Protein AF-A0A6I9PF20-F1 (afdb_monomer)

Nearest PDB structures (foldseek):
  3vzd-assembly2_B  TM=7.726E-01  e=1.018E-13  Homo sapiens
  3vzc-assembly5_E  TM=7.976E-01  e=2.938E-13  Homo sapiens
  4l02-assembly2_B  TM=8.120E-01  e=2.068E-12  Homo sapiens
  3vzb-assembly2_B  TM=7.883E-01  e=1.655E-12  Homo sapiens
  3vzd-assembly1_C  TM=7.383E-01  e=1.120E-12  Homo sapiens

Sequence (373 aa):
KEEEEEEVKGEEKNSEGVLLRGIFKVGKKSHDVLLTQTRLTWIPIIPENPTGETSVPQPGVLLLQDVYAVKVKRRRAAGQQSGGAVLGVALFCCKRRGRRLEKDTLHLHNASTEHTHIWYNTLKELIKGHLQQVDMCSFSSLGQLVHFGFSAMFGFGGQCLARAEKKRWMSSTRRREYALVKTLARLRPEDCQLSFLPAKKSNRDKDSGSVDAEVEESWTTNQGLYLSISIMSVPCLSPHTPRGLAPNTSLANGSAALIAVGNTSRSEFIKHLKRYGSSSGQFSFSFVETHDVSAVRIRSRSLVGWSEEESEEEGESKTSPIIQSEASAFTLNIDGELVEIANEVLIRVHPRLITLYGEEVDEAESTVSCSCI

Radius of gyration: 27.85 Å; Cα contacts (8 Å, |Δi|>4): 656; chains: 1; bounding box: 94×55×68 Å

Mean predicted aligned error: 12.47 Å

Foldseek 3Di:
DVVVVVVVVPPPDDPQDFPDWDWFDWPHFIWTWTDGLFKIKTFGDDDDDPPPPDDRTDIDMDTLLFFQDKDFDFDDDPPDPDDHFTFAMKTWGFDDDPPDTDIDITGGGDRDPVVRVVVRVVSVVSQVVQKDQFKKKFKDAPNHTDDIFFKKKFALVLQLLVQLVVPVVDDPVVSSVVSNVVSLVVQFWFWKKKKFFAQDPPPPPDPDDDDPDPPPRDIDIDTATFNMKMKGQDQCDDQQQNCRPNNPHDGFRLWIKIKTAHDDDSVVVVVLSNCSNPPDDNQVDPRIDIGTGQKMKIFGPDQDQPPPPDPPDDDDDDDDDDDDSQQRWGWMQGPSDTDIHRGMMMMGMDGSPDMDRHDPPVVPPDPDPDPDD

Organism: NCBI:txid8208

Secondary structure (DSSP, 8-state):
--SSSSGGGSS-S------EEEEEEETTEEEEEEE-SSEEEEEE-PPPPTT-----PPPEEEEGGGEEEEEEEEE--TT--S--EEEEEEEEEEEEETTEEEEEEEEEE---HHHHHHHHHHHHHHHHTTEEEEEEEEEEETTEEEEEESEEEEEHHHHHHHHHHTTTTS-HHHHHHHHHHHHHHT---EEEEEEEEEPP---SS--------------EEEEEEEEEEEEESS---BTTBTT-SSTT--SSSS-EEEEEEES--HHHHHHHHHHTTSSS-TT-STTEEEEEEEEEEEEE--SS-------SS---------------EEEEEETTEEEEEESEEEEEEEEEEEEEE---GGG----------

InterPro domains:
  IPR016064 NAD kinase/diacylglycerol kinase-like domain superfamily [SSF111331] (120-357)
  IPR045363 Ceramide kinase, C-terminal domain [PF19280] (150-373)
  IPR050187 Lipid Phosphate Formation and Regulation [PTHR12358] (122-341)

pLDDT: mean 81.38, std 20.95, range [24.0, 98.31]

Structure (mmCIF, N/CA/C/O backbone):
data_AF-A0A6I9PF20-F1
#
_entry.id   AF-A0A6I9PF20-F1
#
loop_
_atom_site.group_PDB
_atom_site.id
_atom_site.type_symbol
_atom_site.label_atom_id
_atom_site.label_alt_id
_atom_site.label_comp_id
_atom_site.label_asym_id
_atom_site.label_entity_id
_atom_site.label_seq_id
_atom_site.pdbx_PDB_ins_code
_atom_site.Cartn_x
_atom_site.Cartn_y
_atom_site.Cartn_z
_atom_site.occupancy
_atom_site.B_iso_or_equiv
_atom_site.auth_seq_id
_atom_site.auth_comp_id
_atom_site.auth_asym_id
_atom_site.auth_atom_id
_atom_site.pdbx_PDB_model_num
ATOM 1 N N . LYS A 1 1 ? 50.774 22.274 -1.338 1.00 48.44 1 LYS A N 1
ATOM 2 C CA . LYS A 1 1 ? 51.422 21.029 -1.822 1.00 48.44 1 LYS A CA 1
ATOM 3 C C . LYS A 1 1 ? 50.981 19.770 -1.077 1.00 48.44 1 LYS A C 1
ATOM 5 O O . LYS A 1 1 ? 51.178 18.712 -1.639 1.00 48.44 1 LYS A O 1
ATOM 10 N N . GLU A 1 2 ? 50.337 19.869 0.089 1.00 39.66 2 GLU A N 1
ATOM 11 C CA . GLU A 1 2 ? 49.521 18.767 0.645 1.00 39.66 2 GLU A CA 1
ATOM 12 C C . GLU A 1 2 ? 48.008 18.996 0.439 1.00 39.66 2 GLU A C 1
ATOM 14 O O . GLU A 1 2 ? 47.243 18.046 0.459 1.00 39.66 2 GLU A O 1
ATOM 19 N N . GLU A 1 3 ? 47.573 20.220 0.108 1.00 37.28 3 GLU A N 1
ATOM 20 C CA . GLU A 1 3 ? 46.162 20.526 -0.218 1.00 37.28 3 GLU A CA 1
ATOM 21 C C . GLU A 1 3 ? 45.775 20.295 -1.697 1.00 37.28 3 GLU A C 1
ATOM 23 O O . GLU A 1 3 ? 44.602 20.355 -2.033 1.00 37.28 3 GLU A O 1
ATOM 28 N N . GLU A 1 4 ? 46.728 19.986 -2.586 1.00 37.22 4 GLU A N 1
ATOM 29 C CA . GLU A 1 4 ? 46.448 19.646 -4.003 1.00 37.22 4 GLU A CA 1
ATOM 30 C C . GLU A 1 4 ? 46.386 18.125 -4.257 1.00 37.22 4 GLU A C 1
ATOM 32 O O . GLU A 1 4 ? 46.020 17.699 -5.348 1.00 37.22 4 GLU A O 1
ATOM 37 N N . GLU A 1 5 ? 46.708 17.288 -3.261 1.00 33.94 5 GLU A N 1
ATOM 38 C CA . GLU A 1 5 ? 46.623 15.819 -3.375 1.00 33.94 5 GLU A CA 1
ATOM 39 C C . GLU A 1 5 ? 45.336 15.227 -2.764 1.00 33.94 5 GLU A C 1
ATOM 41 O O . GLU A 1 5 ? 45.013 14.066 -3.025 1.00 33.94 5 GLU A O 1
ATOM 46 N N . GLU A 1 6 ? 44.547 16.010 -2.016 1.00 33.16 6 GLU A N 1
ATOM 47 C CA . GLU A 1 6 ? 43.220 15.582 -1.535 1.00 33.16 6 GLU A CA 1
ATOM 48 C C . GLU A 1 6 ? 42.088 15.849 -2.539 1.00 33.16 6 GLU A C 1
ATOM 50 O O . GLU A 1 6 ? 41.087 15.131 -2.531 1.00 33.16 6 GLU A O 1
ATOM 55 N N . GLU A 1 7 ? 42.256 16.786 -3.477 1.00 33.53 7 GLU A N 1
ATOM 56 C CA . GLU A 1 7 ? 41.233 17.078 -4.494 1.00 33.53 7 GLU A CA 1
ATOM 57 C C . GLU A 1 7 ? 41.200 16.037 -5.633 1.00 33.53 7 GLU A C 1
ATOM 59 O O . GLU A 1 7 ? 40.200 15.897 -6.332 1.00 33.53 7 GLU A O 1
ATOM 64 N N . VAL A 1 8 ? 42.241 15.202 -5.756 1.00 34.97 8 VAL A N 1
ATOM 65 C CA . VAL A 1 8 ? 42.315 14.108 -6.747 1.00 34.97 8 VAL A CA 1
ATOM 66 C C . VAL A 1 8 ? 41.726 12.786 -6.219 1.00 34.97 8 VAL A C 1
ATOM 68 O O . VAL A 1 8 ? 41.522 11.844 -6.979 1.00 34.97 8 VAL A O 1
ATOM 71 N N . LYS A 1 9 ? 41.361 12.698 -4.931 1.00 32.22 9 LYS A N 1
ATOM 72 C CA . LYS A 1 9 ? 40.732 11.495 -4.336 1.00 32.22 9 LYS A CA 1
ATOM 73 C C . LYS A 1 9 ? 39.201 11.553 -4.236 1.00 32.22 9 LYS A C 1
ATOM 75 O O . LYS A 1 9 ? 38.585 10.607 -3.748 1.00 32.22 9 LYS A O 1
ATOM 80 N N . GLY A 1 10 ? 38.572 12.628 -4.716 1.00 31.19 10 GLY A N 1
ATOM 81 C CA . GLY A 1 10 ? 37.114 12.812 -4.699 1.00 31.19 10 GLY A CA 1
ATOM 82 C C . GLY A 1 10 ? 36.353 12.253 -5.911 1.00 31.19 10 GLY A C 1
ATOM 83 O O . GLY A 1 10 ? 35.131 12.117 -5.837 1.00 31.19 10 GLY A O 1
ATOM 84 N N . GLU A 1 11 ? 37.045 11.903 -7.001 1.00 34.19 11 GLU A N 1
ATOM 85 C CA . GLU A 1 11 ? 36.440 11.474 -8.278 1.00 34.19 11 GLU A CA 1
ATOM 86 C C . GLU A 1 11 ? 36.556 9.966 -8.576 1.00 34.19 11 GLU A C 1
ATOM 88 O O . GLU A 1 11 ? 36.249 9.521 -9.678 1.00 34.19 11 GLU A O 1
ATOM 93 N N . GLU A 1 12 ? 36.896 9.131 -7.593 1.00 39.84 12 GLU A N 1
ATOM 94 C CA . GLU A 1 12 ? 36.669 7.679 -7.676 1.00 39.84 12 GLU A CA 1
ATOM 95 C C . GLU A 1 12 ? 35.378 7.303 -6.934 1.00 39.84 12 GLU A C 1
ATOM 97 O O . GLU A 1 12 ? 35.390 6.701 -5.863 1.00 39.84 12 GLU A O 1
ATOM 102 N N . LYS A 1 13 ? 34.216 7.672 -7.488 1.00 38.84 13 LYS A N 1
ATOM 103 C CA . LYS A 1 13 ? 32.913 7.187 -6.998 1.00 38.84 13 LYS A CA 1
ATOM 104 C C . LYS A 1 13 ? 32.154 6.444 -8.099 1.00 38.84 13 LYS A C 1
ATOM 106 O O . LYS A 1 13 ? 31.472 7.040 -8.925 1.00 38.84 13 LYS A O 1
ATOM 111 N N . ASN A 1 14 ? 32.264 5.114 -8.041 1.00 42.53 14 ASN A N 1
ATOM 112 C CA . ASN A 1 14 ? 31.491 4.096 -8.763 1.00 42.53 14 ASN A CA 1
ATOM 113 C C . ASN A 1 14 ? 31.525 4.165 -10.300 1.00 42.53 14 ASN A C 1
ATOM 115 O O . ASN A 1 14 ? 30.521 4.474 -10.954 1.00 42.53 14 ASN A O 1
ATOM 119 N N . SER A 1 15 ? 32.638 3.730 -10.900 1.00 52.19 15 SER A N 1
ATOM 120 C CA . SER A 1 15 ? 32.613 3.163 -12.255 1.00 52.19 15 SER A CA 1
ATOM 121 C C . SER A 1 15 ? 31.932 1.790 -12.209 1.00 52.19 15 SER A C 1
ATOM 123 O O . SER A 1 15 ? 32.553 0.733 -12.257 1.00 52.19 15 SER A O 1
ATOM 125 N N . GLU A 1 16 ? 30.612 1.802 -12.052 1.00 73.12 16 GLU A N 1
ATOM 126 C CA . GLU A 1 16 ? 29.803 0.596 -12.165 1.00 73.12 16 GLU A CA 1
ATOM 127 C C . GLU A 1 16 ? 30.112 -0.097 -13.504 1.00 73.12 16 GLU A C 1
ATOM 129 O O . GLU A 1 16 ? 30.088 0.542 -14.562 1.00 73.12 16 GLU A O 1
ATOM 134 N N . GLY A 1 17 ? 30.460 -1.386 -13.451 1.00 85.88 17 GLY A N 1
ATOM 135 C CA . GLY A 1 17 ? 30.899 -2.137 -14.623 1.00 85.88 17 GLY A CA 1
ATOM 136 C C . GLY A 1 17 ? 29.853 -2.111 -15.738 1.00 85.88 17 GLY A C 1
ATOM 137 O O . GLY A 1 17 ? 28.663 -2.335 -15.503 1.00 85.88 17 GLY A O 1
ATOM 138 N N . VAL A 1 18 ? 30.293 -1.845 -16.970 1.00 93.62 18 VAL A N 1
ATOM 139 C CA . VAL A 1 18 ? 29.415 -1.900 -18.144 1.00 93.62 18 VAL A CA 1
ATOM 140 C C . VAL A 1 18 ? 29.028 -3.355 -18.394 1.00 93.62 18 VAL A C 1
ATOM 142 O O . VAL A 1 18 ? 29.876 -4.180 -18.726 1.00 93.62 18 VAL A O 1
ATOM 145 N N . LEU A 1 19 ? 27.737 -3.654 -18.262 1.00 95.75 19 LEU A N 1
ATOM 146 C CA . LEU A 1 19 ? 27.174 -4.980 -18.511 1.00 95.75 19 LEU A CA 1
ATOM 147 C C . LEU A 1 19 ? 26.978 -5.221 -20.006 1.00 95.75 19 LEU A C 1
ATOM 149 O O . LEU A 1 19 ? 27.314 -6.285 -20.515 1.00 95.75 19 LEU A O 1
ATOM 153 N N . LEU A 1 20 ? 26.426 -4.230 -20.713 1.00 96.88 20 LEU A N 1
ATOM 154 C CA . LEU A 1 20 ? 26.229 -4.273 -22.160 1.00 96.88 20 LEU A CA 1
ATOM 155 C C . LEU A 1 20 ? 26.531 -2.912 -22.789 1.00 96.88 20 LEU A C 1
ATOM 157 O O . LEU A 1 20 ? 26.196 -1.863 -22.238 1.00 96.88 20 LEU A O 1
ATOM 161 N N . ARG A 1 21 ? 27.102 -2.948 -23.995 1.00 96.44 21 ARG A N 1
ATOM 162 C CA . ARG A 1 21 ? 27.243 -1.799 -24.895 1.00 96.44 21 ARG A CA 1
ATOM 163 C C . ARG A 1 21 ? 26.665 -2.152 -26.256 1.00 96.44 21 ARG A C 1
ATOM 165 O O . ARG A 1 21 ? 26.858 -3.264 -26.748 1.00 96.44 21 ARG A O 1
ATOM 172 N N . GLY A 1 22 ? 25.921 -1.234 -26.855 1.00 95.88 22 GLY A N 1
ATOM 173 C CA . GLY A 1 22 ? 25.238 -1.501 -28.112 1.00 95.88 22 GLY A CA 1
ATOM 174 C C . GLY A 1 22 ? 24.742 -0.238 -28.790 1.00 95.88 22 GLY A C 1
ATOM 175 O O . GLY A 1 22 ? 24.463 0.769 -28.147 1.00 95.88 22 GLY A O 1
ATOM 176 N N . ILE A 1 23 ? 24.607 -0.306 -30.112 1.00 96.19 23 ILE A N 1
ATOM 177 C CA . ILE A 1 23 ? 24.093 0.806 -30.907 1.00 96.19 23 ILE A CA 1
ATOM 178 C C . ILE A 1 23 ? 22.587 0.632 -31.076 1.00 96.19 23 ILE A C 1
ATOM 180 O O . ILE A 1 23 ? 22.112 -0.371 -31.620 1.00 96.19 23 ILE A O 1
ATOM 184 N N . PHE A 1 24 ? 21.832 1.643 -30.653 1.00 97.00 24 PHE A N 1
ATOM 185 C CA . PHE A 1 24 ? 20.382 1.682 -30.808 1.00 97.00 24 PHE A CA 1
ATOM 186 C C . PHE A 1 24 ? 19.928 2.996 -31.412 1.00 97.00 24 PHE A C 1
ATOM 188 O O . PHE A 1 24 ? 20.512 4.058 -31.200 1.00 97.00 24 PHE A O 1
ATOM 195 N N . LYS A 1 25 ? 18.805 2.944 -32.123 1.00 95.88 25 LYS A N 1
ATOM 196 C CA . LYS A 1 25 ? 18.096 4.154 -32.518 1.00 95.88 25 LYS A CA 1
ATOM 197 C C . LYS A 1 25 ? 17.105 4.558 -31.426 1.00 95.88 25 LYS A C 1
ATOM 199 O O . LYS A 1 25 ? 16.123 3.856 -31.170 1.00 95.88 25 LYS A O 1
ATOM 204 N N . VAL A 1 26 ? 17.344 5.723 -30.829 1.00 93.62 26 VAL A N 1
ATOM 205 C CA . VAL A 1 26 ? 16.451 6.374 -29.861 1.00 93.62 26 VAL A CA 1
ATOM 206 C C . VAL A 1 26 ? 15.810 7.571 -30.559 1.00 93.62 26 VAL A C 1
ATOM 208 O O . VAL A 1 26 ? 16.489 8.457 -31.086 1.00 93.62 26 VAL A O 1
ATOM 211 N N . GLY A 1 27 ? 14.481 7.553 -30.674 1.00 89.12 27 GLY A N 1
ATOM 212 C CA . GLY A 1 27 ? 13.762 8.480 -31.547 1.00 89.12 27 GLY A CA 1
ATOM 213 C C . GLY A 1 27 ? 14.219 8.353 -33.007 1.00 89.12 27 GLY A C 1
ATOM 214 O O . GLY A 1 27 ? 14.011 7.323 -33.651 1.00 89.12 27 GLY A O 1
ATOM 215 N N . LYS A 1 28 ? 14.831 9.413 -33.549 1.00 88.00 28 LYS A N 1
ATOM 216 C CA . LYS A 1 28 ? 15.282 9.467 -34.952 1.00 88.00 28 LYS A CA 1
ATOM 217 C C . LYS A 1 28 ? 16.790 9.260 -35.147 1.00 88.00 28 LYS A C 1
ATOM 219 O O . LYS A 1 28 ? 17.184 9.059 -36.292 1.00 88.00 28 LYS A O 1
ATOM 224 N N . LYS A 1 29 ? 17.607 9.267 -34.088 1.00 90.88 29 LYS A N 1
ATOM 225 C CA . LYS A 1 29 ? 19.080 9.238 -34.181 1.00 90.88 29 LYS A CA 1
ATOM 226 C C . LYS A 1 29 ? 19.667 7.944 -33.610 1.00 90.88 29 LYS A C 1
ATOM 228 O O . LYS A 1 29 ? 19.063 7.327 -32.730 1.00 90.88 29 LYS A O 1
ATOM 233 N N . SER A 1 30 ? 20.835 7.550 -34.111 1.00 94.19 30 SER A N 1
ATOM 234 C CA . SER A 1 30 ? 21.626 6.447 -33.556 1.00 94.19 30 SER A CA 1
ATOM 235 C C . SER A 1 30 ? 22.397 6.924 -32.333 1.00 94.19 30 SER A C 1
ATOM 237 O O . SER A 1 30 ? 22.924 8.034 -32.328 1.00 94.19 30 SER A O 1
ATOM 239 N N . HIS A 1 31 ? 22.428 6.095 -31.301 1.00 95.62 31 HIS A N 1
ATOM 240 C CA . HIS A 1 31 ? 23.099 6.374 -30.044 1.00 95.62 31 HIS A CA 1
ATOM 241 C C . HIS A 1 31 ? 23.957 5.176 -29.655 1.00 95.62 31 HIS A C 1
ATOM 243 O O . HIS A 1 31 ? 23.567 4.031 -29.900 1.00 95.62 31 HIS A O 1
ATOM 249 N N . ASP A 1 32 ? 25.101 5.459 -29.046 1.00 95.38 32 ASP A N 1
ATOM 250 C CA . ASP A 1 32 ? 25.862 4.477 -28.289 1.00 95.38 32 ASP A CA 1
ATOM 251 C C . ASP A 1 32 ? 25.202 4.348 -26.918 1.00 95.38 32 ASP A C 1
ATOM 253 O O . ASP A 1 32 ? 25.030 5.349 -26.216 1.00 95.38 32 ASP A O 1
ATOM 257 N N . VAL A 1 33 ? 24.739 3.144 -26.592 1.00 97.00 33 VAL A N 1
ATOM 258 C CA . VAL A 1 33 ? 23.961 2.858 -25.389 1.00 97.00 33 VAL A CA 1
ATOM 259 C C . VAL A 1 33 ? 24.771 1.960 -24.476 1.00 97.00 33 VAL A C 1
ATOM 261 O O . VAL A 1 33 ? 25.248 0.902 -24.896 1.00 97.00 33 VAL A O 1
ATOM 264 N N . LEU A 1 34 ? 24.879 2.368 -23.217 1.00 96.50 34 LEU A N 1
ATOM 265 C CA . LEU A 1 34 ? 25.559 1.636 -22.161 1.00 96.50 34 LEU A CA 1
ATOM 266 C C . LEU A 1 34 ? 24.543 1.223 -21.102 1.00 96.50 34 LEU A C 1
ATOM 268 O O . LEU A 1 34 ? 23.714 2.026 -20.669 1.00 96.50 34 LEU A O 1
ATOM 272 N N . LEU A 1 35 ? 24.622 -0.035 -20.692 1.00 96.94 35 LEU A N 1
ATOM 273 C CA . LEU A 1 35 ? 23.856 -0.593 -19.589 1.00 96.94 35 LEU A CA 1
ATOM 274 C C . LEU A 1 35 ? 24.805 -0.945 -18.452 1.00 96.94 35 LEU A C 1
ATOM 276 O O . LEU A 1 35 ? 25.748 -1.712 -18.652 1.00 96.94 35 LEU A O 1
ATOM 280 N N . THR A 1 36 ? 24.519 -0.426 -17.268 1.00 95.44 36 THR A N 1
ATOM 281 C CA . THR A 1 36 ? 25.129 -0.845 -16.005 1.00 95.44 36 THR A CA 1
ATOM 282 C C . THR A 1 36 ? 24.066 -1.513 -15.129 1.00 95.44 36 THR A C 1
ATOM 284 O O . THR A 1 36 ? 22.923 -1.690 -15.561 1.00 95.44 36 THR A O 1
ATOM 287 N N . GLN A 1 37 ? 24.425 -1.923 -13.914 1.00 91.06 37 GLN A N 1
ATOM 288 C CA . GLN A 1 37 ? 23.484 -2.566 -12.997 1.00 91.06 37 GLN A CA 1
ATOM 289 C C . GLN A 1 37 ? 22.419 -1.594 -12.446 1.00 91.06 37 GLN A C 1
ATOM 291 O O . GLN A 1 37 ? 21.308 -2.038 -12.169 1.00 91.06 37 GLN A O 1
ATOM 296 N N . THR A 1 38 ? 22.687 -0.284 -12.387 1.00 90.00 38 THR A N 1
ATOM 297 C CA . THR A 1 38 ? 21.729 0.723 -11.887 1.00 90.00 38 THR A CA 1
ATOM 298 C C . THR A 1 38 ? 21.149 1.646 -12.956 1.00 90.00 38 THR A C 1
ATOM 300 O O . THR A 1 38 ? 20.113 2.271 -12.718 1.00 90.00 38 THR A O 1
ATOM 303 N N . ARG A 1 39 ? 21.764 1.777 -14.140 1.00 94.00 39 ARG A N 1
ATOM 304 C CA . ARG A 1 39 ? 21.333 2.776 -15.134 1.00 94.00 39 ARG A CA 1
ATOM 305 C C . ARG A 1 39 ? 21.584 2.380 -16.584 1.00 94.00 39 ARG A C 1
ATOM 307 O O . ARG A 1 39 ? 22.452 1.582 -16.920 1.00 94.00 39 ARG A O 1
ATOM 314 N N . LEU A 1 40 ? 20.822 3.025 -17.456 1.00 95.88 40 LEU A N 1
ATOM 315 C CA . LEU A 1 40 ? 20.980 3.029 -18.900 1.00 95.88 40 LEU A CA 1
ATOM 316 C C . LEU A 1 40 ? 21.367 4.443 -19.343 1.00 95.88 40 LEU A C 1
ATOM 318 O O . LEU A 1 40 ? 20.636 5.396 -19.062 1.00 95.88 40 LEU A O 1
ATOM 322 N N . THR A 1 41 ? 22.474 4.585 -20.066 1.00 95.88 41 THR A N 1
ATOM 323 C CA . THR A 1 41 ? 22.874 5.860 -20.675 1.00 95.88 41 THR A CA 1
ATOM 324 C C . THR A 1 41 ? 22.941 5.744 -22.189 1.00 95.88 41 THR A C 1
ATOM 326 O O . THR A 1 41 ? 23.230 4.677 -22.729 1.00 95.88 41 THR A O 1
ATOM 329 N N . TRP A 1 42 ? 22.631 6.828 -22.901 1.00 95.69 42 TRP A N 1
ATOM 330 C CA . TRP A 1 42 ? 22.751 6.863 -24.356 1.00 95.69 42 TRP A CA 1
ATOM 331 C C . TRP A 1 42 ? 23.267 8.207 -24.855 1.00 95.69 42 TRP A C 1
ATOM 333 O O . TRP A 1 42 ? 22.735 9.266 -24.516 1.00 95.69 42 TRP A O 1
ATOM 343 N N . ILE A 1 43 ? 24.288 8.153 -25.707 1.00 93.00 43 ILE A N 1
ATOM 344 C CA . ILE A 1 43 ? 24.940 9.329 -26.283 1.00 93.00 43 ILE A CA 1
ATOM 345 C C . ILE A 1 43 ? 24.708 9.322 -27.796 1.00 93.00 43 ILE A C 1
ATOM 347 O O . ILE A 1 43 ? 24.961 8.300 -28.439 1.00 93.00 43 ILE A O 1
ATOM 351 N N . PRO A 1 44 ? 24.205 10.419 -28.392 1.00 91.31 44 PRO A N 1
ATOM 352 C CA . PRO A 1 44 ? 24.059 10.525 -29.838 1.00 91.31 44 PRO A CA 1
ATOM 353 C C . PRO A 1 44 ? 25.390 10.269 -30.546 1.00 91.31 44 PRO A C 1
ATOM 355 O O . PRO A 1 44 ? 26.392 10.902 -30.227 1.00 91.31 44 PRO A O 1
ATOM 358 N N . ILE A 1 45 ? 25.388 9.383 -31.541 1.00 88.31 45 ILE A N 1
ATOM 359 C CA . ILE A 1 45 ? 26.551 9.181 -32.408 1.00 88.31 45 ILE A CA 1
ATOM 360 C C . ILE A 1 45 ? 26.575 10.349 -33.395 1.00 88.31 45 ILE A C 1
ATOM 362 O O . ILE A 1 45 ? 25.685 10.470 -34.243 1.00 88.31 45 ILE A O 1
ATOM 366 N N . ILE A 1 46 ? 27.559 11.232 -33.244 1.00 79.81 46 ILE A N 1
ATOM 367 C CA . ILE A 1 46 ? 27.770 12.383 -34.123 1.00 79.81 46 ILE A CA 1
ATOM 368 C C . ILE A 1 46 ? 28.795 11.971 -35.190 1.00 79.81 46 ILE A C 1
ATOM 370 O O . ILE A 1 46 ? 29.881 11.527 -34.822 1.00 79.81 46 ILE A O 1
ATOM 374 N N . PRO A 1 47 ? 28.476 12.071 -36.492 1.00 70.62 47 PRO A N 1
ATOM 375 C CA . PRO A 1 47 ? 29.476 11.890 -37.539 1.00 70.62 47 PRO A CA 1
ATOM 376 C C . PRO A 1 47 ? 30.510 13.023 -37.472 1.00 70.62 47 PRO A C 1
ATOM 378 O O . PRO A 1 47 ? 30.147 14.171 -37.218 1.00 70.62 47 PRO A O 1
ATOM 381 N N . GLU A 1 48 ? 31.786 12.712 -37.691 1.00 66.44 48 GLU A N 1
ATOM 382 C CA . GLU A 1 48 ? 32.862 13.709 -37.675 1.00 66.44 48 GLU A CA 1
ATOM 383 C C . GLU A 1 48 ? 32.599 14.805 -38.722 1.00 66.44 48 GLU A C 1
ATOM 385 O O . GLU A 1 48 ? 32.501 14.527 -39.919 1.00 66.44 48 GLU A O 1
ATOM 390 N N . ASN A 1 49 ? 32.471 16.057 -38.271 1.00 60.28 49 ASN A N 1
ATOM 391 C CA . ASN A 1 49 ? 32.406 17.222 -39.150 1.00 60.28 49 ASN A CA 1
ATOM 392 C C . ASN A 1 49 ? 33.808 17.846 -39.266 1.00 60.28 49 ASN A C 1
ATOM 394 O O . ASN A 1 49 ? 34.441 18.092 -38.238 1.00 60.28 49 ASN A O 1
ATOM 398 N N . PRO A 1 50 ? 34.280 18.193 -40.477 1.00 57.91 50 PRO A N 1
ATOM 399 C CA . PRO A 1 50 ? 35.613 18.767 -40.690 1.00 57.91 50 PRO A CA 1
ATOM 400 C C . PRO A 1 50 ? 35.817 20.177 -40.092 1.00 57.91 50 PRO A C 1
ATOM 402 O O . PRO A 1 50 ? 36.936 20.677 -40.098 1.00 57.91 50 PRO A O 1
ATOM 405 N N . THR A 1 51 ? 34.770 20.829 -39.575 1.00 60.19 51 THR A N 1
ATOM 406 C CA . THR A 1 51 ? 34.784 22.229 -39.102 1.00 60.19 51 THR A CA 1
ATOM 407 C C . THR A 1 51 ? 34.889 22.421 -37.580 1.00 60.19 51 THR A C 1
ATOM 409 O O . THR A 1 51 ? 34.775 23.546 -37.110 1.00 60.19 51 THR A O 1
ATOM 412 N N . GLY A 1 52 ? 35.154 21.371 -36.797 1.00 55.88 52 GLY A N 1
ATOM 413 C CA . GLY A 1 52 ? 35.711 21.505 -35.437 1.00 55.88 52 GLY A CA 1
ATOM 414 C C . GLY A 1 52 ? 34.816 22.075 -34.322 1.00 55.88 52 GLY A C 1
ATOM 415 O O . GLY A 1 52 ? 35.281 22.185 -33.190 1.00 55.88 52 GLY A O 1
ATOM 416 N N . GLU A 1 53 ? 33.545 22.402 -34.565 1.00 54.56 53 GLU A N 1
ATOM 417 C CA . GLU A 1 53 ? 32.628 22.796 -33.484 1.00 54.56 53 GLU A CA 1
ATOM 418 C C . GLU A 1 53 ? 32.038 21.561 -32.779 1.00 54.56 53 GLU A C 1
ATOM 420 O O . GLU A 1 53 ? 30.983 21.034 -33.136 1.00 54.56 53 GLU A O 1
ATOM 425 N N . THR A 1 54 ? 32.738 21.077 -31.752 1.00 57.56 54 THR A N 1
ATOM 426 C CA . THR A 1 54 ? 32.277 19.996 -30.868 1.00 57.56 54 THR A CA 1
ATOM 427 C C . THR A 1 54 ? 31.346 20.539 -29.783 1.00 57.56 54 THR A C 1
ATOM 429 O O . THR A 1 54 ? 31.773 20.884 -28.685 1.00 57.56 54 THR A O 1
ATOM 432 N N . SER A 1 55 ? 30.039 20.584 -30.050 1.00 60.84 55 SER A N 1
ATOM 433 C CA . SER A 1 55 ? 29.056 20.642 -28.963 1.00 60.84 55 SER A CA 1
ATOM 434 C C . SER A 1 55 ? 29.044 19.289 -28.243 1.00 60.84 55 SER A C 1
ATOM 436 O O . SER A 1 55 ? 28.768 18.275 -28.887 1.00 60.84 55 SER A O 1
ATOM 438 N N . VAL A 1 56 ? 29.320 19.251 -26.937 1.00 64.81 56 VAL A N 1
ATOM 439 C CA . VAL A 1 56 ? 29.238 18.015 -26.141 1.00 64.81 56 VAL A CA 1
ATOM 440 C C . VAL A 1 56 ? 27.763 17.607 -26.045 1.00 64.81 56 VAL A C 1
ATOM 442 O O . VAL A 1 56 ? 26.973 18.341 -25.443 1.00 64.81 56 VAL A O 1
ATOM 445 N N . PRO A 1 57 ? 27.335 16.486 -26.654 1.00 71.12 57 PRO A N 1
ATOM 446 C CA . PRO A 1 57 ? 25.947 16.073 -26.557 1.00 71.12 57 PRO A CA 1
ATOM 447 C C . PRO A 1 57 ? 25.635 15.654 -25.119 1.00 71.12 57 PRO A C 1
ATOM 449 O O . PRO A 1 57 ? 26.358 14.858 -24.523 1.00 71.12 57 PRO A O 1
ATOM 452 N N . GLN A 1 58 ? 24.536 16.167 -24.564 1.00 74.50 58 GLN A N 1
ATOM 453 C CA . GLN A 1 58 ? 24.070 15.721 -23.254 1.00 74.50 58 GLN A CA 1
ATOM 454 C C . GLN A 1 58 ? 23.595 14.259 -23.349 1.00 74.50 58 GLN A C 1
ATOM 456 O O . GLN A 1 58 ? 22.731 13.961 -24.184 1.00 74.50 58 GLN A O 1
ATOM 461 N N . PRO A 1 59 ? 24.140 13.341 -22.529 1.00 84.75 59 PRO A N 1
ATOM 462 C CA . PRO A 1 59 ? 23.688 11.959 -22.497 1.00 84.75 59 PRO A CA 1
ATOM 463 C C . PRO A 1 59 ? 22.254 11.893 -21.979 1.00 84.75 59 PRO A C 1
ATOM 465 O O . PRO A 1 59 ? 21.896 12.546 -20.999 1.00 84.75 59 PRO A O 1
ATOM 468 N N . GLY A 1 60 ? 21.433 11.055 -22.603 1.00 91.12 60 GLY A N 1
ATOM 469 C CA . GLY A 1 60 ? 20.207 10.617 -21.954 1.00 91.12 60 GLY A CA 1
ATOM 470 C C . GLY A 1 60 ? 20.536 9.590 -20.874 1.00 91.12 60 GLY A C 1
ATOM 471 O O . GLY A 1 60 ? 21.423 8.758 -21.065 1.00 91.12 60 GLY A O 1
ATOM 472 N N . VAL A 1 61 ? 19.831 9.664 -19.746 1.00 93.06 61 VAL A N 1
ATOM 473 C CA . VAL A 1 61 ? 20.003 8.761 -18.603 1.00 93.06 61 VAL A CA 1
ATOM 474 C C . VAL A 1 61 ? 18.634 8.256 -18.157 1.00 93.06 61 VAL A C 1
ATOM 476 O O . VAL A 1 61 ? 17.666 9.017 -18.106 1.00 93.06 61 VAL A O 1
ATOM 479 N N . LEU A 1 62 ? 18.560 6.968 -17.840 1.00 92.88 62 LEU A N 1
ATOM 480 C CA . LEU A 1 62 ? 17.411 6.315 -17.224 1.00 92.88 62 LEU A CA 1
ATOM 481 C C . LEU A 1 62 ? 17.915 5.408 -16.102 1.00 92.88 62 LEU A C 1
ATOM 483 O O . LEU A 1 62 ? 18.710 4.507 -16.363 1.00 92.88 62 LEU A O 1
ATOM 487 N N . LEU A 1 63 ? 17.454 5.631 -14.874 1.00 91.62 63 LEU A N 1
ATOM 488 C CA . LEU A 1 63 ? 17.752 4.733 -13.763 1.00 91.62 63 LEU A CA 1
ATOM 489 C C . LEU A 1 63 ? 16.892 3.474 -13.890 1.00 91.62 63 LEU A C 1
ATOM 491 O O . LEU A 1 63 ? 15.702 3.553 -14.197 1.00 91.62 63 LEU A O 1
ATOM 495 N N . LEU A 1 64 ? 17.481 2.303 -13.664 1.00 90.56 64 LEU A N 1
ATOM 496 C CA . LEU A 1 64 ? 16.757 1.035 -13.742 1.00 90.56 64 LEU A CA 1
ATOM 497 C C . LEU A 1 64 ? 15.749 0.881 -12.601 1.00 90.56 64 LEU A C 1
ATOM 499 O O . LEU A 1 64 ? 14.743 0.207 -12.795 1.00 90.56 64 LEU A O 1
ATOM 503 N N . GLN A 1 65 ? 15.953 1.574 -11.475 1.00 86.75 65 GLN A N 1
ATOM 504 C CA . GLN A 1 65 ? 14.965 1.697 -10.394 1.00 86.75 65 GLN A CA 1
ATOM 505 C C . GLN A 1 65 ? 13.675 2.413 -10.827 1.00 86.75 65 GLN A C 1
ATOM 507 O O . GLN A 1 65 ? 12.642 2.269 -10.178 1.00 86.75 65 GLN A O 1
ATOM 512 N N . ASP A 1 66 ? 13.686 3.137 -11.948 1.00 88.06 66 ASP A N 1
ATOM 513 C CA . ASP A 1 66 ? 12.483 3.753 -12.507 1.00 88.06 66 ASP A CA 1
ATOM 514 C C . ASP A 1 66 ? 11.798 2.851 -13.549 1.00 88.06 66 ASP A C 1
ATOM 516 O O . ASP A 1 66 ? 10.730 3.207 -14.055 1.00 88.06 66 ASP A O 1
ATOM 520 N N . VAL A 1 67 ? 12.388 1.701 -13.908 1.00 90.62 67 VAL A N 1
ATOM 521 C CA . VAL A 1 67 ? 11.903 0.792 -14.959 1.00 90.62 67 VAL A CA 1
ATOM 522 C C . VAL A 1 67 ? 11.143 -0.379 -14.347 1.00 90.62 67 VAL A C 1
ATOM 524 O O . VAL A 1 67 ? 11.732 -1.338 -13.862 1.00 90.62 67 VAL A O 1
ATOM 527 N N . TYR A 1 68 ? 9.817 -0.364 -14.470 1.00 89.00 68 TYR A N 1
ATOM 528 C CA . TYR A 1 68 ? 8.959 -1.410 -13.900 1.00 89.00 68 TYR A CA 1
ATOM 529 C C . TYR A 1 68 ? 8.629 -2.547 -14.871 1.00 89.00 68 TYR A C 1
ATOM 531 O O . TYR A 1 68 ? 8.122 -3.591 -14.464 1.00 89.00 68 TYR A O 1
ATOM 539 N N . ALA A 1 69 ? 8.867 -2.364 -16.173 1.00 91.56 69 ALA A N 1
ATOM 540 C CA . ALA A 1 69 ? 8.674 -3.428 -17.149 1.00 91.56 69 ALA A CA 1
ATOM 541 C C . ALA A 1 69 ? 9.551 -3.244 -18.387 1.00 91.56 69 ALA A C 1
ATOM 543 O O . ALA A 1 69 ? 9.814 -2.130 -18.840 1.00 91.56 69 ALA A O 1
ATOM 544 N N . VAL A 1 70 ? 9.917 -4.365 -19.008 1.00 94.88 70 VAL A N 1
ATOM 545 C CA . VAL A 1 70 ? 10.586 -4.394 -20.312 1.00 94.88 70 VAL A CA 1
ATOM 546 C C . VAL A 1 70 ? 9.885 -5.350 -21.263 1.00 94.88 70 VAL A C 1
ATOM 548 O O . VAL A 1 70 ? 9.320 -6.367 -20.855 1.00 94.88 70 VAL A O 1
ATOM 551 N N . LYS A 1 71 ? 9.893 -5.026 -22.558 1.00 95.50 71 LYS A N 1
ATOM 552 C CA . LYS A 1 71 ? 9.238 -5.835 -23.594 1.00 95.50 71 LYS A CA 1
ATOM 553 C C . LYS A 1 71 ? 9.985 -5.771 -24.920 1.00 95.50 71 LYS A C 1
ATOM 555 O O . LYS A 1 71 ? 10.391 -4.700 -25.363 1.00 95.50 71 LYS A O 1
ATOM 560 N N . VAL A 1 72 ? 10.071 -6.906 -25.614 1.00 95.62 72 VAL A N 1
ATOM 561 C CA . VAL A 1 72 ? 10.514 -6.947 -27.016 1.00 95.62 72 VAL A CA 1
ATOM 562 C C . VAL A 1 72 ? 9.425 -6.361 -27.916 1.00 95.62 72 VAL A C 1
ATOM 564 O O . VAL A 1 72 ? 8.296 -6.860 -27.971 1.00 95.62 72 VAL A O 1
ATOM 567 N N . LYS A 1 73 ? 9.763 -5.303 -28.653 1.00 93.50 73 LYS A N 1
ATOM 568 C CA . LYS A 1 73 ? 8.877 -4.650 -29.619 1.00 93.50 73 LYS A CA 1
ATOM 569 C C . LYS A 1 73 ? 8.967 -5.378 -30.958 1.00 93.50 73 LYS A C 1
ATOM 571 O O . LYS A 1 73 ? 10.054 -5.581 -31.494 1.00 93.50 73 LYS A O 1
ATOM 576 N N . ARG A 1 74 ? 7.816 -5.754 -31.520 1.00 92.19 74 ARG A N 1
ATOM 577 C CA . ARG A 1 74 ? 7.708 -6.435 -32.819 1.00 92.19 74 ARG A CA 1
ATOM 578 C C . ARG A 1 74 ? 6.694 -5.735 -33.715 1.00 92.19 74 ARG A C 1
ATOM 580 O O . ARG A 1 74 ? 5.705 -5.199 -33.219 1.00 92.19 74 ARG A O 1
ATOM 587 N N . ARG A 1 75 ? 6.924 -5.767 -35.026 1.00 89.88 75 ARG A N 1
ATOM 588 C CA . ARG A 1 75 ? 5.944 -5.381 -36.048 1.00 89.88 75 ARG A CA 1
ATOM 589 C C . ARG A 1 75 ? 5.164 -6.617 -36.481 1.00 89.88 75 ARG A C 1
ATOM 591 O O . ARG A 1 75 ? 5.775 -7.629 -36.815 1.00 89.88 75 ARG A O 1
ATOM 598 N N . ARG A 1 76 ? 3.836 -6.521 -36.496 1.00 87.81 76 ARG A N 1
ATOM 599 C CA . ARG A 1 76 ? 2.923 -7.594 -36.912 1.00 87.81 76 ARG A CA 1
ATOM 600 C C . ARG A 1 76 ? 1.903 -7.058 -37.910 1.00 87.81 76 ARG A C 1
ATOM 602 O O . ARG A 1 76 ? 1.568 -5.876 -37.848 1.00 87.81 76 ARG A O 1
ATOM 609 N N . ALA A 1 77 ? 1.432 -7.921 -38.806 1.00 85.94 77 ALA A N 1
ATOM 610 C CA . ALA A 1 77 ? 0.276 -7.616 -39.639 1.00 85.94 77 ALA A CA 1
ATOM 611 C C . ALA A 1 77 ? -1.013 -7.644 -38.798 1.00 85.94 77 ALA A C 1
ATOM 613 O O . ALA A 1 77 ? -1.057 -8.268 -37.732 1.00 85.94 77 ALA A O 1
ATOM 614 N N . ALA A 1 78 ? -2.063 -6.970 -39.271 1.00 84.00 78 ALA A N 1
ATOM 615 C CA . ALA A 1 78 ? -3.370 -7.006 -38.620 1.00 84.00 78 ALA A CA 1
ATOM 616 C C . ALA A 1 78 ? -3.872 -8.462 -38.514 1.00 84.00 78 ALA A C 1
ATOM 618 O O . ALA A 1 78 ? -3.822 -9.207 -39.487 1.00 84.00 78 ALA A O 1
ATOM 619 N N . GLY A 1 79 ? -4.308 -8.877 -37.319 1.00 83.06 79 GLY A N 1
ATOM 620 C CA . GLY A 1 79 ? -4.794 -10.239 -37.046 1.00 83.06 79 GLY A CA 1
ATOM 621 C C . GLY A 1 79 ? -3.725 -11.266 -36.641 1.00 83.06 79 GLY A C 1
ATOM 622 O O . GLY A 1 79 ? -4.070 -12.348 -36.173 1.00 83.06 79 GLY A O 1
ATOM 623 N N . GLN A 1 80 ? -2.431 -10.944 -36.742 1.00 86.00 80 GLN A N 1
ATOM 624 C CA . GLN A 1 80 ? -1.355 -11.875 -36.391 1.00 86.00 80 GLN A CA 1
ATOM 625 C C . GLN A 1 80 ? -1.081 -11.907 -34.870 1.00 86.00 80 GLN A C 1
ATOM 627 O O . GLN A 1 80 ? -0.610 -10.929 -34.283 1.00 86.00 80 GLN A O 1
ATOM 632 N N . GLN A 1 81 ? -1.312 -13.062 -34.232 1.00 77.31 81 GLN A N 1
ATOM 633 C CA . GLN A 1 81 ? -1.201 -13.243 -32.771 1.00 77.31 81 GLN A CA 1
ATOM 634 C C . GLN A 1 81 ? 0.218 -13.585 -32.275 1.00 77.31 81 GLN A C 1
ATOM 636 O O . GLN A 1 81 ? 0.566 -13.293 -31.127 1.00 77.31 81 GLN A O 1
ATOM 641 N N . SER A 1 82 ? 1.084 -14.139 -33.130 1.00 79.56 82 SER A N 1
ATOM 642 C CA . SER A 1 82 ? 2.457 -14.535 -32.780 1.00 79.56 82 SER A CA 1
ATOM 643 C C . SER A 1 82 ? 3.448 -14.252 -33.917 1.00 79.56 82 SER A C 1
ATOM 645 O O . SER A 1 82 ? 3.068 -14.072 -35.071 1.00 79.56 82 SER A O 1
ATOM 647 N N . GLY A 1 83 ? 4.739 -14.150 -33.589 1.00 79.06 83 GLY A N 1
ATOM 648 C CA . GLY A 1 83 ? 5.790 -13.807 -34.555 1.00 79.06 83 GLY A CA 1
ATOM 649 C C . GLY A 1 83 ? 5.899 -12.306 -34.867 1.00 79.06 83 GLY A C 1
ATOM 650 O O . GLY A 1 83 ? 5.518 -11.453 -34.053 1.00 79.06 83 GLY A O 1
ATOM 651 N N . GLY A 1 84 ? 6.478 -11.992 -36.029 1.00 85.94 84 GLY A N 1
ATOM 652 C CA . GLY A 1 84 ? 6.710 -10.630 -36.519 1.00 85.94 84 GLY A CA 1
ATOM 653 C C . GLY A 1 84 ? 8.158 -10.148 -36.381 1.00 85.94 84 GLY A C 1
ATOM 654 O O . GLY A 1 84 ? 8.906 -10.613 -35.511 1.00 85.94 84 GLY A O 1
ATOM 655 N N . ALA A 1 85 ? 8.537 -9.199 -37.241 1.00 90.69 85 ALA A N 1
ATOM 656 C CA . ALA A 1 85 ? 9.882 -8.631 -37.289 1.00 90.69 85 ALA A CA 1
ATOM 657 C C . ALA A 1 85 ? 10.206 -7.882 -35.990 1.00 90.69 85 ALA A C 1
ATOM 659 O O . ALA A 1 85 ? 9.396 -7.088 -35.501 1.00 90.69 85 ALA A O 1
ATOM 660 N N . VAL A 1 86 ? 11.386 -8.140 -35.428 1.00 93.31 86 VAL A N 1
ATOM 661 C CA . VAL A 1 86 ? 11.868 -7.460 -34.222 1.00 93.31 86 VAL A CA 1
ATOM 662 C C . VAL A 1 86 ? 12.201 -6.008 -34.555 1.00 93.31 86 VAL A C 1
ATOM 664 O O . VAL A 1 86 ? 12.831 -5.722 -35.568 1.00 93.31 86 VAL A O 1
ATOM 667 N N . LEU A 1 87 ? 11.735 -5.089 -33.710 1.00 94.62 87 LEU A N 1
ATOM 668 C CA . LEU A 1 87 ? 12.003 -3.656 -33.831 1.00 94.62 87 LEU A CA 1
ATOM 669 C C . LEU A 1 87 ? 12.951 -3.135 -32.744 1.00 94.62 87 LEU A C 1
ATOM 671 O O . LEU A 1 87 ? 13.459 -2.026 -32.894 1.00 94.62 87 LEU A O 1
ATOM 675 N N . GLY A 1 88 ? 13.139 -3.882 -31.652 1.00 96.00 88 GLY A N 1
ATOM 676 C CA . GLY A 1 88 ? 14.007 -3.522 -30.529 1.00 96.00 88 GLY A CA 1
ATOM 677 C C . GLY A 1 88 ? 13.368 -3.792 -29.164 1.00 96.00 88 GLY A C 1
ATOM 678 O O . GLY A 1 88 ? 12.454 -4.614 -29.051 1.00 96.00 88 GLY A O 1
ATOM 679 N N . VAL A 1 89 ? 13.822 -3.080 -28.131 1.00 97.25 89 VAL A N 1
ATOM 680 C CA . VAL A 1 89 ? 13.341 -3.190 -26.741 1.00 97.25 89 VAL A CA 1
ATOM 681 C C . VAL A 1 89 ? 12.572 -1.926 -26.343 1.00 97.25 89 VAL A C 1
ATOM 683 O O . VAL A 1 89 ? 12.956 -0.809 -26.686 1.00 97.25 89 VAL A O 1
ATOM 686 N N . ALA A 1 90 ? 11.466 -2.096 -25.622 1.00 97.19 90 ALA A N 1
ATOM 687 C CA . ALA A 1 90 ? 10.749 -1.019 -24.949 1.00 97.19 90 ALA A CA 1
ATOM 688 C C . ALA A 1 90 ? 10.919 -1.159 -23.432 1.00 97.19 90 ALA A C 1
ATOM 690 O O . ALA A 1 90 ? 10.664 -2.239 -22.893 1.00 97.19 90 ALA A O 1
ATOM 691 N N . LEU A 1 91 ? 11.327 -0.076 -22.774 1.00 96.50 91 LEU A N 1
ATOM 692 C CA . LEU A 1 91 ? 11.419 0.037 -21.323 1.00 96.50 91 LEU A CA 1
ATOM 693 C C . LEU A 1 91 ? 10.285 0.945 -20.855 1.00 96.50 91 LEU A C 1
ATOM 695 O O . LEU A 1 91 ? 10.193 2.091 -21.296 1.00 96.50 91 LEU A O 1
ATOM 699 N N . PHE A 1 92 ? 9.413 0.422 -20.001 1.00 94.38 92 PHE A N 1
ATOM 700 C CA . PHE A 1 92 ? 8.337 1.177 -19.374 1.00 94.38 92 PHE A CA 1
ATOM 701 C C . PHE A 1 92 ? 8.850 1.712 -18.051 1.00 94.38 92 PHE A C 1
ATOM 703 O O . PHE A 1 92 ? 9.250 0.937 -17.180 1.00 94.38 92 PHE A O 1
ATOM 710 N N . CYS A 1 93 ? 8.851 3.030 -17.921 1.00 91.44 93 CYS A N 1
ATOM 711 C CA . CYS A 1 93 ? 9.405 3.696 -16.760 1.00 91.44 93 CYS A CA 1
ATOM 712 C C . CYS A 1 93 ? 8.433 4.702 -16.163 1.00 91.44 93 CYS A C 1
ATOM 714 O O . CYS A 1 93 ? 7.469 5.133 -16.801 1.00 91.44 93 CYS A O 1
ATOM 716 N N . CYS A 1 94 ? 8.672 5.044 -14.907 1.00 84.69 94 CYS A N 1
ATOM 717 C CA . CYS A 1 94 ? 7.981 6.119 -14.226 1.00 84.69 94 CYS A CA 1
ATOM 718 C C . CYS A 1 94 ? 8.896 7.339 -14.191 1.00 84.69 94 CYS A C 1
ATOM 720 O O . CYS A 1 94 ? 10.024 7.265 -13.723 1.00 84.69 94 CYS A O 1
ATOM 722 N N . LYS A 1 95 ? 8.407 8.484 -14.660 1.00 80.00 95 LYS A N 1
ATOM 723 C CA . LYS A 1 95 ? 9.077 9.767 -14.468 1.00 80.00 95 LYS A CA 1
ATOM 724 C C . LYS A 1 95 ? 8.387 10.525 -13.358 1.00 80.00 95 LYS A C 1
ATOM 726 O O . LYS A 1 95 ? 7.179 10.763 -13.402 1.00 80.00 95 LYS A O 1
ATOM 731 N N . ARG A 1 96 ? 9.161 10.935 -12.360 1.00 70.69 96 ARG A N 1
ATOM 732 C CA . ARG A 1 96 ? 8.650 11.786 -11.294 1.00 70.69 96 ARG A CA 1
ATOM 733 C C . ARG A 1 96 ? 8.483 13.207 -11.826 1.00 70.69 96 ARG A C 1
ATOM 735 O O . ARG A 1 96 ? 9.458 13.886 -12.130 1.00 70.69 96 ARG A O 1
ATOM 742 N N . ARG A 1 97 ? 7.237 13.672 -11.925 1.00 70.50 97 ARG A N 1
ATOM 743 C CA . ARG A 1 97 ? 6.902 15.056 -12.277 1.00 70.50 97 ARG A CA 1
ATOM 744 C C . ARG A 1 97 ? 6.214 15.718 -11.090 1.00 70.50 97 ARG A C 1
ATOM 746 O O . ARG A 1 97 ? 5.002 15.610 -10.889 1.00 70.50 97 ARG A O 1
ATOM 753 N N . GLY A 1 98 ? 7.016 16.362 -10.247 1.00 69.06 98 GLY A N 1
ATOM 754 C CA . GLY A 1 98 ? 6.562 16.871 -8.955 1.00 69.06 98 GLY A CA 1
ATOM 755 C C . GLY A 1 98 ? 6.040 15.739 -8.061 1.00 69.06 98 GLY A C 1
ATOM 756 O O . GLY A 1 98 ? 6.813 14.911 -7.587 1.00 69.06 98 GLY A O 1
ATOM 757 N N . ARG A 1 99 ? 4.715 15.703 -7.845 1.00 46.72 99 ARG A N 1
ATOM 758 C CA . ARG A 1 99 ? 4.017 14.747 -6.957 1.00 46.72 99 ARG A CA 1
ATOM 759 C C . ARG A 1 99 ? 3.439 13.517 -7.667 1.00 46.72 99 ARG A C 1
ATOM 761 O O . ARG A 1 99 ? 2.802 12.697 -7.015 1.00 46.72 99 ARG A O 1
ATOM 768 N N . ARG A 1 100 ? 3.563 13.417 -8.994 1.00 49.94 100 ARG A N 1
ATOM 769 C CA . ARG A 1 100 ? 2.993 12.314 -9.780 1.00 49.94 100 ARG A CA 1
ATOM 770 C C . ARG A 1 100 ? 4.102 11.503 -10.426 1.00 49.94 100 ARG A C 1
ATOM 772 O O . ARG A 1 100 ? 5.063 12.068 -10.944 1.00 49.94 100 ARG A O 1
ATOM 779 N N . LEU A 1 101 ? 3.932 10.188 -10.410 1.00 70.00 101 LEU A N 1
ATOM 780 C CA . LEU A 1 101 ? 4.659 9.296 -11.298 1.00 70.00 101 LEU A CA 1
ATOM 781 C C . LEU A 1 101 ? 3.887 9.262 -12.615 1.00 70.00 101 LEU A C 1
ATOM 783 O O . LEU A 1 101 ? 2.744 8.810 -12.671 1.00 70.00 101 LEU A O 1
ATOM 787 N N . GLU A 1 102 ? 4.487 9.817 -13.659 1.00 80.19 102 GLU A N 1
ATOM 788 C CA . GLU A 1 102 ? 3.960 9.745 -15.014 1.00 80.19 102 GLU A CA 1
ATOM 789 C C . GLU A 1 102 ? 4.576 8.534 -15.709 1.00 80.19 102 GLU A C 1
ATOM 791 O O . GLU A 1 102 ? 5.784 8.311 -15.645 1.00 80.19 102 GLU A O 1
ATOM 796 N N . LYS A 1 103 ? 3.738 7.732 -16.368 1.00 87.69 103 LYS A N 1
ATOM 797 C CA . LYS A 1 103 ? 4.221 6.616 -17.180 1.00 87.69 103 LYS A CA 1
ATOM 798 C C . LYS A 1 103 ? 4.903 7.179 -18.421 1.00 87.69 103 LYS A C 1
ATOM 800 O O . LYS A 1 103 ? 4.305 7.975 -19.141 1.00 87.69 103 LYS A O 1
ATOM 805 N N . ASP A 1 104 ? 6.110 6.715 -18.689 1.00 91.81 104 ASP A N 1
ATOM 806 C CA . ASP A 1 104 ? 6.849 6.989 -19.911 1.00 91.81 104 ASP A CA 1
ATOM 807 C C . ASP A 1 104 ? 7.339 5.673 -20.533 1.00 91.81 104 ASP A C 1
ATOM 809 O O . ASP A 1 104 ? 7.255 4.591 -19.940 1.00 91.81 104 ASP A O 1
ATOM 813 N N . THR A 1 105 ? 7.782 5.724 -21.784 1.00 94.62 105 THR A N 1
ATOM 814 C CA . THR A 1 105 ? 8.329 4.560 -22.476 1.00 94.62 105 THR A CA 1
ATOM 815 C C . THR A 1 105 ? 9.533 4.946 -23.318 1.00 94.62 105 THR A C 1
ATOM 817 O O . THR A 1 105 ? 9.419 5.648 -24.323 1.00 94.62 105 THR A O 1
ATOM 820 N N . LEU A 1 106 ? 10.693 4.402 -22.957 1.00 95.75 106 LEU A N 1
ATOM 821 C CA . LEU A 1 106 ? 11.895 4.494 -23.772 1.00 95.75 106 LEU A CA 1
ATOM 822 C C . LEU A 1 106 ? 11.899 3.371 -24.813 1.00 95.75 106 LEU A C 1
ATOM 824 O O . LEU A 1 106 ? 11.731 2.193 -24.496 1.00 95.75 106 LEU A O 1
ATOM 828 N N . HIS A 1 107 ? 12.119 3.731 -26.076 1.00 96.75 107 HIS A N 1
ATOM 829 C CA . HIS A 1 107 ? 12.251 2.772 -27.168 1.00 96.75 107 HIS A CA 1
ATOM 830 C C . HIS A 1 107 ? 13.688 2.721 -27.688 1.00 96.75 107 HIS A C 1
ATOM 832 O O . HIS A 1 107 ? 14.151 3.664 -28.334 1.00 96.75 107 HIS A O 1
ATOM 838 N N . LEU A 1 108 ? 14.344 1.583 -27.472 1.00 97.44 108 LEU A N 1
ATOM 839 C CA . LEU A 1 108 ? 15.650 1.253 -28.027 1.00 97.44 108 LEU A CA 1
ATOM 840 C C . LEU A 1 108 ? 15.448 0.420 -29.293 1.00 97.44 108 LEU A C 1
ATOM 842 O O . LEU A 1 108 ? 15.168 -0.776 -29.215 1.00 97.44 108 LEU A O 1
ATOM 846 N N . HIS A 1 109 ? 15.544 1.038 -30.470 1.00 96.88 109 HIS A N 1
ATOM 847 C CA . HIS A 1 109 ? 15.299 0.326 -31.724 1.00 96.88 109 HIS A CA 1
ATOM 848 C C . HIS A 1 109 ? 16.567 -0.350 -32.247 1.00 96.88 109 HIS A C 1
ATOM 850 O O . HIS A 1 109 ? 17.586 0.311 -32.453 1.00 96.88 109 HIS A O 1
ATOM 856 N N . ASN A 1 110 ? 16.469 -1.651 -32.514 1.00 95.56 110 ASN A N 1
ATOM 857 C CA . ASN A 1 110 ? 17.483 -2.454 -33.186 1.00 95.56 110 ASN A CA 1
ATOM 858 C C . ASN A 1 110 ? 16.783 -3.643 -33.872 1.00 95.56 110 ASN A C 1
ATOM 860 O O . ASN A 1 110 ? 15.935 -4.299 -33.271 1.00 95.56 110 ASN A O 1
ATOM 864 N N . ALA A 1 111 ? 17.085 -3.883 -35.150 1.00 92.81 111 ALA A N 1
ATOM 865 C CA . ALA A 1 111 ? 16.446 -4.943 -35.934 1.00 92.81 111 ALA A CA 1
ATOM 866 C C . ALA A 1 111 ? 17.080 -6.328 -35.707 1.00 92.81 111 ALA A C 1
ATOM 868 O O . ALA A 1 111 ? 16.486 -7.344 -36.074 1.00 92.81 111 ALA A O 1
ATOM 869 N N . SER A 1 112 ? 18.271 -6.386 -35.100 1.00 95.62 112 SER A N 1
ATOM 870 C CA . SER A 1 112 ? 18.925 -7.648 -34.766 1.00 95.62 112 SER A CA 1
ATOM 871 C C . SER A 1 112 ? 18.130 -8.368 -33.684 1.00 95.62 112 SER A C 1
ATOM 873 O O . SER A 1 112 ? 17.954 -7.880 -32.562 1.00 95.62 112 SER A O 1
ATOM 875 N N . THR A 1 113 ? 17.636 -9.551 -34.046 1.00 93.25 113 THR A N 1
ATOM 876 C CA . THR A 1 113 ? 16.862 -10.408 -33.148 1.00 93.25 113 THR A CA 1
ATOM 877 C C . THR A 1 113 ? 17.729 -10.850 -31.979 1.00 93.25 113 THR A C 1
ATOM 879 O O . THR A 1 113 ? 17.313 -10.691 -30.838 1.00 93.25 113 THR A O 1
ATOM 882 N N . GLU A 1 114 ? 18.935 -11.341 -32.242 1.00 94.44 114 GLU A N 1
ATOM 883 C CA . GLU A 1 114 ? 19.875 -11.786 -31.212 1.00 94.44 114 GLU A CA 1
ATOM 884 C C . GLU A 1 114 ? 20.233 -10.648 -30.249 1.00 94.44 114 GLU A C 1
ATOM 886 O O . GLU A 1 114 ? 20.010 -10.767 -29.044 1.00 94.44 114 GLU A O 1
ATOM 891 N N . HIS A 1 115 ? 20.655 -9.499 -30.788 1.00 95.12 115 HIS A N 1
ATOM 892 C CA . HIS A 1 115 ? 21.026 -8.337 -29.982 1.00 95.12 115 HIS A CA 1
ATOM 893 C C . HIS A 1 115 ? 19.865 -7.873 -29.092 1.00 95.12 115 HIS A C 1
ATOM 895 O O . HIS A 1 115 ? 20.036 -7.638 -27.900 1.00 95.12 115 HIS A O 1
ATOM 901 N N . THR A 1 116 ? 18.652 -7.810 -29.646 1.00 95.62 116 THR A N 1
ATOM 902 C CA . THR A 1 116 ? 17.457 -7.410 -28.891 1.00 95.62 116 THR A CA 1
ATOM 903 C C . THR A 1 116 ? 17.129 -8.384 -27.759 1.00 95.62 116 THR A C 1
ATOM 905 O O . THR A 1 116 ? 16.729 -7.941 -26.685 1.00 95.62 116 THR A O 1
ATOM 908 N N . HIS A 1 117 ? 17.270 -9.697 -27.975 1.00 95.25 117 HIS A N 1
ATOM 909 C CA . HIS A 1 117 ? 16.960 -10.685 -26.938 1.00 95.25 117 HIS A CA 1
ATOM 910 C C . HIS A 1 117 ? 18.000 -10.690 -25.817 1.00 95.25 117 HIS A C 1
ATOM 912 O O . HIS A 1 117 ? 17.599 -10.791 -24.661 1.00 95.25 117 HIS A O 1
ATOM 918 N N . ILE A 1 118 ? 19.290 -10.517 -26.130 1.00 97.31 118 ILE A N 1
ATOM 919 C CA . ILE A 1 118 ? 20.345 -10.366 -25.113 1.00 97.31 118 ILE A CA 1
ATOM 920 C C . ILE A 1 118 ? 20.007 -9.187 -24.196 1.00 97.31 118 ILE A C 1
ATOM 922 O O . ILE A 1 118 ? 19.855 -9.364 -22.991 1.00 97.31 118 ILE A O 1
ATOM 926 N N . TRP A 1 119 ? 19.766 -8.010 -24.779 1.00 97.69 119 TRP A N 1
ATOM 927 C CA . TRP A 1 119 ? 19.411 -6.810 -24.022 1.00 97.69 119 TRP A CA 1
ATOM 928 C C . TRP A 1 119 ? 18.115 -6.960 -23.225 1.00 97.69 119 TRP A C 1
ATOM 930 O O . TRP A 1 119 ? 18.059 -6.565 -22.064 1.00 97.69 119 TRP A O 1
ATOM 940 N N . TYR A 1 120 ? 17.073 -7.545 -23.821 1.00 97.12 120 TYR A N 1
ATOM 941 C CA . TYR A 1 120 ? 15.812 -7.802 -23.126 1.00 97.12 120 TYR A CA 1
ATOM 942 C C . TYR A 1 120 ? 16.001 -8.711 -21.908 1.00 97.12 120 TYR A C 1
ATOM 944 O O . TYR A 1 120 ? 15.472 -8.395 -20.847 1.00 97.12 120 TYR A O 1
ATOM 952 N N . ASN A 1 121 ? 16.741 -9.813 -22.050 1.00 96.25 121 ASN A N 1
ATOM 953 C CA . ASN A 1 121 ? 16.962 -10.760 -20.960 1.00 96.25 121 ASN A CA 1
ATOM 954 C C . ASN A 1 121 ? 17.775 -10.117 -19.833 1.00 96.25 121 ASN A C 1
ATOM 956 O O . ASN A 1 121 ? 17.351 -10.185 -18.686 1.00 96.25 121 ASN A O 1
ATOM 960 N N . THR A 1 122 ? 18.872 -9.424 -20.152 1.00 95.94 122 THR A N 1
ATOM 961 C CA . THR A 1 122 ? 19.684 -8.725 -19.144 1.00 95.94 122 THR A CA 1
ATOM 962 C C . THR A 1 122 ? 18.869 -7.669 -18.402 1.00 95.94 122 THR A C 1
ATOM 964 O O . THR A 1 122 ? 18.835 -7.676 -17.177 1.00 95.94 122 THR A O 1
ATOM 967 N N . LEU A 1 123 ? 18.137 -6.809 -19.120 1.00 95.19 123 LEU A N 1
ATOM 968 C CA . LEU A 1 123 ? 17.269 -5.807 -18.493 1.00 95.19 123 LEU A CA 1
ATOM 969 C C . LEU A 1 123 ? 16.176 -6.446 -17.630 1.00 95.19 123 LEU A C 1
ATOM 971 O O . LEU A 1 123 ? 15.876 -5.938 -16.555 1.00 95.19 123 LEU A O 1
ATOM 975 N N . LYS A 1 124 ? 15.579 -7.551 -18.092 1.00 93.00 124 LYS A N 1
ATOM 976 C CA . LYS A 1 124 ? 14.543 -8.275 -17.351 1.00 93.00 124 LYS A CA 1
ATOM 977 C C . LYS A 1 124 ? 15.081 -8.828 -16.034 1.00 93.00 124 LYS A C 1
ATOM 979 O O . LYS A 1 124 ? 14.373 -8.746 -15.039 1.00 93.00 124 LYS A O 1
ATOM 984 N N . GLU A 1 125 ? 16.290 -9.385 -16.026 1.00 91.06 125 GLU A N 1
ATOM 985 C CA . GLU A 1 125 ? 16.914 -9.873 -14.792 1.00 91.06 125 GLU A CA 1
ATOM 986 C C . GLU A 1 125 ? 17.268 -8.727 -13.839 1.00 91.06 125 GLU A C 1
ATOM 988 O O . GLU A 1 125 ? 17.016 -8.850 -12.646 1.00 91.06 125 GLU A O 1
ATOM 993 N N . LEU A 1 126 ? 17.749 -7.588 -14.349 1.00 90.62 126 LEU A N 1
ATOM 994 C CA . LEU A 1 126 ? 18.050 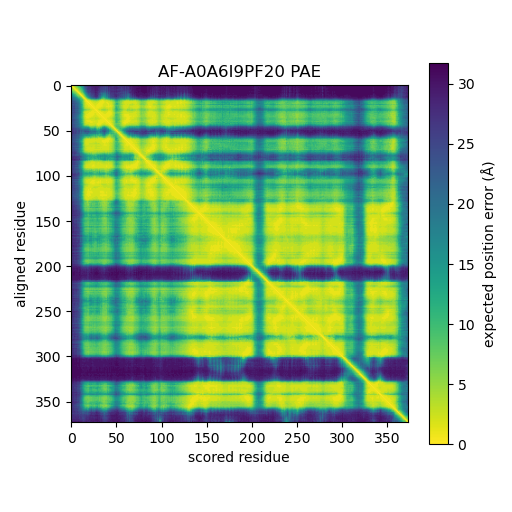-6.421 -13.511 1.00 90.62 126 LEU A CA 1
ATOM 995 C C . LEU A 1 126 ? 16.796 -5.879 -12.810 1.00 90.62 126 LEU A C 1
ATOM 997 O O . LEU A 1 126 ? 16.805 -5.691 -11.599 1.00 90.62 126 LEU A O 1
ATOM 1001 N N . ILE A 1 127 ? 15.683 -5.699 -13.534 1.00 88.12 127 ILE A N 1
ATOM 1002 C CA . ILE A 1 127 ? 14.456 -5.155 -12.925 1.00 88.12 127 ILE A CA 1
ATOM 1003 C C . ILE A 1 127 ? 13.750 -6.140 -11.984 1.00 88.12 127 ILE A C 1
ATOM 1005 O O . ILE A 1 127 ? 12.935 -5.711 -11.171 1.00 88.12 127 ILE A O 1
ATOM 1009 N N . LYS A 1 128 ? 14.031 -7.452 -12.068 1.00 83.38 128 LYS A N 1
ATOM 1010 C CA . LYS A 1 128 ? 13.507 -8.425 -11.093 1.00 83.38 128 LYS A CA 1
ATOM 1011 C C . LYS A 1 128 ? 14.008 -8.135 -9.681 1.00 83.38 128 LYS A C 1
ATOM 1013 O O . LYS A 1 128 ? 13.292 -8.457 -8.742 1.00 83.38 128 LYS A O 1
ATOM 1018 N N . GLY A 1 129 ? 15.186 -7.523 -9.535 1.00 76.12 129 GLY A N 1
ATOM 1019 C CA . GLY A 1 129 ? 15.703 -7.089 -8.235 1.00 76.12 129 GLY A CA 1
ATOM 1020 C C . GLY A 1 129 ? 14.811 -6.056 -7.538 1.00 76.12 129 GLY A C 1
ATOM 1021 O O . GLY A 1 129 ? 14.839 -5.959 -6.321 1.00 76.12 129 GLY A O 1
ATOM 1022 N N . HIS A 1 130 ? 13.965 -5.344 -8.286 1.00 79.06 130 HIS A N 1
ATOM 1023 C CA . HIS A 1 130 ? 13.018 -4.357 -7.755 1.00 79.06 130 HIS A CA 1
ATOM 1024 C C . HIS A 1 130 ? 11.595 -4.923 -7.595 1.00 79.06 130 HIS A C 1
ATOM 1026 O O . HIS A 1 130 ? 10.634 -4.178 -7.399 1.00 79.06 130 HIS A O 1
ATOM 1032 N N . LEU A 1 131 ? 11.418 -6.239 -7.756 1.00 81.31 131 LEU A N 1
ATOM 1033 C CA . LEU A 1 131 ? 10.147 -6.908 -7.508 1.00 81.31 131 LEU A CA 1
ATOM 1034 C C . LEU A 1 131 ? 10.124 -7.435 -6.079 1.00 81.31 131 LEU A C 1
ATOM 1036 O O . LEU A 1 131 ? 10.909 -8.303 -5.709 1.00 81.31 131 LEU A O 1
ATOM 1040 N N . GLN A 1 132 ? 9.168 -6.952 -5.299 1.00 84.00 132 GLN A N 1
ATOM 1041 C CA . GLN A 1 132 ? 8.975 -7.337 -3.913 1.00 84.00 132 GLN A CA 1
ATOM 1042 C C . GLN A 1 132 ? 7.704 -8.157 -3.773 1.00 84.00 132 GLN A C 1
ATOM 1044 O O . GLN A 1 132 ? 6.646 -7.803 -4.298 1.00 84.00 132 GLN A O 1
ATOM 1049 N N . GLN A 1 133 ? 7.803 -9.271 -3.055 1.00 89.00 133 GLN A N 1
ATOM 1050 C CA . GLN A 1 133 ? 6.618 -9.990 -2.611 1.00 89.00 133 GLN A CA 1
ATOM 1051 C C . GLN A 1 133 ? 5.985 -9.229 -1.450 1.00 89.00 133 GLN A C 1
ATOM 1053 O O . GLN A 1 133 ? 6.696 -8.772 -0.560 1.00 89.00 133 GLN A O 1
ATOM 1058 N N . VAL A 1 134 ? 4.661 -9.095 -1.476 1.00 92.12 134 VAL A N 1
ATOM 1059 C CA . VAL A 1 134 ? 3.907 -8.303 -0.507 1.00 92.12 134 VAL A CA 1
ATOM 1060 C C . VAL A 1 134 ? 2.734 -9.111 0.044 1.00 92.12 134 VAL A C 1
ATOM 1062 O O . VAL A 1 134 ? 2.021 -9.800 -0.694 1.00 92.12 134 VAL A O 1
ATOM 1065 N N . ASP A 1 135 ? 2.553 -9.026 1.354 1.00 95.19 135 ASP A N 1
ATOM 1066 C CA . ASP A 1 135 ? 1.448 -9.587 2.111 1.00 95.19 135 ASP A CA 1
ATOM 1067 C C . ASP A 1 135 ? 0.168 -8.793 1.846 1.00 95.19 135 ASP A C 1
ATOM 1069 O O . ASP A 1 135 ? 0.162 -7.560 1.801 1.00 95.19 135 ASP A O 1
ATOM 1073 N N . MET A 1 136 ? -0.948 -9.501 1.706 1.00 96.38 136 MET A N 1
ATOM 1074 C CA . MET A 1 136 ? -2.243 -8.889 1.412 1.00 96.38 136 MET A CA 1
ATOM 1075 C C . MET A 1 136 ? -3.321 -9.460 2.322 1.00 96.38 136 MET A C 1
ATOM 1077 O O . MET A 1 136 ? -3.312 -10.646 2.647 1.00 96.38 136 MET A O 1
ATOM 1081 N N . CYS A 1 137 ? -4.278 -8.632 2.714 1.00 98.19 137 CYS A N 1
ATOM 1082 C CA . CYS A 1 137 ? -5.399 -9.048 3.537 1.00 98.19 137 CYS A CA 1
ATOM 1083 C C . CYS A 1 137 ? -6.597 -9.438 2.667 1.00 98.19 137 CYS A C 1
ATOM 1085 O O . CYS A 1 137 ? -6.970 -8.712 1.746 1.00 98.19 137 CYS A O 1
ATOM 1087 N N . SER A 1 138 ? -7.248 -10.552 2.999 1.00 98.06 138 SER A N 1
ATOM 1088 C CA . SER A 1 138 ? -8.609 -10.839 2.541 1.00 98.06 138 SER A CA 1
ATOM 1089 C C . SER A 1 138 ? -9.612 -10.360 3.579 1.00 98.06 138 SER A C 1
ATOM 1091 O O . SER A 1 138 ? -9.446 -10.656 4.763 1.00 98.06 138 SER A O 1
ATOM 1093 N N . PHE A 1 139 ? -10.683 -9.725 3.126 1.00 97.88 139 PHE A N 1
ATOM 1094 C CA . PHE A 1 139 ? -11.794 -9.248 3.939 1.00 97.88 139 PHE A CA 1
ATOM 1095 C C . PHE A 1 139 ? -13.014 -10.093 3.623 1.00 97.88 139 PHE A C 1
ATOM 1097 O O . PHE A 1 139 ? -13.466 -10.111 2.481 1.00 97.88 139 PHE A O 1
ATOM 1104 N N . SER A 1 140 ? -13.530 -10.816 4.609 1.00 96.94 140 SER A N 1
ATOM 1105 C CA . SER A 1 140 ? -14.692 -11.686 4.443 1.00 96.94 140 SER A CA 1
ATOM 1106 C C . SER A 1 140 ? -15.784 -11.325 5.440 1.00 96.94 140 SER A C 1
ATOM 1108 O O . SER A 1 140 ? -15.493 -11.044 6.598 1.00 96.94 140 SER A O 1
ATOM 1110 N N . SER A 1 141 ? -17.040 -11.369 5.014 1.0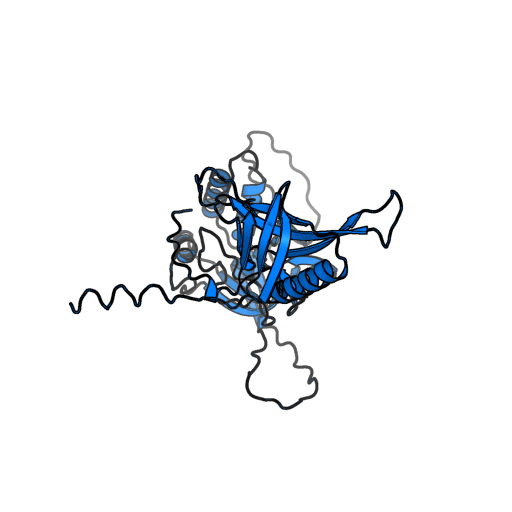0 94.25 141 SER A N 1
ATOM 1111 C CA . SER A 1 141 ? -18.210 -11.175 5.871 1.00 94.25 141 SER A CA 1
ATOM 1112 C C . SER A 1 141 ? -19.182 -12.322 5.632 1.00 94.25 141 SER A C 1
ATOM 1114 O O . SER A 1 141 ? -19.363 -12.751 4.495 1.00 94.25 141 SER A O 1
ATOM 1116 N N . LEU A 1 142 ? -19.746 -12.884 6.706 1.00 90.06 142 LEU A N 1
ATOM 1117 C CA . LEU A 1 142 ? -20.654 -14.041 6.640 1.00 90.06 142 LEU A CA 1
ATOM 1118 C C . LEU A 1 142 ? -20.094 -15.222 5.810 1.00 90.06 142 LEU A C 1
ATOM 1120 O O . LEU A 1 142 ? -20.821 -15.908 5.097 1.00 90.06 142 LEU A O 1
ATOM 1124 N N . GLY A 1 143 ? -18.777 -15.445 5.885 1.00 89.69 143 GLY A N 1
ATOM 1125 C CA . GLY A 1 143 ? -18.077 -16.510 5.156 1.00 89.69 143 GLY A CA 1
ATOM 1126 C C . GLY A 1 143 ? -17.819 -16.231 3.670 1.00 89.69 143 GLY A C 1
ATOM 1127 O O . GLY A 1 143 ? -17.193 -17.056 3.009 1.00 89.69 143 GLY A O 1
ATOM 1128 N N . GLN A 1 144 ? -18.249 -15.084 3.140 1.00 94.06 144 GLN A N 1
ATOM 1129 C CA . GLN A 1 144 ? -18.009 -14.682 1.756 1.00 94.06 144 GLN A CA 1
ATOM 1130 C C . GLN A 1 144 ? -16.885 -13.653 1.679 1.00 94.06 144 GLN A C 1
ATOM 1132 O O . GLN A 1 144 ? -16.838 -12.713 2.471 1.00 94.06 144 GLN A O 1
ATOM 1137 N N . LEU A 1 145 ? -15.988 -13.820 0.707 1.00 96.06 145 LEU A N 1
ATOM 1138 C CA . LEU A 1 145 ? -14.966 -12.827 0.391 1.00 96.06 145 LEU A CA 1
ATOM 1139 C C . LEU A 1 145 ? -15.634 -11.561 -0.164 1.00 96.06 145 LEU A C 1
ATOM 1141 O O . LEU A 1 145 ? -16.381 -11.628 -1.136 1.00 96.06 145 LEU A O 1
ATOM 1145 N N . VAL A 1 146 ? -15.317 -10.417 0.434 1.00 94.69 146 VAL A N 1
ATOM 1146 C CA . VAL A 1 146 ? -15.832 -9.094 0.059 1.00 94.69 146 VAL A CA 1
ATOM 1147 C C . VAL A 1 146 ? -14.770 -8.287 -0.685 1.00 94.69 146 VAL A C 1
ATOM 1149 O O . VAL A 1 146 ? -15.068 -7.659 -1.697 1.00 94.69 146 VAL A O 1
ATOM 1152 N N . HIS A 1 147 ? -13.527 -8.292 -0.195 1.00 95.88 147 HIS A N 1
ATOM 1153 C CA . HIS A 1 147 ? -12.461 -7.455 -0.745 1.00 95.88 147 HIS A CA 1
ATOM 1154 C C . HIS A 1 147 ? -11.073 -8.054 -0.479 1.00 95.88 147 HIS A C 1
ATOM 1156 O O . HIS A 1 147 ? -10.893 -8.832 0.461 1.00 95.88 147 HIS A O 1
ATOM 1162 N N . PHE A 1 148 ? -10.080 -7.653 -1.270 1.00 97.44 148 PHE A N 1
ATOM 1163 C CA . PHE A 1 148 ? -8.662 -7.816 -0.945 1.00 97.44 148 PHE A CA 1
ATOM 1164 C C . PHE A 1 148 ? -8.026 -6.436 -0.824 1.00 97.44 148 PHE A C 1
ATOM 1166 O O . PHE A 1 148 ? -8.267 -5.594 -1.680 1.00 97.44 148 PHE A O 1
ATOM 1173 N N . GLY A 1 149 ? -7.181 -6.215 0.177 1.00 97.00 149 GLY A N 1
ATOM 1174 C CA . GLY A 1 149 ? -6.509 -4.928 0.356 1.00 97.00 149 GLY A CA 1
ATOM 1175 C C . GLY A 1 149 ? -5.320 -5.003 1.303 1.00 97.00 149 GLY A C 1
ATOM 1176 O O . GLY A 1 149 ? -5.036 -6.058 1.869 1.00 97.00 149 GLY A O 1
ATOM 1177 N N . PHE A 1 150 ? -4.625 -3.887 1.481 1.00 96.81 150 PHE A N 1
ATOM 1178 C CA . PHE A 1 150 ? -3.446 -3.781 2.346 1.00 96.81 150 PHE A CA 1
ATOM 1179 C C . PHE A 1 150 ? -3.752 -3.089 3.672 1.00 96.81 150 PHE A C 1
ATOM 1181 O O . PHE A 1 150 ? -3.078 -3.319 4.674 1.00 96.81 150 PHE A O 1
ATOM 1188 N N . SER A 1 151 ? -4.764 -2.229 3.691 1.00 96.69 151 SER A N 1
ATOM 1189 C CA . SER A 1 151 ? -5.110 -1.400 4.833 1.00 96.69 151 SER A CA 1
ATOM 1190 C C . SER A 1 151 ? -6.613 -1.346 5.052 1.00 96.69 151 SER A C 1
ATOM 1192 O O . SER A 1 151 ? -7.399 -1.311 4.108 1.00 96.69 151 SER A O 1
ATOM 1194 N N . ALA A 1 152 ? -7.009 -1.326 6.320 1.00 97.31 152 ALA A N 1
ATOM 1195 C CA . ALA A 1 152 ? -8.390 -1.195 6.741 1.00 97.31 152 ALA A CA 1
ATOM 1196 C C . ALA A 1 152 ? -8.495 -0.254 7.938 1.00 97.31 152 ALA A C 1
ATOM 1198 O O . ALA A 1 152 ? -7.695 -0.341 8.870 1.00 97.31 152 ALA A O 1
ATOM 1199 N N . MET A 1 153 ? -9.504 0.613 7.942 1.00 96.94 153 MET A N 1
ATOM 1200 C CA . MET A 1 153 ? -9.814 1.494 9.064 1.00 96.94 153 MET A CA 1
ATOM 1201 C C . MET A 1 153 ? -11.302 1.436 9.406 1.00 96.94 153 MET A C 1
ATOM 1203 O O . MET A 1 153 ? -12.163 1.729 8.573 1.00 96.94 153 MET A O 1
ATOM 1207 N N . PHE A 1 154 ? -11.580 1.119 10.666 1.00 95.50 154 PHE A N 1
ATOM 1208 C CA . PHE A 1 154 ? -12.895 1.148 11.297 1.00 95.50 154 PHE A CA 1
ATOM 1209 C C . PHE A 1 154 ? -12.974 2.298 12.316 1.00 95.50 154 PHE A C 1
ATOM 1211 O O . PHE A 1 154 ? -11.971 2.657 12.939 1.00 95.50 154 PHE A O 1
ATOM 1218 N N . GLY A 1 155 ? -14.156 2.899 12.481 1.00 95.00 155 GLY A N 1
ATOM 1219 C CA . GLY A 1 155 ? -14.355 4.076 13.334 1.00 95.00 155 GLY A CA 1
ATOM 1220 C C . GLY A 1 155 ? -13.868 5.367 12.667 1.00 95.00 155 GLY A C 1
ATOM 1221 O O . GLY A 1 155 ? -14.214 5.654 11.519 1.00 95.00 155 GLY A O 1
ATOM 1222 N N . PHE A 1 156 ? -13.059 6.162 13.373 1.00 96.19 156 PHE A N 1
ATOM 1223 C CA . PHE A 1 156 ? -12.652 7.512 12.965 1.00 96.19 156 PHE A CA 1
ATOM 1224 C C . PHE A 1 156 ? -12.102 7.605 11.532 1.00 96.19 156 PHE A C 1
ATOM 1226 O O . PHE A 1 156 ? -12.479 8.517 10.793 1.00 96.19 156 PHE A O 1
ATOM 1233 N N . GLY A 1 157 ? -11.233 6.673 11.118 1.00 93.75 157 GLY A N 1
ATOM 1234 C CA . GLY A 1 157 ? -10.641 6.669 9.773 1.00 93.75 157 GLY A CA 1
ATOM 1235 C C . GLY A 1 157 ? -11.663 6.420 8.655 1.00 93.75 157 GLY A C 1
ATOM 1236 O O . GLY A 1 157 ? -11.626 7.094 7.623 1.00 93.75 157 GLY A O 1
ATOM 1237 N N . GLY A 1 158 ? -12.620 5.515 8.884 1.00 93.81 158 GLY A N 1
ATOM 1238 C CA . GLY A 1 158 ? -13.733 5.254 7.964 1.00 93.81 158 GLY A CA 1
ATOM 1239 C C . GLY A 1 158 ? -14.720 6.419 7.900 1.00 93.81 158 GLY A C 1
ATOM 1240 O O . GLY A 1 158 ? -15.054 6.904 6.820 1.00 93.81 158 GLY A O 1
ATOM 1241 N N . GLN A 1 159 ? -15.103 6.955 9.061 1.00 94.44 159 GLN A N 1
ATOM 1242 C CA . GLN A 1 159 ? -15.990 8.114 9.166 1.00 94.44 159 GLN A CA 1
ATOM 1243 C C . GLN A 1 159 ? -15.399 9.377 8.515 1.00 94.44 159 GLN A C 1
ATOM 1245 O O . GLN A 1 159 ? -16.124 10.141 7.872 1.00 94.44 159 GLN A O 1
ATOM 1250 N N . CYS A 1 160 ? -14.087 9.603 8.656 1.00 95.31 160 CYS A N 1
ATOM 1251 C CA . CYS A 1 160 ? -13.384 10.678 7.956 1.00 95.31 160 CYS A CA 1
ATOM 1252 C C . CYS A 1 160 ? -13.539 10.539 6.439 1.00 95.31 160 CYS A C 1
ATOM 1254 O O . CYS A 1 160 ? -13.942 11.497 5.777 1.00 95.31 160 CYS A O 1
ATOM 1256 N N . LEU A 1 161 ? -13.260 9.356 5.886 1.00 95.25 161 LEU A N 1
ATOM 1257 C CA . LEU A 1 161 ? -13.382 9.126 4.449 1.00 95.25 161 LEU A CA 1
ATOM 1258 C C . LEU A 1 161 ? -14.832 9.304 3.973 1.00 95.25 161 LEU A C 1
ATOM 1260 O O . LEU A 1 161 ? -15.064 10.049 3.026 1.00 95.25 161 LEU A O 1
ATOM 1264 N N . ALA A 1 162 ? -15.816 8.741 4.680 1.00 94.31 162 ALA A N 1
ATOM 1265 C CA . ALA A 1 162 ? -17.237 8.892 4.353 1.00 94.31 162 ALA A CA 1
ATOM 1266 C C . ALA A 1 162 ? -17.675 10.362 4.248 1.00 94.31 162 ALA A C 1
ATOM 1268 O O . ALA A 1 162 ? -18.368 10.754 3.306 1.00 94.31 162 ALA A O 1
ATOM 1269 N N . ARG A 1 163 ? -17.222 11.217 5.173 1.00 94.38 163 ARG A N 1
ATOM 1270 C CA . ARG A 1 163 ? -17.499 12.662 5.110 1.00 94.38 163 ARG A CA 1
ATOM 1271 C C . ARG A 1 163 ? -16.774 13.351 3.957 1.00 94.38 163 ARG A C 1
ATOM 1273 O O . ARG A 1 163 ? -17.340 14.263 3.353 1.00 94.38 163 ARG A O 1
ATOM 1280 N N . ALA A 1 164 ? -15.545 12.938 3.649 1.00 94.25 164 ALA A N 1
ATOM 1281 C CA . ALA A 1 164 ? -14.794 13.475 2.519 1.00 94.25 164 ALA A CA 1
ATOM 1282 C C . ALA A 1 164 ? -15.492 13.155 1.188 1.00 94.25 164 ALA A C 1
ATOM 1284 O O . ALA A 1 164 ? -15.668 14.052 0.362 1.00 94.25 164 ALA A O 1
ATOM 1285 N N . GLU A 1 165 ? -15.951 11.917 1.005 1.00 93.44 165 GLU A N 1
ATOM 1286 C CA . GLU A 1 165 ? -16.605 11.445 -0.219 1.00 93.44 165 GLU A CA 1
ATOM 1287 C C . GLU A 1 165 ? -17.887 12.226 -0.548 1.00 93.44 165 GLU A C 1
ATOM 1289 O O . GLU A 1 165 ? -18.120 12.586 -1.704 1.00 93.44 165 GLU A O 1
ATOM 1294 N N . LYS A 1 166 ? -18.651 12.643 0.470 1.00 94.06 166 LYS A N 1
ATOM 1295 C CA . LYS A 1 166 ? -19.835 13.508 0.296 1.00 94.06 166 LYS A CA 1
ATOM 1296 C C . LYS A 1 166 ? -19.504 14.928 -0.196 1.00 94.06 166 LYS A C 1
ATOM 1298 O O . LYS A 1 166 ? -20.399 15.656 -0.616 1.00 94.06 166 LYS A O 1
ATOM 1303 N N . LYS A 1 167 ? -18.237 15.361 -0.152 1.00 94.88 167 LYS A N 1
ATOM 1304 C CA . LYS A 1 167 ? -17.792 16.720 -0.528 1.00 94.88 167 LYS A CA 1
ATOM 1305 C C . LYS A 1 167 ? -16.733 16.705 -1.641 1.00 94.88 167 LYS A C 1
ATOM 1307 O O . LYS A 1 167 ? -15.807 17.521 -1.652 1.00 94.88 167 LYS A O 1
ATOM 1312 N N . ARG A 1 168 ? -16.879 15.805 -2.626 1.00 93.50 168 ARG A N 1
ATOM 1313 C CA . ARG A 1 168 ? -15.981 15.698 -3.800 1.00 93.50 168 ARG A CA 1
ATOM 1314 C C . ARG A 1 168 ? -15.804 17.000 -4.594 1.00 93.50 168 ARG A C 1
ATOM 1316 O O . ARG A 1 168 ? -14.745 17.181 -5.190 1.00 93.50 168 ARG A O 1
ATOM 1323 N N . TRP A 1 169 ? -16.773 17.918 -4.542 1.00 93.50 169 TRP A N 1
ATOM 1324 C CA . TRP A 1 169 ? -16.693 19.247 -5.166 1.00 93.50 169 TRP A CA 1
ATOM 1325 C C . TRP A 1 169 ? -15.591 20.153 -4.579 1.00 93.50 169 TRP A C 1
ATOM 1327 O O . TRP A 1 169 ? -15.122 21.065 -5.255 1.00 93.50 169 TRP A O 1
ATOM 1337 N N . MET A 1 170 ? -15.140 19.910 -3.342 1.00 94.12 170 MET A N 1
ATOM 1338 C CA . MET A 1 170 ? -14.014 20.636 -2.740 1.00 94.12 170 MET A CA 1
ATOM 1339 C C . MET A 1 170 ? -12.671 20.158 -3.311 1.00 94.12 170 MET A C 1
ATOM 1341 O O . MET A 1 170 ? -12.539 19.001 -3.709 1.00 94.12 170 MET A O 1
ATOM 1345 N N . SER A 1 171 ? -11.630 20.998 -3.273 1.00 93.75 171 SER A N 1
ATOM 1346 C CA . SER A 1 171 ? -10.256 20.556 -3.571 1.00 93.75 171 SER A CA 1
ATOM 1347 C C . SER A 1 171 ? -9.776 19.500 -2.566 1.00 93.75 171 SER A C 1
ATOM 1349 O O . SER A 1 171 ? -10.218 19.494 -1.417 1.00 93.75 171 SER A O 1
ATOM 1351 N N . SER A 1 172 ? -8.847 18.619 -2.962 1.00 87.00 172 SER A N 1
ATOM 1352 C CA . SER A 1 172 ? -8.409 17.496 -2.114 1.00 87.00 172 SER A CA 1
ATOM 1353 C C . SER A 1 172 ? -7.922 17.928 -0.725 1.00 87.00 172 SER A C 1
ATOM 1355 O O . SER A 1 172 ? -8.262 17.279 0.257 1.00 87.00 172 SER A O 1
ATOM 1357 N N . THR A 1 173 ? -7.179 19.035 -0.619 1.00 88.38 173 THR A N 1
ATOM 1358 C CA . THR A 1 173 ? -6.702 19.560 0.673 1.00 88.38 173 THR A CA 1
ATOM 1359 C C . THR A 1 173 ? -7.860 20.030 1.551 1.00 88.38 173 THR A C 1
ATOM 1361 O O . THR A 1 173 ? -8.025 19.528 2.660 1.00 88.38 173 THR A O 1
ATOM 1364 N N . ARG A 1 174 ? -8.725 20.914 1.028 1.00 92.19 174 ARG A N 1
ATOM 1365 C CA . ARG A 1 174 ? -9.879 21.443 1.777 1.00 92.19 174 ARG A CA 1
ATOM 1366 C C . ARG A 1 174 ? -10.846 20.341 2.193 1.00 92.19 174 ARG A C 1
ATOM 1368 O O . ARG A 1 174 ? -11.381 20.373 3.293 1.00 92.19 174 ARG A O 1
ATOM 1375 N N . ARG A 1 175 ? -11.049 19.350 1.326 1.00 94.19 175 ARG A N 1
ATOM 1376 C CA . ARG A 1 175 ? -11.913 18.197 1.592 1.00 94.19 175 ARG A CA 1
ATOM 1377 C C . ARG A 1 175 ? -11.402 17.364 2.766 1.00 94.19 175 ARG A C 1
ATOM 1379 O O . ARG A 1 175 ? -12.195 16.995 3.625 1.00 94.19 175 ARG A O 1
ATOM 1386 N N . ARG A 1 176 ? -10.089 17.096 2.819 1.00 90.81 176 ARG A N 1
ATOM 1387 C CA . ARG A 1 176 ? -9.459 16.370 3.935 1.00 90.81 176 ARG A CA 1
ATOM 1388 C C . ARG A 1 176 ? -9.566 17.144 5.243 1.00 90.81 176 ARG A C 1
ATOM 1390 O O . ARG A 1 176 ? -9.956 16.564 6.249 1.00 90.81 176 ARG A O 1
ATOM 1397 N N . GLU A 1 177 ? -9.275 18.443 5.223 1.00 93.50 177 GLU A N 1
ATOM 1398 C CA . GLU A 1 177 ? -9.397 19.308 6.403 1.00 93.50 177 GLU A CA 1
ATOM 1399 C C . GLU A 1 177 ? -10.840 19.366 6.916 1.00 93.50 177 GLU A C 1
ATOM 1401 O O . GLU A 1 177 ? -11.082 19.135 8.100 1.00 93.50 177 GLU A O 1
ATOM 1406 N N . TYR A 1 178 ? -11.809 19.592 6.020 1.00 95.94 178 TYR A N 1
ATOM 1407 C CA . TYR A 1 178 ? -13.236 19.571 6.348 1.00 95.94 178 TYR A CA 1
ATOM 1408 C C . TYR A 1 178 ? -13.636 18.245 7.001 1.00 95.94 178 TYR A C 1
ATOM 1410 O O . TYR A 1 178 ? -14.242 18.240 8.073 1.00 95.94 178 TYR A O 1
ATOM 1418 N N . ALA A 1 179 ? -13.271 17.122 6.378 1.00 95.69 179 ALA A N 1
ATOM 1419 C CA . ALA A 1 179 ? -13.613 15.795 6.864 1.00 95.69 179 ALA A CA 1
ATOM 1420 C C . ALA A 1 179 ? -12.997 15.498 8.237 1.00 95.69 179 ALA A C 1
ATOM 1422 O O . ALA A 1 179 ? -13.697 15.006 9.125 1.00 95.69 179 ALA A O 1
ATOM 1423 N N . LEU A 1 180 ? -11.723 15.849 8.437 1.00 95.50 180 LEU A N 1
ATOM 1424 C CA . LEU A 1 180 ? -11.022 15.679 9.707 1.00 95.50 180 LEU A CA 1
ATOM 1425 C C . LEU A 1 180 ? -11.693 16.492 10.821 1.00 95.50 180 LEU A C 1
ATOM 1427 O O . LEU A 1 180 ? -12.040 15.944 11.866 1.00 95.50 180 LEU A O 1
ATOM 1431 N N . VAL A 1 181 ? -11.923 17.789 10.589 1.00 96.31 181 VAL A N 1
ATOM 1432 C CA . VAL A 1 181 ? -12.524 18.694 11.581 1.00 96.31 181 VAL A CA 1
ATOM 1433 C C . VAL A 1 181 ? -13.947 18.263 11.927 1.00 96.31 181 VAL A C 1
ATOM 1435 O O . VAL A 1 181 ? -14.292 18.175 13.106 1.00 96.31 181 VAL A O 1
ATOM 1438 N N . LYS A 1 182 ? -14.774 17.941 10.924 1.00 96.44 182 LYS A N 1
ATOM 1439 C CA . LYS A 1 182 ? -16.156 17.492 11.148 1.00 96.44 182 LYS A CA 1
ATOM 1440 C C . LYS A 1 182 ? -16.216 16.154 11.882 1.00 96.44 182 LYS A C 1
ATOM 1442 O O . LYS A 1 182 ? -17.068 15.986 12.753 1.00 96.44 182 LYS A O 1
ATOM 1447 N N . THR A 1 183 ? -15.303 15.231 11.586 1.00 96.38 183 THR A N 1
ATOM 1448 C CA . THR A 1 183 ? -15.226 13.947 12.299 1.00 96.38 183 THR A CA 1
ATOM 1449 C C . THR A 1 183 ? -14.763 14.136 13.739 1.00 96.38 183 THR A C 1
ATOM 1451 O O . THR A 1 183 ? -15.366 13.567 14.640 1.00 96.38 183 THR A O 1
ATOM 1454 N N . LEU A 1 184 ? -13.774 14.998 13.995 1.00 97.06 184 LEU A N 1
ATOM 1455 C CA . LEU A 1 184 ? -13.342 15.326 15.358 1.00 97.06 184 LEU A CA 1
ATOM 1456 C C . LEU A 1 184 ? -14.445 16.009 16.175 1.00 97.06 184 LEU A C 1
ATOM 1458 O O . LEU A 1 184 ? -14.616 15.703 17.356 1.00 97.06 184 LEU A O 1
ATOM 1462 N N . ALA A 1 185 ? -15.214 16.918 15.571 1.00 96.06 185 ALA A N 1
ATOM 1463 C CA . ALA A 1 185 ? -16.337 17.570 16.243 1.00 96.06 185 ALA A CA 1
ATOM 1464 C C . ALA A 1 185 ? -17.374 16.539 16.721 1.00 96.06 185 ALA A C 1
ATOM 1466 O O . ALA A 1 185 ? -17.830 16.609 17.864 1.00 96.06 185 ALA A O 1
ATOM 1467 N N . ARG A 1 186 ? -17.653 15.529 15.889 1.00 93.94 186 ARG A N 1
ATOM 1468 C CA . ARG A 1 186 ? -18.602 14.436 16.154 1.00 93.94 186 ARG A CA 1
ATOM 1469 C C . ARG A 1 186 ? -17.922 13.140 16.630 1.00 93.94 186 ARG A C 1
ATOM 1471 O O . ARG A 1 186 ? -18.465 12.064 16.410 1.00 93.94 186 ARG A O 1
ATOM 1478 N N . LEU A 1 187 ? -16.746 13.239 17.260 1.00 95.31 187 LEU A N 1
ATOM 1479 C CA . LEU A 1 187 ? -15.974 12.082 17.724 1.00 95.31 187 LEU A CA 1
ATOM 1480 C C . LEU A 1 187 ? -16.801 11.244 18.706 1.00 95.31 187 LEU A C 1
ATOM 1482 O O . LEU A 1 187 ? -17.198 11.741 19.762 1.00 95.31 187 LEU A O 1
ATOM 1486 N N . ARG A 1 188 ? -17.042 9.982 18.352 1.00 92.44 188 ARG A N 1
ATOM 1487 C CA . ARG A 1 188 ? -17.760 9.000 19.167 1.00 92.44 188 ARG A CA 1
ATOM 1488 C C . ARG A 1 188 ? -17.096 7.633 18.998 1.00 92.44 188 ARG A C 1
ATOM 1490 O O . ARG A 1 188 ? -16.690 7.324 17.877 1.00 92.44 188 ARG A O 1
ATOM 1497 N N . PRO A 1 189 ? -16.946 6.850 20.076 1.00 94.94 189 PRO A N 1
ATOM 1498 C CA . PRO A 1 189 ? -16.449 5.491 19.964 1.00 94.94 189 PRO A CA 1
ATOM 1499 C C . PRO A 1 189 ? -17.542 4.552 19.456 1.00 94.94 189 PRO A C 1
ATOM 1501 O O . PRO A 1 189 ? -18.723 4.752 19.737 1.00 94.94 189 PRO A O 1
ATOM 1504 N N . GLU A 1 190 ? -17.116 3.508 18.765 1.00 93.00 190 GLU A N 1
ATOM 1505 C CA . GLU A 1 190 ? -17.953 2.389 18.355 1.00 93.00 190 GLU A CA 1
ATOM 1506 C C . GLU A 1 190 ? -17.856 1.270 19.397 1.00 93.00 190 GLU A C 1
ATOM 1508 O O . GLU A 1 190 ? -16.765 0.964 19.889 1.00 93.00 190 GLU A O 1
ATOM 1513 N N . ASP A 1 191 ? -18.991 0.655 19.727 1.00 93.56 191 ASP A N 1
ATOM 1514 C CA . ASP A 1 191 ? -19.029 -0.559 20.542 1.00 93.56 191 ASP A CA 1
ATOM 1515 C C . ASP A 1 191 ? -18.834 -1.783 19.644 1.00 93.56 191 ASP A C 1
ATOM 1517 O O . ASP A 1 191 ? -19.692 -2.116 18.816 1.00 93.56 191 ASP A O 1
ATOM 1521 N N . CYS A 1 192 ? -17.702 -2.462 19.809 1.00 93.06 192 CYS A N 1
ATOM 1522 C CA . CYS A 1 192 ? -17.397 -3.665 19.054 1.00 93.06 192 CYS A CA 1
ATOM 1523 C C . CYS A 1 192 ? -16.696 -4.733 19.897 1.00 93.06 192 CYS A C 1
ATOM 1525 O O . CYS A 1 192 ? -15.996 -4.463 20.877 1.00 93.06 192 CYS A O 1
ATOM 1527 N N . GLN A 1 193 ? -16.859 -5.976 19.456 1.00 96.12 193 GLN A N 1
ATOM 1528 C CA . GLN A 1 193 ? -16.006 -7.082 19.857 1.00 96.12 193 GLN A CA 1
ATOM 1529 C C . GLN A 1 193 ? -14.851 -7.188 18.858 1.00 96.12 193 GLN A C 1
ATOM 1531 O O . GLN A 1 193 ? -15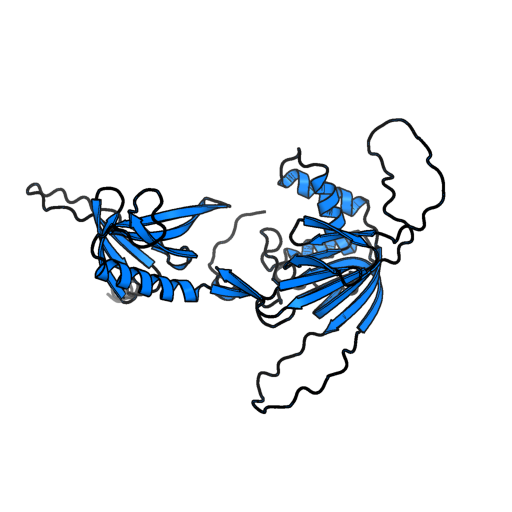.075 -7.370 17.660 1.00 96.12 193 GLN A O 1
ATOM 1536 N N . LEU A 1 194 ? -13.629 -7.067 19.368 1.00 97.38 194 LEU A N 1
ATOM 1537 C CA . LEU A 1 194 ? -12.388 -7.195 18.619 1.00 97.38 194 LEU A CA 1
ATOM 1538 C C . LEU A 1 194 ? -11.721 -8.509 19.014 1.00 97.38 194 LEU A C 1
ATOM 1540 O O . LEU A 1 194 ? -11.300 -8.674 20.158 1.00 97.38 194 LEU A O 1
ATOM 1544 N N . SER A 1 195 ? -11.597 -9.430 18.066 1.00 98.00 195 SER A N 1
ATOM 1545 C CA . SER A 1 195 ? -10.818 -10.652 18.246 1.00 98.00 195 SER A CA 1
ATOM 1546 C C . SER A 1 195 ? -9.626 -10.659 17.300 1.00 98.00 195 SER A C 1
ATOM 1548 O O . SER A 1 195 ? -9.737 -10.196 16.168 1.00 98.00 195 SER A O 1
ATOM 1550 N N . PHE A 1 196 ? -8.488 -11.203 17.715 1.00 97.94 196 PHE A N 1
ATOM 1551 C CA . PHE A 1 196 ? -7.324 -11.322 16.840 1.00 97.94 196 PHE A CA 1
ATOM 1552 C C . PHE A 1 196 ? -6.485 -12.563 17.135 1.00 97.94 196 PHE A C 1
ATOM 1554 O O . PHE A 1 196 ? -6.442 -13.059 18.263 1.00 97.94 196 PHE A O 1
ATOM 1561 N N . LEU A 1 197 ? -5.800 -13.035 16.095 1.00 97.19 197 LEU A N 1
ATOM 1562 C CA . LEU A 1 197 ? -4.761 -14.052 16.176 1.00 97.19 197 LEU A CA 1
ATOM 1563 C C . LEU A 1 197 ? -3.397 -13.374 16.062 1.00 97.19 197 LEU A C 1
ATOM 1565 O O . LEU A 1 197 ? -3.137 -12.726 15.042 1.00 97.19 197 LEU A O 1
ATOM 1569 N N . PRO A 1 198 ? -2.509 -13.528 17.056 1.00 95.25 198 PRO A N 1
ATOM 1570 C CA . PRO A 1 198 ? -1.138 -13.050 16.948 1.00 95.25 198 PRO A CA 1
ATOM 1571 C C . PRO A 1 198 ? -0.426 -13.626 15.717 1.00 95.25 198 PRO A C 1
ATOM 1573 O O . PRO A 1 198 ? -0.688 -14.753 15.284 1.00 95.25 198 PRO A O 1
ATOM 1576 N N . ALA A 1 199 ? 0.493 -12.858 15.141 1.00 91.81 199 ALA A N 1
ATOM 1577 C CA . ALA A 1 199 ? 1.387 -13.368 14.115 1.00 91.81 199 ALA A CA 1
ATOM 1578 C C . ALA A 1 199 ? 2.331 -14.418 14.720 1.00 91.81 199 ALA A C 1
ATOM 1580 O O . ALA A 1 199 ? 2.842 -14.262 15.835 1.00 91.81 199 ALA A O 1
ATOM 1581 N N . LYS A 1 200 ? 2.589 -15.501 13.979 1.00 84.62 200 LYS A N 1
ATOM 1582 C CA . LYS A 1 200 ? 3.590 -16.489 14.388 1.00 84.62 200 LYS A CA 1
ATOM 1583 C C . LYS A 1 200 ? 4.965 -15.831 14.305 1.00 84.62 200 LYS A C 1
ATOM 1585 O O . LYS A 1 200 ? 5.390 -15.413 13.232 1.00 84.62 200 LYS A O 1
ATOM 1590 N N . LYS A 1 201 ? 5.690 -15.769 15.423 1.00 71.38 201 LYS A N 1
ATOM 1591 C CA . LYS A 1 201 ? 7.106 -15.391 15.391 1.00 71.38 201 LYS A CA 1
ATOM 1592 C C . LYS A 1 201 ? 7.870 -16.525 14.716 1.00 71.38 201 LYS A C 1
ATOM 1594 O O . LYS A 1 201 ? 8.040 -17.587 15.309 1.00 71.38 201 LYS A O 1
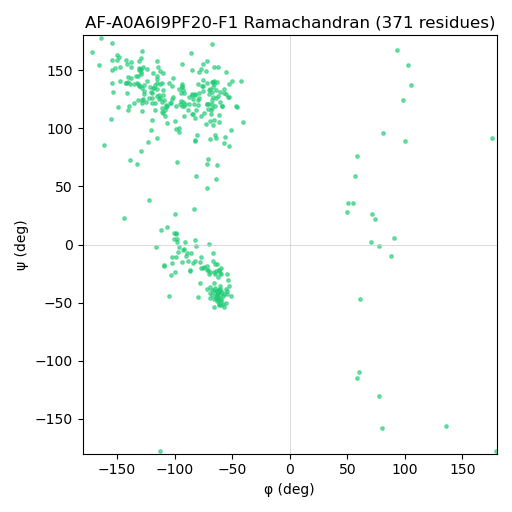ATOM 1599 N N . SER A 1 202 ? 8.315 -16.326 13.478 1.00 57.53 202 SER A N 1
ATOM 1600 C CA . SER A 1 202 ? 9.278 -17.238 12.868 1.00 57.53 202 SER A CA 1
ATOM 1601 C C . SER A 1 202 ? 10.591 -17.109 13.645 1.00 57.53 202 SER A C 1
ATOM 1603 O O . SER A 1 202 ? 11.311 -16.122 13.476 1.00 57.53 202 SER A O 1
ATOM 1605 N N . ASN A 1 203 ? 10.903 -18.063 14.524 1.00 44.12 203 ASN A N 1
ATOM 1606 C CA . ASN A 1 203 ? 12.263 -18.183 15.042 1.00 44.12 203 ASN A CA 1
ATOM 1607 C C . ASN A 1 203 ? 13.168 -18.462 13.839 1.00 44.12 203 ASN A C 1
ATOM 1609 O O . ASN A 1 203 ? 13.062 -19.520 13.227 1.00 44.12 203 ASN A O 1
ATOM 1613 N N . ARG A 1 204 ? 14.033 -17.506 13.481 1.00 47.25 204 ARG A N 1
ATOM 1614 C CA . ARG A 1 204 ? 15.002 -17.666 12.383 1.00 47.25 204 ARG A CA 1
ATOM 1615 C C . ARG A 1 204 ? 16.128 -18.661 12.705 1.00 47.25 204 ARG A C 1
ATOM 1617 O O . ARG A 1 204 ? 16.927 -18.940 11.826 1.00 47.25 204 ARG A O 1
ATOM 1624 N N . ASP A 1 205 ? 16.122 -19.262 13.895 1.00 41.66 205 ASP A N 1
ATOM 1625 C CA . ASP A 1 205 ? 17.033 -20.331 14.300 1.00 41.66 205 ASP A CA 1
ATOM 1626 C C . ASP A 1 205 ? 16.239 -21.571 14.728 1.00 41.66 205 ASP A C 1
ATOM 1628 O O . ASP A 1 205 ? 15.871 -21.711 15.897 1.00 41.66 205 ASP A O 1
ATOM 1632 N N . LYS A 1 206 ? 15.925 -22.443 13.765 1.00 40.2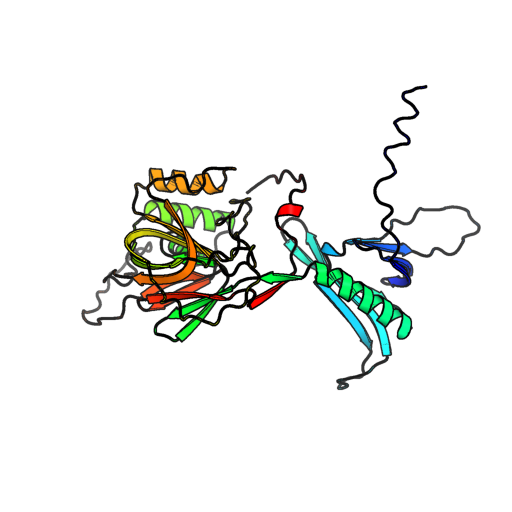5 206 LYS A N 1
ATOM 1633 C CA . LYS A 1 206 ? 15.852 -23.911 13.899 1.00 40.25 206 LYS A CA 1
ATOM 1634 C C . LYS A 1 206 ? 15.360 -24.502 12.584 1.00 40.25 206 LYS A C 1
ATOM 1636 O O . LYS A 1 206 ? 14.164 -24.664 12.352 1.00 40.25 206 LYS A O 1
ATOM 1641 N N . ASP A 1 207 ? 16.326 -24.838 11.740 1.00 46.03 207 ASP A N 1
ATOM 1642 C CA . ASP A 1 207 ? 16.158 -25.885 10.744 1.00 46.03 207 ASP A CA 1
ATOM 1643 C C . ASP A 1 207 ? 15.969 -27.213 11.488 1.00 46.03 207 ASP A C 1
ATOM 1645 O O . ASP A 1 207 ? 16.911 -27.843 11.965 1.00 46.03 207 ASP A O 1
ATOM 1649 N N . SER A 1 208 ? 14.714 -27.575 11.704 1.00 42.62 208 SER A N 1
ATOM 1650 C CA . SER A 1 208 ? 14.319 -28.940 12.006 1.00 42.62 208 SER A CA 1
ATOM 1651 C C . SER A 1 208 ? 12.867 -29.079 11.586 1.00 42.62 208 SER A C 1
ATOM 1653 O O . SER A 1 208 ? 11.978 -28.500 12.218 1.00 42.62 208 SER A O 1
ATOM 1655 N N . GLY A 1 209 ? 12.638 -29.819 10.498 1.00 48.19 209 GLY A N 1
ATOM 1656 C CA . GLY A 1 209 ? 11.306 -30.197 10.053 1.00 48.19 209 GLY A CA 1
ATOM 1657 C C . GLY A 1 209 ? 10.488 -30.709 11.233 1.00 48.19 209 GLY A C 1
ATOM 1658 O O . GLY A 1 209 ? 10.857 -31.679 11.893 1.00 48.19 209 GLY A O 1
ATOM 1659 N N . SER A 1 210 ? 9.385 -30.027 11.513 1.00 41.19 210 SER A N 1
ATOM 1660 C CA . SER A 1 210 ? 8.354 -30.533 12.400 1.00 41.19 210 SER A CA 1
ATOM 1661 C C . SER A 1 210 ? 7.030 -30.446 11.666 1.00 41.19 210 SER A C 1
ATOM 1663 O O . SER A 1 210 ? 6.668 -29.428 11.084 1.00 41.19 210 SER A O 1
ATOM 1665 N N . VAL A 1 211 ? 6.408 -31.616 11.637 1.00 43.03 211 VAL A N 1
ATOM 1666 C CA . VAL A 1 211 ? 5.080 -31.959 11.148 1.00 43.03 211 VAL A CA 1
ATOM 1667 C C . VAL A 1 211 ? 4.075 -30.892 11.580 1.00 43.03 211 VAL A C 1
ATOM 1669 O O . VAL A 1 211 ? 4.174 -30.413 12.710 1.00 43.03 211 VAL A O 1
ATOM 1672 N N . ASP A 1 212 ? 3.130 -30.551 10.696 1.00 40.28 212 ASP A N 1
ATOM 1673 C CA . ASP A 1 212 ? 1.967 -29.702 10.975 1.00 40.28 212 ASP A CA 1
ATOM 1674 C C . ASP A 1 212 ? 1.200 -30.233 12.196 1.00 40.28 212 ASP A C 1
ATOM 1676 O O . ASP A 1 212 ? 0.248 -31.005 12.093 1.00 40.28 212 ASP A O 1
ATOM 1680 N N . ALA A 1 213 ? 1.640 -29.840 13.387 1.00 43.91 213 ALA A N 1
ATOM 1681 C CA . ALA A 1 213 ? 0.798 -29.847 14.557 1.00 43.91 213 ALA A CA 1
ATOM 1682 C C . ALA A 1 213 ? -0.203 -28.716 14.331 1.00 43.91 213 ALA A C 1
ATOM 1684 O O . ALA A 1 213 ? 0.196 -27.553 14.209 1.00 43.91 213 ALA A O 1
ATOM 1685 N N . GLU A 1 214 ? -1.485 -29.062 14.229 1.00 48.38 214 GLU A N 1
ATOM 1686 C CA . GLU A 1 214 ? -2.593 -28.114 14.278 1.00 48.38 214 GLU A CA 1
ATOM 1687 C C . GLU A 1 214 ? -2.501 -27.348 15.603 1.00 48.38 214 GLU A C 1
ATOM 1689 O O . GLU A 1 214 ? -3.024 -27.759 16.637 1.00 48.38 214 GLU A O 1
ATOM 1694 N N . VAL A 1 215 ? -1.735 -26.255 15.601 1.00 55.28 215 VAL A N 1
ATOM 1695 C CA . VAL A 1 215 ? -1.698 -25.314 16.712 1.00 55.28 215 VAL A CA 1
ATOM 1696 C C . VAL A 1 215 ? -3.084 -24.698 16.754 1.00 55.28 215 VAL A C 1
ATOM 1698 O O . VAL A 1 215 ? -3.442 -23.925 15.866 1.00 55.28 215 VAL A O 1
ATOM 1701 N N . GLU A 1 216 ? -3.852 -25.093 17.762 1.00 60.16 216 GLU A N 1
ATOM 1702 C CA . GLU A 1 216 ? -5.177 -24.571 18.064 1.00 60.16 216 GLU A CA 1
ATOM 1703 C C . GLU A 1 216 ? -5.142 -23.033 17.982 1.00 60.16 216 GLU A C 1
ATOM 1705 O O . GLU A 1 216 ? -4.356 -22.374 18.672 1.00 60.16 216 GLU A O 1
ATOM 1710 N N . GLU A 1 217 ? -5.924 -22.458 17.060 1.00 78.56 217 GLU A N 1
ATOM 1711 C CA . GLU A 1 217 ? -5.995 -21.010 16.843 1.00 78.56 217 GLU A CA 1
ATOM 1712 C C . GLU A 1 217 ? -6.570 -20.336 18.100 1.00 78.56 217 GLU A C 1
ATOM 1714 O O . GLU A 1 217 ? -7.784 -20.196 18.256 1.00 78.56 217 GLU A O 1
ATOM 1719 N N . SER A 1 218 ? -5.700 -19.914 19.017 1.00 88.69 218 SER A N 1
ATOM 1720 C CA . SER A 1 218 ? -6.115 -19.238 20.245 1.00 88.69 218 SER A CA 1
ATOM 1721 C C . SER A 1 218 ? -6.400 -17.760 19.973 1.00 88.69 218 SER A C 1
ATOM 1723 O O . SER A 1 218 ? -5.499 -16.919 19.940 1.00 88.69 218 SER A O 1
ATOM 1725 N N . TRP A 1 219 ? -7.672 -17.452 19.722 1.00 95.69 219 TRP A N 1
ATOM 1726 C CA . TRP A 1 219 ? -8.164 -16.091 19.519 1.00 95.69 219 TRP A CA 1
ATOM 1727 C C . TRP A 1 219 ? -8.177 -15.303 20.833 1.00 95.69 219 TRP A C 1
ATOM 1729 O O . TRP A 1 219 ? -8.920 -15.634 21.758 1.00 95.69 219 TRP A O 1
ATOM 1739 N N . THR A 1 220 ? -7.458 -14.183 20.880 1.00 95.88 220 THR A N 1
ATOM 1740 C CA . THR A 1 220 ? -7.641 -13.179 21.938 1.00 95.88 220 THR A CA 1
ATOM 1741 C C . THR A 1 220 ? -8.873 -12.355 21.604 1.00 95.88 220 THR A C 1
ATOM 1743 O O . THR A 1 220 ? -8.998 -11.896 20.472 1.00 95.88 220 THR A O 1
ATOM 1746 N N . THR A 1 221 ? -9.791 -12.167 22.554 1.00 96.56 221 THR A N 1
ATOM 1747 C CA . THR A 1 221 ? -11.035 -11.415 22.331 1.00 96.56 221 THR A CA 1
ATOM 1748 C C . THR A 1 221 ? -11.231 -10.349 23.392 1.00 96.56 221 THR A C 1
ATOM 1750 O O . THR A 1 221 ? -11.376 -10.660 24.571 1.00 96.56 221 THR A O 1
ATOM 1753 N N . ASN A 1 222 ? -11.334 -9.105 22.935 1.00 95.00 222 ASN A N 1
ATOM 1754 C CA . ASN A 1 222 ? -11.593 -7.931 23.747 1.00 95.00 222 ASN A CA 1
ATOM 1755 C C . ASN A 1 222 ? -12.948 -7.336 23.347 1.00 95.00 222 ASN A C 1
ATOM 1757 O O . ASN A 1 222 ? -13.334 -7.330 22.177 1.00 95.00 222 ASN A O 1
ATOM 1761 N N . GLN A 1 223 ? -13.695 -6.838 24.325 1.00 94.75 223 GLN A N 1
ATOM 1762 C CA . GLN A 1 223 ? -14.920 -6.078 24.088 1.00 94.75 223 GLN A CA 1
ATOM 1763 C C . GLN A 1 223 ? -14.737 -4.685 24.663 1.00 94.75 223 GLN A C 1
ATOM 1765 O O . GLN A 1 223 ? -14.257 -4.540 25.788 1.00 94.75 223 GLN A O 1
ATOM 1770 N N . GLY A 1 224 ? -15.128 -3.664 23.907 1.00 94.12 224 GLY A N 1
ATOM 1771 C CA . GLY A 1 224 ? -14.933 -2.299 24.358 1.00 94.12 224 GLY A CA 1
ATOM 1772 C C . GLY A 1 224 ? -15.409 -1.245 23.377 1.00 94.12 224 GLY A C 1
ATOM 1773 O O . GLY A 1 224 ? -15.958 -1.530 22.315 1.00 94.12 224 GLY A O 1
ATOM 1774 N N . LEU A 1 225 ? -15.173 -0.004 23.787 1.00 96.50 225 LEU A N 1
ATOM 1775 C CA . LEU A 1 225 ? -15.459 1.198 23.023 1.00 96.50 225 LEU A CA 1
ATOM 1776 C C . LEU A 1 225 ? -14.175 1.672 22.343 1.00 96.50 225 LEU A C 1
ATOM 1778 O O . LEU A 1 225 ? -13.211 2.019 23.030 1.00 96.50 225 LEU A O 1
ATOM 1782 N N . TYR A 1 226 ? -14.181 1.732 21.014 1.00 97.12 226 TYR A N 1
ATOM 1783 C CA . TYR A 1 226 ? -13.014 2.102 20.214 1.00 97.12 226 TYR A CA 1
ATOM 1784 C C . TYR A 1 226 ? -13.300 3.332 19.358 1.00 97.12 226 TYR A C 1
ATOM 1786 O O . TYR A 1 226 ? -14.298 3.397 18.648 1.00 97.12 226 TYR A O 1
ATOM 1794 N N . LEU A 1 227 ? -12.403 4.316 19.394 1.00 97.44 227 LEU A N 1
ATOM 1795 C CA . LEU A 1 227 ? -12.453 5.468 18.490 1.00 97.44 227 LEU A CA 1
ATOM 1796 C C . LEU A 1 227 ? -11.933 5.113 17.097 1.00 97.44 227 LEU A C 1
ATOM 1798 O O . LEU A 1 227 ? -12.389 5.678 16.105 1.00 97.44 227 LEU A O 1
ATOM 1802 N N . SER A 1 228 ? -10.957 4.210 17.014 1.00 97.00 228 SER A N 1
ATOM 1803 C CA . SER A 1 228 ? -10.354 3.788 15.753 1.00 97.00 228 SER A CA 1
ATOM 1804 C C . SER A 1 228 ? -9.786 2.385 15.892 1.00 97.00 228 SER A C 1
ATOM 1806 O O . SER A 1 228 ? -9.138 2.085 16.890 1.00 97.00 228 SER A O 1
ATOM 1808 N N . ILE A 1 229 ? -9.973 1.553 14.873 1.00 97.94 229 ILE A N 1
ATOM 1809 C CA . ILE A 1 229 ? -9.257 0.285 14.723 1.00 97.94 229 ILE A CA 1
ATOM 1810 C C . ILE A 1 229 ? -8.657 0.277 13.323 1.00 97.94 229 ILE A C 1
ATOM 1812 O O . ILE A 1 229 ? -9.383 0.445 12.342 1.00 97.94 229 ILE A O 1
ATOM 1816 N N . SER A 1 230 ? -7.345 0.096 13.239 1.00 97.94 230 SER A N 1
ATOM 1817 C CA . SER A 1 230 ? -6.61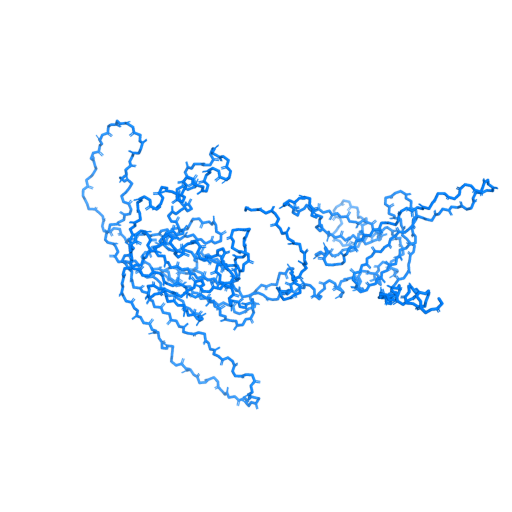2 0.066 11.976 1.00 97.94 230 SER A CA 1
ATOM 1818 C C . SER A 1 230 ? -5.889 -1.264 11.814 1.00 97.94 230 SER A C 1
ATOM 1820 O O . SER A 1 230 ? -5.268 -1.742 12.760 1.00 97.94 230 SER A O 1
ATOM 1822 N N . ILE A 1 231 ? -5.964 -1.845 10.618 1.00 98.25 231 ILE A N 1
ATOM 1823 C CA . ILE A 1 231 ? -5.274 -3.081 10.241 1.00 98.25 231 ILE A CA 1
ATOM 1824 C C . ILE A 1 231 ? -4.453 -2.781 8.996 1.00 98.25 231 ILE A C 1
ATOM 1826 O O . ILE A 1 231 ? -5.019 -2.320 8.009 1.00 98.25 231 ILE A O 1
ATOM 1830 N N . MET A 1 232 ? -3.141 -3.003 9.035 1.00 97.56 232 MET A N 1
ATOM 1831 C CA . MET A 1 232 ? -2.243 -2.629 7.937 1.00 97.56 232 MET A CA 1
ATOM 1832 C C . MET A 1 232 ? -1.188 -3.707 7.692 1.00 97.56 232 MET A C 1
ATOM 1834 O O . MET A 1 232 ? -0.393 -3.989 8.581 1.00 97.56 232 MET A O 1
ATOM 1838 N N . SER A 1 233 ? -1.168 -4.298 6.494 1.00 95.81 233 SER A N 1
ATOM 1839 C CA . SER A 1 233 ? -0.111 -5.215 6.026 1.00 95.81 233 SER A CA 1
ATOM 1840 C C . SER A 1 233 ? 1.023 -4.492 5.290 1.00 95.81 233 SER A C 1
ATOM 1842 O O . SER A 1 233 ? 1.971 -5.115 4.826 1.00 95.81 233 SER A O 1
ATOM 1844 N N . VAL A 1 234 ? 0.944 -3.162 5.195 1.00 93.38 234 VAL A N 1
ATOM 1845 C CA . VAL A 1 234 ? 2.002 -2.287 4.679 1.00 93.38 234 VAL A CA 1
ATOM 1846 C C . VAL A 1 234 ? 2.123 -1.041 5.563 1.00 93.38 234 VAL A C 1
ATOM 1848 O O . VAL A 1 234 ? 1.135 -0.650 6.189 1.00 93.38 234 VAL A O 1
ATOM 1851 N N . PRO A 1 235 ? 3.270 -0.337 5.582 1.00 90.69 235 PRO A N 1
ATOM 1852 C CA . PRO A 1 235 ? 3.458 0.821 6.461 1.00 90.69 235 PRO A CA 1
ATOM 1853 C C . PRO A 1 235 ? 2.479 1.989 6.255 1.00 90.69 235 PRO A C 1
ATOM 1855 O O . PRO A 1 235 ? 2.298 2.804 7.160 1.00 90.69 235 PRO A O 1
ATOM 1858 N N . CYS A 1 236 ? 1.832 2.082 5.087 1.00 90.19 236 CYS A N 1
ATOM 1859 C CA . CYS A 1 236 ? 0.891 3.154 4.731 1.00 90.19 236 CYS A CA 1
ATOM 1860 C C . CYS A 1 236 ? 1.524 4.556 4.845 1.00 90.19 236 CYS A C 1
ATOM 1862 O O . CYS A 1 236 ? 1.076 5.414 5.610 1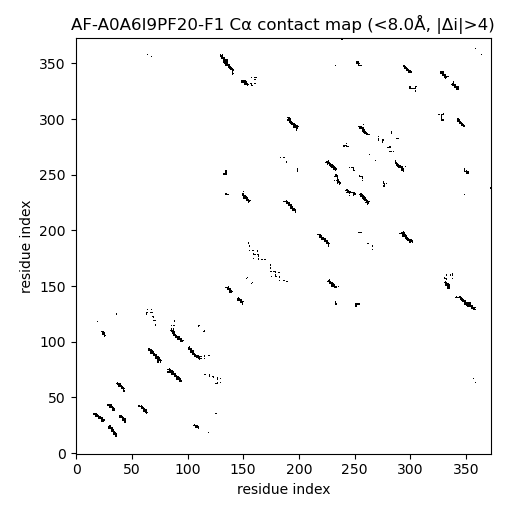.00 90.19 236 CYS A O 1
ATOM 1864 N N . LEU A 1 237 ? 2.607 4.771 4.094 1.00 86.44 237 LEU A N 1
ATOM 1865 C CA . LEU A 1 237 ? 3.354 6.031 4.055 1.00 86.44 237 LEU A CA 1
ATOM 1866 C C . LEU A 1 237 ? 2.528 7.155 3.418 1.00 86.44 237 LEU A C 1
ATOM 1868 O O . LEU A 1 237 ? 1.860 6.965 2.401 1.00 86.44 237 LEU A O 1
ATOM 1872 N N . SER A 1 238 ? 2.615 8.356 3.988 1.00 80.81 238 SER A N 1
ATOM 1873 C CA . SER A 1 238 ? 2.040 9.564 3.394 1.00 80.81 238 SER A CA 1
ATOM 1874 C C . SER A 1 238 ? 2.879 10.796 3.749 1.00 80.81 238 SER A C 1
ATOM 1876 O O . SER A 1 238 ? 3.620 10.755 4.730 1.00 80.81 238 SER A O 1
ATOM 1878 N N . PRO A 1 239 ? 2.746 11.918 3.019 1.00 75.19 239 PRO A N 1
ATOM 1879 C CA . PRO A 1 239 ? 3.414 13.174 3.377 1.00 75.19 239 PRO A CA 1
ATOM 1880 C C . PRO A 1 239 ? 3.145 13.650 4.820 1.00 75.19 239 PRO A C 1
ATOM 1882 O O . PRO A 1 239 ? 4.024 14.223 5.460 1.00 75.19 239 PRO A O 1
ATOM 1885 N N . HIS A 1 240 ? 1.968 13.330 5.370 1.00 77.00 240 HIS A N 1
ATOM 1886 C CA . HIS A 1 240 ? 1.582 13.656 6.747 1.00 77.00 240 HIS A CA 1
ATOM 1887 C C . HIS A 1 240 ? 2.082 12.637 7.789 1.00 77.00 240 HIS A C 1
ATOM 1889 O O . HIS A 1 240 ? 2.057 12.914 8.988 1.00 77.00 240 HIS A O 1
ATOM 1895 N N . THR A 1 241 ? 2.501 11.452 7.341 1.00 81.69 241 THR A N 1
ATOM 1896 C CA . THR A 1 241 ? 2.933 10.315 8.165 1.00 81.69 241 THR A CA 1
ATOM 1897 C C . THR A 1 241 ? 4.167 9.687 7.510 1.00 81.69 241 THR A C 1
ATOM 1899 O O . THR A 1 241 ? 4.065 8.622 6.893 1.00 81.69 241 THR A O 1
ATOM 1902 N N . PRO A 1 242 ? 5.339 10.348 7.582 1.00 78.38 242 PRO A N 1
ATOM 1903 C CA . PRO A 1 242 ? 6.520 9.972 6.800 1.00 78.38 242 PRO A CA 1
ATOM 1904 C C . PRO A 1 242 ? 7.096 8.609 7.189 1.00 78.38 242 PRO A C 1
ATOM 1906 O O . PRO A 1 242 ? 7.738 7.969 6.370 1.00 78.38 242 PRO A O 1
ATOM 1909 N N . ARG A 1 243 ? 6.832 8.142 8.416 1.00 82.94 243 ARG A N 1
ATOM 1910 C CA . ARG A 1 243 ? 7.147 6.774 8.860 1.00 82.94 243 ARG A CA 1
ATOM 1911 C C . ARG A 1 243 ? 5.996 5.786 8.653 1.00 82.94 243 ARG A C 1
ATOM 1913 O O . ARG A 1 243 ? 6.155 4.605 8.918 1.00 82.94 243 ARG A O 1
ATOM 1920 N N . GLY A 1 244 ? 4.849 6.265 8.184 1.00 87.69 244 GLY A N 1
ATOM 1921 C CA . GLY A 1 244 ? 3.652 5.468 7.965 1.00 87.69 244 GLY A CA 1
ATOM 1922 C C . GLY A 1 244 ? 2.707 5.468 9.158 1.00 87.69 244 GLY A C 1
ATOM 1923 O O . GLY A 1 244 ? 3.047 5.926 10.248 1.00 87.69 244 GLY A O 1
ATOM 1924 N N . LEU A 1 245 ? 1.492 4.979 8.928 1.00 90.81 245 LEU A N 1
ATOM 1925 C CA . LEU A 1 245 ? 0.519 4.715 9.989 1.00 90.81 245 LEU A CA 1
ATOM 1926 C C . LEU A 1 245 ? 0.843 3.414 10.743 1.00 90.81 245 LEU A C 1
ATOM 1928 O O . LEU A 1 245 ? 0.423 3.260 11.886 1.00 90.81 245 LEU A O 1
ATOM 1932 N N . ALA A 1 246 ? 1.624 2.518 10.132 1.00 92.50 246 ALA A N 1
ATOM 1933 C CA . ALA A 1 246 ? 2.096 1.271 10.725 1.00 92.50 246 ALA A CA 1
ATOM 1934 C C . ALA A 1 246 ? 3.613 1.085 10.488 1.00 92.50 246 ALA A C 1
ATOM 1936 O O . ALA A 1 246 ? 4.035 0.217 9.726 1.00 92.50 246 ALA A O 1
ATOM 1937 N N . PRO A 1 247 ? 4.468 1.901 11.132 1.00 88.50 247 PRO A N 1
ATOM 1938 C CA . PRO A 1 247 ? 5.901 2.005 10.819 1.00 88.50 247 PRO A CA 1
ATOM 1939 C C . PRO A 1 247 ? 6.708 0.717 11.010 1.00 88.50 247 PRO A C 1
ATOM 1941 O O . PRO A 1 247 ? 7.787 0.592 10.445 1.00 88.50 247 PRO A O 1
ATOM 1944 N N . ASN A 1 248 ? 6.215 -0.222 11.819 1.00 87.69 248 ASN A N 1
ATOM 1945 C CA . ASN A 1 248 ? 6.919 -1.465 12.142 1.00 87.69 248 ASN A CA 1
ATOM 1946 C C . ASN A 1 248 ? 6.445 -2.653 11.284 1.00 87.69 248 ASN A C 1
ATOM 1948 O O . ASN A 1 248 ? 6.844 -3.786 11.532 1.00 87.69 248 ASN A O 1
ATOM 1952 N N . THR A 1 249 ? 5.556 -2.418 10.315 1.00 90.75 249 THR A N 1
ATOM 1953 C CA . THR A 1 249 ? 5.019 -3.473 9.448 1.00 90.75 249 THR A CA 1
ATOM 1954 C C . THR A 1 249 ? 6.017 -3.838 8.356 1.00 90.75 249 THR A C 1
ATOM 1956 O O . THR A 1 249 ? 6.462 -2.979 7.599 1.00 90.75 249 THR A O 1
ATOM 1959 N N . SER A 1 250 ? 6.344 -5.126 8.254 1.00 90.19 250 SER A N 1
ATOM 1960 C CA . SER A 1 250 ? 7.117 -5.676 7.139 1.00 90.19 250 SER A CA 1
ATOM 1961 C C . SER A 1 250 ? 6.190 -6.013 5.976 1.00 90.19 250 SER A C 1
ATOM 1963 O O . SER A 1 250 ? 5.040 -6.379 6.190 1.00 90.19 250 SER A O 1
ATOM 1965 N N . LEU A 1 251 ? 6.700 -5.932 4.747 1.00 90.62 251 LEU A N 1
ATOM 1966 C CA . LEU A 1 251 ? 5.914 -6.242 3.556 1.00 90.62 251 LEU A CA 1
ATOM 1967 C C . LEU A 1 251 ? 5.676 -7.744 3.356 1.00 90.62 251 LEU A C 1
ATOM 1969 O O . LEU A 1 251 ? 4.791 -8.076 2.585 1.00 90.62 251 LEU A O 1
ATOM 1973 N N . ALA A 1 252 ? 6.454 -8.644 3.970 1.00 90.69 252 ALA A N 1
ATOM 1974 C CA . ALA A 1 252 ? 6.508 -10.052 3.543 1.00 90.69 252 ALA A CA 1
ATOM 1975 C C . ALA A 1 252 ? 6.668 -11.079 4.682 1.00 90.69 252 ALA A C 1
ATOM 1977 O O . ALA A 1 252 ? 7.198 -12.174 4.463 1.00 90.69 252 ALA A O 1
ATOM 1978 N N . ASN A 1 253 ? 6.289 -10.731 5.915 1.00 90.62 253 ASN A N 1
ATOM 1979 C CA . ASN A 1 253 ? 6.494 -11.587 7.091 1.00 90.62 253 ASN A CA 1
ATOM 1980 C C . ASN A 1 253 ? 5.236 -12.365 7.524 1.00 90.62 253 ASN A C 1
ATOM 1982 O O . ASN A 1 253 ? 5.263 -13.053 8.544 1.00 90.62 253 ASN A O 1
ATOM 1986 N N . GLY A 1 254 ? 4.151 -12.277 6.757 1.00 93.31 254 GLY A N 1
ATOM 1987 C CA . GLY A 1 254 ? 2.867 -12.900 7.048 1.00 93.31 254 GLY A CA 1
ATOM 1988 C C . GLY A 1 254 ? 2.107 -12.248 8.201 1.00 93.31 254 GLY A C 1
ATOM 1989 O O . GLY A 1 254 ? 1.323 -12.932 8.861 1.00 93.31 254 GLY A O 1
ATOM 1990 N N . SER A 1 255 ? 2.343 -10.963 8.474 1.00 95.88 255 SER A N 1
ATOM 1991 C CA . SER A 1 255 ? 1.670 -10.232 9.549 1.00 95.88 255 SER A CA 1
ATOM 1992 C C . SER A 1 255 ? 1.113 -8.890 9.086 1.00 95.88 255 SER A C 1
ATOM 1994 O O . SER A 1 255 ? 1.555 -8.311 8.099 1.00 95.88 255 SER A O 1
ATOM 1996 N N . ALA A 1 256 ? 0.135 -8.391 9.828 1.00 97.44 256 ALA A N 1
ATOM 1997 C CA . ALA A 1 256 ? -0.349 -7.026 9.740 1.00 97.44 256 ALA A CA 1
ATOM 1998 C C . ALA A 1 256 ? -0.253 -6.380 11.123 1.00 97.44 256 ALA A C 1
ATOM 2000 O O . ALA A 1 256 ? -0.384 -7.062 12.140 1.00 97.44 256 ALA A O 1
ATOM 2001 N N . ALA A 1 257 ? -0.078 -5.065 11.171 1.00 97.69 257 ALA A N 1
ATOM 2002 C CA . ALA A 1 257 ? -0.237 -4.313 12.403 1.00 97.69 2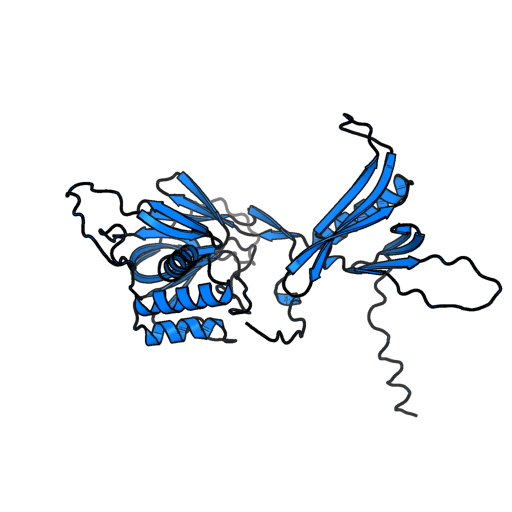57 ALA A CA 1
ATOM 2003 C C . ALA A 1 257 ? -1.726 -4.078 12.676 1.00 97.69 257 ALA A C 1
ATOM 2005 O O . ALA A 1 257 ? -2.431 -3.491 11.855 1.00 97.69 257 ALA A O 1
ATOM 2006 N N . LEU A 1 258 ? -2.186 -4.498 13.851 1.00 98.19 258 LEU A N 1
ATOM 2007 C CA . LEU A 1 258 ? -3.447 -4.090 14.456 1.00 98.19 258 LEU A CA 1
ATOM 2008 C C . LEU A 1 258 ? -3.164 -2.939 15.422 1.00 98.19 258 LEU A C 1
ATOM 2010 O O . LEU A 1 258 ? -2.406 -3.111 16.371 1.00 98.19 258 LEU A O 1
ATOM 2014 N N . ILE A 1 259 ? -3.787 -1.786 15.195 1.00 97.81 259 ILE A N 1
ATOM 2015 C CA . ILE A 1 259 ? -3.705 -0.607 16.063 1.00 97.81 259 ILE A CA 1
ATOM 2016 C C . ILE A 1 259 ? -5.120 -0.302 16.549 1.00 97.81 259 ILE A C 1
ATOM 2018 O O . ILE A 1 259 ? -5.962 0.160 15.775 1.00 97.81 259 ILE A O 1
ATOM 2022 N N . ALA A 1 260 ? -5.387 -0.574 17.822 1.00 97.88 260 ALA A N 1
ATOM 2023 C CA . ALA A 1 260 ? -6.681 -0.347 18.447 1.00 97.88 260 ALA A CA 1
ATOM 2024 C C . ALA A 1 260 ? -6.604 0.870 19.376 1.00 97.88 260 ALA A C 1
ATOM 2026 O O . ALA A 1 260 ? -5.828 0.902 20.329 1.00 97.88 260 ALA A O 1
ATOM 2027 N N . VAL A 1 261 ? -7.411 1.890 19.089 1.00 98.06 261 VAL A N 1
ATOM 2028 C CA . VAL A 1 261 ? -7.489 3.125 19.871 1.00 98.06 261 VAL A CA 1
ATOM 2029 C C . VAL A 1 261 ? -8.786 3.110 20.665 1.00 98.06 261 VAL A C 1
ATOM 2031 O O . VAL A 1 261 ? -9.870 3.305 20.109 1.00 98.06 261 VAL A O 1
ATOM 2034 N N . GLY A 1 262 ? -8.670 2.860 21.964 1.00 97.69 262 GLY A N 1
ATOM 2035 C CA . GLY A 1 262 ? -9.789 2.840 22.897 1.00 97.69 262 GLY A CA 1
ATOM 2036 C C . GLY A 1 262 ? -10.420 4.219 23.104 1.00 97.69 262 GLY A C 1
ATOM 2037 O O . GLY A 1 262 ? -9.927 5.253 22.641 1.00 97.69 262 GLY A O 1
ATOM 2038 N N . ASN A 1 263 ? -11.542 4.233 23.818 1.00 97.50 263 ASN A N 1
ATOM 2039 C CA . ASN A 1 263 ? -12.247 5.461 24.155 1.00 97.50 263 ASN A CA 1
ATOM 2040 C C . ASN A 1 263 ? -11.372 6.411 24.993 1.00 97.50 263 ASN A C 1
ATOM 2042 O O . ASN A 1 263 ? -10.779 6.021 25.996 1.00 97.50 263 ASN A O 1
ATOM 2046 N N . THR A 1 264 ? -11.323 7.679 24.595 1.00 97.56 264 THR A N 1
ATOM 2047 C CA . THR A 1 264 ? -10.583 8.734 25.294 1.00 97.56 264 THR A CA 1
ATOM 2048 C C . THR A 1 264 ? -11.198 10.100 24.991 1.00 97.56 264 THR A C 1
ATOM 2050 O O . THR A 1 264 ? -12.094 10.237 24.155 1.00 97.56 264 THR A O 1
ATOM 2053 N N . SER A 1 265 ? -10.722 11.145 25.666 1.00 97.44 265 SER A N 1
ATOM 2054 C CA . SER A 1 265 ? -11.163 12.510 25.387 1.00 97.44 265 SER A CA 1
ATOM 2055 C C . SER A 1 265 ? -10.726 12.973 23.990 1.00 97.44 265 SER A C 1
ATOM 2057 O O . SER A 1 265 ? -9.682 12.578 23.469 1.00 97.44 265 SER A O 1
ATOM 2059 N N . ARG A 1 266 ? -11.493 13.896 23.395 1.00 97.00 266 ARG A N 1
ATOM 2060 C CA . ARG A 1 266 ? -11.164 14.492 22.088 1.00 97.00 266 ARG A CA 1
ATOM 2061 C C . ARG A 1 266 ? -9.766 15.123 22.065 1.00 97.00 266 ARG A C 1
ATOM 2063 O O . ARG A 1 266 ? -9.078 15.030 21.054 1.00 97.00 266 ARG A O 1
ATOM 2070 N N . SER A 1 267 ? -9.338 15.766 23.154 1.00 97.06 267 SER A N 1
ATOM 2071 C CA . SER A 1 267 ? -8.013 16.391 23.245 1.00 97.06 267 SER A CA 1
ATOM 2072 C C . SER A 1 267 ? -6.888 15.356 23.234 1.00 97.06 267 SER A C 1
ATOM 2074 O O . SER A 1 267 ? -5.916 15.542 22.504 1.00 97.06 267 SER A O 1
ATOM 2076 N N . GLU A 1 268 ? -7.027 14.257 23.977 1.00 97.06 268 GLU A N 1
ATOM 2077 C CA . GLU A 1 268 ? -6.065 13.147 23.959 1.00 97.06 268 GLU A CA 1
ATOM 2078 C C . GLU A 1 268 ? -6.017 12.456 22.593 1.00 97.06 268 GLU A C 1
ATOM 2080 O O . GLU A 1 268 ? -4.933 12.220 22.058 1.00 97.06 268 GLU A O 1
ATOM 2085 N N . PHE A 1 269 ? -7.169 12.236 21.958 1.00 97.38 269 PHE A N 1
ATOM 2086 C CA . PHE A 1 269 ? -7.213 11.674 20.609 1.00 97.38 269 PHE A CA 1
ATOM 2087 C C . PHE A 1 269 ? -6.523 12.585 19.576 1.00 97.38 269 PHE A C 1
ATOM 2089 O O . PHE A 1 269 ? -5.742 12.116 18.752 1.00 97.38 269 PHE A O 1
ATOM 2096 N N . ILE A 1 270 ? -6.715 13.909 19.654 1.00 95.94 270 ILE A N 1
ATOM 2097 C CA . ILE A 1 270 ? -5.997 14.872 18.798 1.00 95.94 270 ILE A CA 1
ATOM 2098 C C . ILE A 1 270 ? -4.481 14.822 19.046 1.00 95.94 270 ILE A C 1
ATOM 2100 O O . ILE A 1 270 ? -3.708 14.921 18.090 1.00 95.94 270 ILE A O 1
ATOM 2104 N N . LYS A 1 271 ? -4.032 14.670 20.302 1.00 94.75 271 LYS A N 1
ATOM 2105 C CA . LYS A 1 271 ? -2.602 14.493 20.614 1.00 94.75 271 LYS A CA 1
ATOM 2106 C C . LYS A 1 271 ? -2.048 13.223 19.971 1.00 94.75 271 LYS A C 1
ATOM 2108 O O . LYS A 1 271 ? -0.944 13.272 19.430 1.00 94.75 271 LYS A O 1
ATOM 2113 N N . HIS A 1 272 ? -2.811 12.130 19.993 1.00 94.56 272 HIS A N 1
ATOM 2114 C CA . HIS A 1 272 ? -2.452 10.893 19.304 1.00 94.56 272 HIS A CA 1
ATOM 2115 C C . HIS A 1 272 ? -2.333 11.104 17.787 1.00 94.56 272 HIS A C 1
ATOM 2117 O O . HIS A 1 272 ? -1.277 10.824 17.227 1.00 94.56 272 HIS A O 1
ATOM 2123 N N . LEU A 1 273 ? -3.335 11.705 17.131 1.00 93.44 273 LEU A N 1
ATOM 2124 C CA . LEU A 1 273 ? -3.289 11.967 15.684 1.00 93.44 273 LEU A CA 1
ATOM 2125 C C . LEU A 1 273 ? -2.073 12.810 15.270 1.00 93.44 273 LEU A C 1
ATOM 2127 O O . LEU A 1 273 ? -1.407 12.508 14.284 1.00 93.44 273 LEU A O 1
ATOM 2131 N N . LYS A 1 274 ? -1.743 13.851 16.043 1.00 91.56 274 LYS A N 1
ATOM 2132 C CA . LYS A 1 274 ? -0.562 14.692 15.783 1.00 91.56 274 LYS A CA 1
ATOM 2133 C C . LYS A 1 274 ? 0.756 13.925 15.925 1.00 91.56 274 LYS A C 1
ATOM 2135 O O . LYS A 1 274 ? 1.750 14.313 15.313 1.00 91.56 274 LYS A O 1
ATOM 2140 N N . ARG A 1 275 ? 0.786 12.846 16.714 1.00 90.62 275 ARG A N 1
ATOM 2141 C CA . ARG A 1 275 ? 2.001 12.067 16.961 1.00 90.62 275 ARG A CA 1
ATOM 2142 C C . ARG A 1 275 ? 2.442 11.248 15.746 1.00 90.62 275 ARG A C 1
ATOM 2144 O O . ARG A 1 275 ? 3.635 10.990 15.637 1.00 90.62 275 ARG A O 1
ATOM 2151 N N . TYR A 1 276 ? 1.558 10.928 14.797 1.00 85.38 276 TYR A N 1
ATOM 2152 C CA . TYR A 1 276 ? 1.958 10.261 13.546 1.00 85.38 276 TYR A CA 1
ATOM 2153 C C . TYR A 1 276 ? 2.965 11.072 12.710 1.00 85.38 276 TYR A C 1
ATOM 2155 O O . TYR A 1 276 ? 3.758 10.492 11.973 1.00 85.38 276 TYR A O 1
ATOM 2163 N N . GLY A 1 277 ? 2.984 12.402 12.856 1.00 81.62 277 GLY A N 1
ATOM 2164 C CA . GLY A 1 277 ? 3.997 13.265 12.237 1.00 81.62 277 GLY A CA 1
ATOM 2165 C C . GLY A 1 277 ? 5.326 13.336 13.004 1.00 81.62 277 GLY A C 1
ATOM 2166 O O . GLY A 1 277 ? 6.230 14.051 12.588 1.00 81.62 277 GLY A O 1
ATOM 2167 N N . SER A 1 278 ? 5.451 12.653 14.148 1.00 81.75 278 SER A N 1
ATOM 2168 C CA . SER A 1 278 ? 6.653 12.666 14.994 1.00 81.75 278 SER A CA 1
ATOM 2169 C C . SER A 1 278 ? 7.599 11.505 14.673 1.00 81.75 278 SER A C 1
ATOM 2171 O O . SER A 1 278 ? 7.179 10.438 14.222 1.00 81.75 278 SER A O 1
ATOM 2173 N N . SER A 1 279 ? 8.888 11.687 14.976 1.00 76.56 279 SER A N 1
ATOM 2174 C CA . SER A 1 279 ? 9.928 10.673 14.756 1.00 76.56 279 SER A CA 1
ATOM 2175 C C . SER A 1 279 ? 9.839 9.475 15.711 1.00 76.56 279 SER A C 1
ATOM 2177 O O . SER A 1 279 ? 10.329 8.395 15.373 1.00 76.56 279 SER A O 1
ATOM 2179 N N . SER A 1 280 ? 9.198 9.629 16.877 1.00 78.38 280 SER A N 1
ATOM 2180 C CA . SER A 1 280 ? 9.069 8.583 17.898 1.00 78.38 280 SER A CA 1
ATOM 2181 C C . SER A 1 280 ? 7.780 8.697 18.729 1.00 78.38 280 SER A C 1
ATOM 2183 O O . SER A 1 280 ? 7.108 9.733 18.751 1.00 78.38 280 SER A O 1
ATOM 2185 N N . GLY A 1 281 ? 7.427 7.607 19.422 1.00 80.81 281 GLY A N 1
ATOM 2186 C CA . G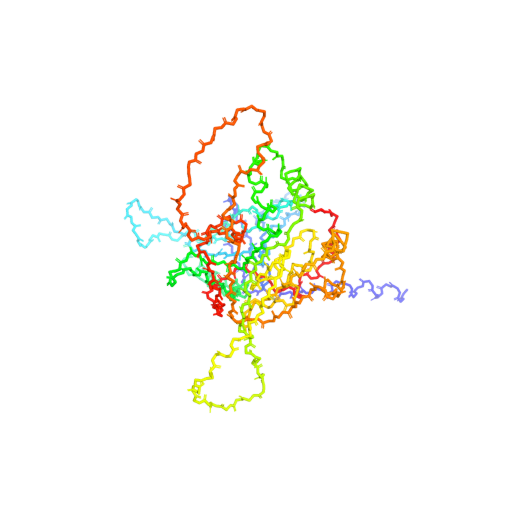LY A 1 281 ? 6.337 7.582 20.407 1.00 80.81 281 GLY A CA 1
ATOM 2187 C C . GLY A 1 281 ? 4.920 7.607 19.826 1.00 80.81 281 GLY A C 1
ATOM 2188 O O . GLY A 1 281 ? 3.989 7.987 20.525 1.00 80.81 281 GLY A O 1
ATOM 2189 N N . GLN A 1 282 ? 4.731 7.216 18.563 1.00 81.62 282 GLN A N 1
ATOM 2190 C CA . GLN A 1 282 ? 3.430 7.240 17.864 1.00 81.62 282 GLN A CA 1
ATOM 2191 C C . GLN A 1 282 ? 2.311 6.523 18.635 1.00 81.62 282 GLN A C 1
ATOM 2193 O O . GLN A 1 282 ? 1.177 7.004 18.682 1.00 81.62 282 GLN A O 1
ATOM 2198 N N . PHE A 1 283 ? 2.669 5.440 19.324 1.00 88.25 283 PHE A N 1
ATOM 2199 C CA . PHE A 1 283 ? 1.746 4.585 20.068 1.00 88.25 283 PHE A CA 1
ATOM 2200 C C . PHE A 1 283 ? 1.936 4.657 21.592 1.00 88.25 283 PHE A C 1
ATOM 2202 O O . PHE A 1 283 ? 1.392 3.833 22.313 1.00 88.25 283 PHE A O 1
ATOM 2209 N N . SER A 1 284 ? 2.693 5.631 22.118 1.00 91.19 284 SER A N 1
ATOM 2210 C CA . SER A 1 284 ? 2.967 5.743 23.561 1.00 91.19 284 SER A CA 1
ATOM 2211 C C . SER A 1 284 ? 1.818 6.428 24.321 1.00 91.19 284 SER A C 1
ATOM 2213 O O . SER A 1 284 ? 2.004 7.484 24.928 1.00 91.19 284 SER A O 1
ATOM 2215 N N . PHE A 1 285 ? 0.620 5.852 24.247 1.00 95.50 285 PHE A N 1
ATOM 2216 C CA . PHE A 1 285 ? -0.586 6.312 24.935 1.00 95.50 285 PHE A CA 1
ATOM 2217 C C . PHE A 1 285 ? -1.268 5.118 25.605 1.00 95.50 285 PHE A C 1
ATOM 2219 O O . PHE A 1 285 ? -1.373 4.059 25.000 1.00 95.50 285 PHE A O 1
ATOM 2226 N N . SER A 1 286 ? -1.782 5.286 26.825 1.00 96.50 286 SER A N 1
ATOM 2227 C CA . SER A 1 286 ? -2.432 4.192 27.572 1.00 96.50 286 SER A CA 1
ATOM 2228 C C . SER A 1 286 ? -3.723 3.671 26.932 1.00 96.50 286 SER A C 1
ATOM 2230 O O . SER A 1 286 ? -4.184 2.595 27.287 1.00 96.50 286 SER A O 1
ATOM 2232 N N . PHE A 1 287 ? -4.314 4.439 26.014 1.00 96.75 287 PHE A N 1
ATOM 2233 C CA . PHE A 1 287 ? -5.521 4.083 25.266 1.00 96.75 287 PHE A CA 1
ATOM 2234 C C . PHE A 1 287 ? -5.215 3.543 23.857 1.00 96.75 287 PHE A C 1
ATOM 2236 O O . PHE A 1 287 ? -6.131 3.430 23.046 1.00 96.75 287 PHE A O 1
ATOM 2243 N N . VAL A 1 288 ? -3.947 3.264 23.534 1.00 97.12 288 VAL A N 1
ATOM 2244 C CA . VAL A 1 288 ? -3.526 2.725 22.234 1.00 97.12 288 VAL A CA 1
ATOM 2245 C C . VAL A 1 288 ? -2.850 1.376 22.445 1.00 97.12 288 VAL A C 1
ATOM 2247 O O . VAL A 1 288 ? -1.838 1.285 23.134 1.00 97.12 288 VAL A O 1
ATOM 2250 N N . GLU A 1 289 ? -3.392 0.343 21.812 1.00 95.88 289 GLU A N 1
ATOM 2251 C CA . GLU A 1 289 ? -2.844 -1.013 21.807 1.00 95.88 289 GLU A CA 1
ATOM 2252 C C . GLU A 1 289 ? -2.359 -1.365 20.399 1.00 95.88 289 GLU A C 1
ATOM 2254 O O . GLU A 1 289 ? -3.032 -1.056 19.409 1.00 95.88 289 GLU A O 1
ATOM 2259 N N . THR A 1 290 ? -1.194 -2.010 20.300 1.00 96.25 290 THR A N 1
ATOM 2260 C CA . THR A 1 290 ? -0.629 -2.465 19.025 1.00 96.25 290 THR A CA 1
ATOM 2261 C C . THR A 1 290 ? -0.235 -3.936 19.074 1.00 96.25 290 THR A C 1
ATOM 2263 O O . THR A 1 290 ? 0.399 -4.393 20.025 1.00 96.25 290 THR A O 1
ATOM 2266 N N . HIS A 1 291 ? -0.589 -4.679 18.026 1.00 96.31 291 HIS A N 1
ATOM 2267 C CA . HIS A 1 291 ? -0.292 -6.104 17.903 1.00 96.31 291 HIS A CA 1
ATOM 2268 C C . HIS A 1 291 ? 0.114 -6.459 16.474 1.00 96.31 291 HIS A C 1
ATOM 2270 O O . HIS A 1 291 ? -0.527 -6.013 15.527 1.00 96.31 291 HIS A O 1
ATOM 2276 N N . ASP A 1 292 ? 1.111 -7.330 16.326 1.00 96.62 292 ASP A N 1
ATOM 2277 C CA . ASP A 1 292 ? 1.364 -8.015 15.058 1.00 96.62 292 ASP A CA 1
ATOM 2278 C C . ASP A 1 292 ? 0.434 -9.227 14.979 1.00 96.62 292 ASP A C 1
ATOM 2280 O O . ASP A 1 292 ? 0.448 -10.099 15.857 1.00 96.62 292 ASP A O 1
ATOM 2284 N N . VAL A 1 293 ? -0.402 -9.275 13.946 1.00 97.44 293 VAL A N 1
ATOM 2285 C CA . VAL A 1 293 ? -1.510 -10.229 13.830 1.00 97.44 293 VAL A CA 1
ATOM 2286 C C . VAL A 1 293 ? -1.500 -10.950 12.488 1.00 97.44 293 VAL A C 1
ATOM 2288 O O . VAL A 1 293 ? -1.060 -10.410 11.478 1.00 97.44 293 VAL A O 1
ATOM 2291 N N . SER A 1 294 ? -2.008 -12.181 12.477 1.00 97.00 294 SER A N 1
ATOM 2292 C CA . SER A 1 294 ? -2.255 -12.971 11.261 1.00 97.00 294 SER A CA 1
ATOM 2293 C C . SER A 1 294 ? -3.728 -12.933 10.835 1.00 97.00 294 SER A C 1
ATOM 2295 O O . SER A 1 294 ? -4.050 -13.100 9.657 1.00 97.00 294 SER A O 1
ATOM 2297 N N . ALA A 1 295 ? -4.634 -12.666 11.780 1.00 98.06 295 ALA A N 1
ATOM 2298 C CA . ALA A 1 295 ? -6.048 -12.462 11.509 1.00 98.06 295 ALA A CA 1
ATOM 2299 C C . ALA A 1 295 ? -6.693 -11.537 12.544 1.00 98.06 295 ALA A C 1
ATOM 2301 O O . ALA A 1 295 ? -6.288 -11.501 13.706 1.00 98.06 295 ALA A O 1
ATOM 2302 N N . VAL A 1 296 ? -7.736 -10.827 12.125 1.00 98.31 296 VAL A N 1
ATOM 2303 C CA . VAL A 1 296 ? -8.555 -9.951 12.969 1.00 98.31 296 VAL A CA 1
ATOM 2304 C C . VAL A 1 296 ? -10.019 -10.194 12.644 1.00 98.31 296 VAL A C 1
ATOM 2306 O O . VAL A 1 296 ? -10.390 -10.310 11.482 1.00 98.31 296 VAL A O 1
ATOM 2309 N N . ARG A 1 297 ? -10.867 -10.242 13.662 1.00 97.62 297 ARG A N 1
ATOM 2310 C CA . ARG A 1 297 ? -12.319 -10.248 13.533 1.00 97.62 297 ARG A CA 1
ATOM 2311 C C . ARG A 1 297 ? -12.865 -9.029 14.260 1.00 97.62 297 ARG A C 1
ATOM 2313 O O . ARG A 1 297 ? -12.568 -8.827 15.435 1.00 97.62 297 ARG A O 1
ATOM 2320 N N . ILE A 1 298 ? -13.664 -8.231 13.562 1.00 96.69 298 ILE A N 1
ATOM 2321 C CA . ILE A 1 298 ? -14.379 -7.095 14.145 1.00 96.69 298 ILE A CA 1
ATOM 2322 C C . ILE A 1 298 ? -15.860 -7.378 14.004 1.00 96.69 298 ILE A C 1
ATOM 2324 O O . ILE A 1 298 ? -16.351 -7.544 12.887 1.00 96.69 298 ILE A O 1
ATOM 2328 N N . ARG A 1 299 ? -16.565 -7.399 15.131 1.00 94.56 299 ARG A N 1
ATOM 2329 C CA . ARG A 1 299 ? -18.017 -7.518 15.174 1.00 94.56 299 ARG A CA 1
ATOM 2330 C C . ARG A 1 299 ? -18.612 -6.269 15.808 1.00 94.56 299 ARG A C 1
ATOM 2332 O O . ARG A 1 299 ? -18.370 -5.998 16.988 1.00 94.56 299 ARG A O 1
ATOM 2339 N N . SER A 1 300 ? -19.387 -5.524 15.027 1.00 89.75 300 SER A N 1
ATOM 2340 C CA . SER A 1 300 ? -20.140 -4.378 15.531 1.00 89.75 300 SER A CA 1
ATOM 2341 C C . SER A 1 300 ? -21.217 -4.859 16.499 1.00 89.75 300 SER A C 1
ATOM 2343 O O . SER A 1 300 ? -21.851 -5.893 16.287 1.00 89.75 300 SER A O 1
ATOM 2345 N N . ARG A 1 301 ? -21.417 -4.123 17.592 1.00 85.06 301 ARG A N 1
ATOM 2346 C CA . ARG A 1 301 ? -22.497 -4.390 18.553 1.00 85.06 301 ARG A CA 1
ATOM 2347 C C . ARG A 1 301 ? -23.507 -3.258 18.638 1.00 85.06 301 ARG A C 1
ATOM 2349 O O . ARG A 1 301 ? -24.494 -3.391 19.357 1.00 85.06 301 ARG A O 1
ATOM 2356 N N . SER A 1 302 ? -23.288 -2.170 17.900 1.00 69.75 302 SER A N 1
ATOM 2357 C CA . SER A 1 302 ? -24.274 -1.100 17.815 1.00 69.75 302 SER A CA 1
ATOM 2358 C C . SER A 1 302 ? -25.572 -1.653 17.224 1.00 69.75 302 SER A C 1
ATOM 2360 O O . SER A 1 302 ? -25.577 -2.207 16.125 1.00 69.75 302 SER A O 1
ATOM 2362 N N . LEU A 1 303 ? -26.668 -1.509 17.975 1.00 52.59 303 LEU A N 1
ATOM 2363 C CA . LEU A 1 303 ? -28.031 -1.839 17.544 1.00 52.59 303 LEU A CA 1
ATOM 2364 C C . LEU A 1 303 ? -28.614 -0.766 16.607 1.00 52.59 303 LEU A C 1
ATOM 2366 O O . LEU A 1 303 ? -29.676 -0.951 16.022 1.00 52.59 303 LEU A O 1
ATOM 2370 N N . VAL A 1 304 ? -27.930 0.374 16.503 1.00 47.44 304 VAL A N 1
ATOM 2371 C CA . VAL A 1 304 ? -28.324 1.507 15.676 1.00 47.44 304 VAL A CA 1
ATOM 2372 C C . VAL A 1 304 ? -27.507 1.411 14.397 1.00 47.44 304 VAL A C 1
ATOM 2374 O O . VAL A 1 304 ? -26.326 1.769 14.372 1.00 47.44 304 VAL A O 1
ATOM 2377 N N . GLY A 1 305 ? -28.140 0.886 13.343 1.00 45.25 305 GLY A N 1
ATOM 2378 C CA . GLY A 1 305 ? -27.725 1.184 11.975 1.00 45.25 305 GLY A CA 1
ATOM 2379 C C . GLY A 1 305 ? -27.604 2.695 11.854 1.00 45.25 305 GLY A C 1
ATOM 2380 O O . GLY A 1 305 ? -28.367 3.414 12.495 1.00 45.25 305 GLY A O 1
ATOM 2381 N N . TRP A 1 306 ? -26.593 3.170 11.135 1.00 40.94 306 TRP A N 1
ATOM 2382 C CA . TRP A 1 306 ? -26.322 4.592 10.986 1.00 40.94 306 TRP A CA 1
ATOM 2383 C C . TRP A 1 306 ? -27.608 5.289 10.543 1.00 40.94 306 TRP A C 1
ATOM 2385 O O . TRP A 1 306 ? -27.952 5.254 9.366 1.00 40.94 306 TRP A O 1
ATOM 2395 N N . SER A 1 307 ? -28.344 5.898 11.474 1.00 36.19 307 SER A N 1
ATOM 2396 C CA . SER A 1 307 ? -29.420 6.780 11.083 1.00 36.19 307 SER A CA 1
ATOM 2397 C C . SER A 1 307 ? -28.715 7.927 10.385 1.00 36.19 307 SER A C 1
ATOM 2399 O O . SER A 1 307 ? -27.838 8.587 10.956 1.00 36.19 307 SER A O 1
ATOM 2401 N N . GLU A 1 308 ? -29.039 8.124 9.113 1.00 43.81 308 GLU A N 1
ATOM 2402 C CA . GLU A 1 308 ? -28.781 9.372 8.418 1.00 43.81 308 GLU A CA 1
ATOM 2403 C C . GLU A 1 308 ? -29.588 10.482 9.104 1.00 43.81 308 GLU A C 1
ATOM 2405 O O . GLU A 1 308 ? -30.546 11.015 8.572 1.00 43.81 308 GLU A O 1
ATOM 2410 N N . GLU A 1 309 ? -29.211 10.831 10.326 1.00 42.75 309 GLU A N 1
ATOM 2411 C CA . GLU A 1 309 ? -29.772 11.937 11.079 1.00 42.75 309 GLU A CA 1
ATOM 2412 C C . GLU A 1 309 ? -28.610 12.779 11.578 1.00 42.75 309 GLU A C 1
ATOM 2414 O O . GLU A 1 309 ? -28.076 12.644 12.673 1.00 42.75 309 GLU A O 1
ATOM 2419 N N . GLU A 1 310 ? -28.138 13.603 10.657 1.00 41.94 310 GLU A N 1
ATOM 2420 C CA . GLU A 1 310 ? -28.206 15.048 10.834 1.00 41.94 310 GLU A CA 1
ATOM 2421 C C . GLU A 1 310 ? -28.022 15.632 9.437 1.00 41.94 310 GLU A C 1
ATOM 2423 O O . GLU A 1 310 ? -26.907 15.919 8.988 1.00 41.94 310 GLU A O 1
ATOM 2428 N N . SER A 1 311 ? -29.151 15.719 8.735 1.00 41.25 311 SER A N 1
ATOM 2429 C CA . SER A 1 311 ? -29.377 16.629 7.623 1.00 41.25 311 SER A CA 1
ATOM 2430 C C . SER A 1 311 ? -28.752 17.991 7.945 1.00 41.25 311 SER A C 1
ATOM 2432 O O . SER A 1 311 ? -29.274 18.758 8.749 1.00 41.25 311 SER A O 1
ATOM 2434 N N . GLU A 1 312 ? -27.615 18.304 7.322 1.00 47.75 312 GLU A N 1
ATOM 2435 C CA . GLU A 1 312 ? -27.131 19.688 7.201 1.00 47.75 312 GLU A CA 1
ATOM 2436 C C . GLU A 1 312 ? -27.821 20.387 6.004 1.00 47.75 312 GLU A C 1
ATOM 2438 O O . GLU A 1 312 ? -27.221 21.252 5.373 1.00 47.75 312 GLU A O 1
ATOM 2443 N N . GLU A 1 313 ? -29.065 20.016 5.678 1.00 46.47 313 GLU A N 1
ATOM 2444 C CA . GLU A 1 313 ? -29.927 20.740 4.739 1.00 46.47 313 GLU A CA 1
ATOM 2445 C C . GLU A 1 313 ? -31.270 21.037 5.420 1.00 46.47 313 GLU A C 1
ATOM 2447 O O . GLU A 1 313 ? -31.858 20.176 6.074 1.00 46.47 313 GLU A O 1
ATOM 2452 N N . GLU A 1 314 ? -31.682 22.304 5.342 1.00 46.41 314 GLU A N 1
ATOM 2453 C CA . GLU A 1 314 ? -32.957 22.825 5.830 1.00 46.41 314 GLU A CA 1
ATOM 2454 C C . GLU A 1 314 ? -34.148 22.020 5.286 1.00 46.41 314 GLU A C 1
ATOM 2456 O O . GLU A 1 314 ? -34.236 21.781 4.086 1.00 46.41 314 GLU A O 1
ATOM 2461 N N . GLY A 1 315 ? -35.126 21.742 6.153 1.00 39.25 315 GLY A N 1
ATOM 2462 C CA . GLY A 1 315 ? -36.524 21.571 5.747 1.00 39.25 315 GLY A CA 1
ATOM 2463 C C . GLY A 1 315 ? -37.033 20.138 5.553 1.00 39.25 315 GLY A C 1
ATOM 2464 O O . GLY A 1 315 ? -36.561 19.391 4.711 1.00 39.25 315 GLY A O 1
ATOM 2465 N N . GLU A 1 316 ? -38.114 19.854 6.284 1.00 32.88 316 GLU A N 1
ATOM 2466 C CA . GLU A 1 316 ? -39.088 18.761 6.127 1.00 32.88 316 GLU A CA 1
ATOM 2467 C C . GLU A 1 316 ? -38.732 17.367 6.667 1.00 32.88 316 GLU A C 1
ATOM 2469 O O . GLU A 1 316 ? -38.171 16.489 6.017 1.00 32.88 316 GLU A O 1
ATOM 2474 N N . SER A 1 317 ? -39.230 17.143 7.884 1.00 38.12 317 SER A N 1
ATOM 2475 C CA . SER A 1 317 ? -39.433 15.843 8.501 1.00 38.12 317 SER A CA 1
ATOM 2476 C C . SER A 1 317 ? -40.465 15.008 7.734 1.00 38.12 317 SER A C 1
ATOM 2478 O O . SER A 1 317 ? -41.622 15.401 7.571 1.00 38.12 317 SER A O 1
ATOM 2480 N N . LYS A 1 318 ? -40.087 13.785 7.353 1.00 38.28 318 LYS A N 1
ATOM 2481 C CA . LYS A 1 318 ? -41.042 12.700 7.104 1.00 38.28 318 LYS A CA 1
ATOM 2482 C C . LYS A 1 318 ? -40.626 11.468 7.891 1.00 38.28 318 LYS A C 1
ATOM 2484 O O . LYS A 1 318 ? -39.576 10.880 7.662 1.00 38.28 318 LYS A O 1
ATOM 2489 N N . THR A 1 319 ? -41.484 11.109 8.835 1.00 43.00 319 THR A N 1
ATOM 2490 C CA . THR A 1 319 ? -41.455 9.860 9.586 1.00 43.00 319 THR A CA 1
ATOM 2491 C C . THR A 1 319 ? -41.666 8.670 8.651 1.00 43.00 319 THR A C 1
ATOM 2493 O O . THR A 1 319 ? -42.514 8.708 7.760 1.00 43.00 319 THR A O 1
ATOM 2496 N N . SER A 1 320 ? -40.930 7.584 8.880 1.00 32.88 320 SER A N 1
ATOM 2497 C CA . SER A 1 320 ? -41.225 6.265 8.308 1.00 32.88 320 SER A CA 1
ATOM 2498 C C . SER A 1 320 ? -41.189 5.193 9.415 1.00 32.88 320 SER A C 1
ATOM 2500 O O . SER A 1 320 ? -40.591 5.433 10.467 1.00 32.88 320 SER A O 1
ATOM 2502 N N . PRO A 1 321 ? -41.952 4.091 9.270 1.00 40.16 321 PRO A N 1
ATOM 2503 C CA . PRO A 1 321 ? -42.422 3.288 10.397 1.00 40.16 321 PRO A CA 1
ATOM 2504 C C . PRO A 1 321 ? -41.423 2.219 10.868 1.00 40.16 321 PRO A C 1
ATOM 2506 O O . PRO A 1 321 ? -40.466 1.865 10.191 1.00 40.16 321 PRO A O 1
ATOM 2509 N N . ILE A 1 322 ? -41.704 1.710 12.068 1.00 50.69 322 ILE A N 1
ATOM 2510 C CA . ILE A 1 322 ? -40.943 0.726 12.844 1.00 50.69 322 ILE A CA 1
ATOM 2511 C C . ILE A 1 322 ? -41.058 -0.691 12.236 1.00 50.69 322 ILE A C 1
ATOM 2513 O O . ILE A 1 322 ? -42.118 -1.079 11.748 1.00 50.69 322 ILE A O 1
ATOM 2517 N N . ILE A 1 323 ? -39.976 -1.463 12.430 1.00 45.78 323 ILE A N 1
ATOM 2518 C CA . ILE A 1 323 ? -39.735 -2.912 12.252 1.00 45.78 323 ILE A CA 1
ATOM 2519 C C . ILE A 1 323 ? -39.003 -3.291 10.957 1.00 45.78 323 ILE A C 1
ATOM 2521 O O . ILE A 1 323 ? -39.617 -3.713 9.986 1.00 45.78 323 ILE A O 1
ATOM 2525 N N . GLN A 1 324 ? -37.671 -3.314 11.036 1.00 35.62 324 GLN A N 1
ATOM 2526 C CA . GLN A 1 324 ? -36.834 -4.365 10.453 1.00 35.62 324 GLN A CA 1
ATOM 2527 C C . GLN A 1 324 ? -35.584 -4.507 11.334 1.00 35.62 324 GLN A C 1
ATOM 2529 O O . GLN A 1 324 ? -34.824 -3.564 11.525 1.00 35.62 324 GLN A O 1
ATOM 2534 N N . SER A 1 325 ? -35.403 -5.688 11.928 1.00 43.69 325 SER A N 1
ATOM 2535 C CA . SER A 1 325 ? -34.145 -6.096 12.563 1.00 43.69 325 SER A CA 1
ATOM 2536 C C . SER A 1 325 ? -33.124 -6.369 11.454 1.00 43.69 325 SER A C 1
ATOM 2538 O O . SER A 1 325 ? -32.802 -7.524 11.172 1.00 43.69 325 SER A O 1
ATOM 2540 N N . GLU A 1 326 ? -32.675 -5.324 10.764 1.00 52.88 326 GLU A N 1
ATOM 2541 C CA . GLU A 1 326 ? -31.566 -5.434 9.823 1.00 52.88 326 GLU A CA 1
ATOM 2542 C C . GLU A 1 326 ? -30.284 -5.692 10.618 1.00 52.88 326 GLU A C 1
ATOM 2544 O O . GLU A 1 326 ? -30.041 -5.071 11.656 1.00 52.88 326 GLU A O 1
ATOM 2549 N N . ALA A 1 327 ? -29.481 -6.660 10.173 1.00 55.78 327 ALA A N 1
ATOM 2550 C CA . ALA A 1 327 ? -28.159 -6.879 10.743 1.00 55.78 327 ALA A CA 1
ATOM 2551 C C . ALA A 1 327 ? -27.395 -5.549 10.700 1.00 55.78 327 ALA A C 1
ATOM 2553 O O . ALA A 1 327 ? -27.325 -4.929 9.641 1.00 55.78 327 ALA A O 1
ATOM 2554 N N . SER A 1 328 ? -26.855 -5.094 11.833 1.00 68.94 328 SER A N 1
ATOM 2555 C CA . SER A 1 328 ? -26.195 -3.793 11.904 1.00 68.94 328 SER A CA 1
ATOM 2556 C C . SER A 1 328 ? -24.999 -3.758 10.951 1.00 68.94 328 SER A C 1
ATOM 2558 O O . SER A 1 328 ? -23.965 -4.391 11.176 1.00 68.94 328 SER A O 1
ATOM 2560 N N . ALA A 1 329 ? -25.161 -3.057 9.831 1.00 83.38 329 ALA A N 1
ATOM 2561 C CA . ALA A 1 329 ? -24.088 -2.837 8.882 1.00 83.38 329 ALA A CA 1
ATOM 2562 C C . ALA A 1 329 ? -23.173 -1.718 9.386 1.00 83.38 329 ALA A C 1
ATOM 2564 O O . ALA A 1 329 ? -23.606 -0.783 10.066 1.00 83.38 329 ALA A O 1
ATOM 2565 N N . PHE A 1 330 ? -21.893 -1.810 9.054 1.00 88.44 330 PHE A N 1
ATOM 2566 C CA . PHE A 1 330 ? -20.929 -0.755 9.317 1.00 88.44 330 PHE A CA 1
ATOM 2567 C C . PHE A 1 330 ? -19.999 -0.570 8.127 1.00 88.44 330 PHE A C 1
ATOM 2569 O O . PHE A 1 330 ? -19.739 -1.500 7.366 1.00 88.44 330 PHE A O 1
ATOM 2576 N N . THR A 1 331 ? -19.483 0.644 7.969 1.00 91.19 331 THR A N 1
ATOM 2577 C CA . THR A 1 331 ? -18.589 0.979 6.863 1.00 91.19 331 THR A CA 1
ATOM 2578 C C . THR A 1 331 ? -17.129 0.834 7.280 1.00 91.19 331 THR A C 1
ATOM 2580 O O . THR A 1 331 ? -16.696 1.395 8.291 1.00 91.19 331 THR A O 1
ATOM 2583 N N . LEU A 1 332 ? -16.355 0.124 6.465 1.00 94.56 332 LEU A N 1
ATOM 2584 C CA . LEU A 1 332 ? -14.900 0.069 6.528 1.00 94.56 332 LEU A CA 1
ATOM 2585 C C . LEU A 1 332 ? -14.303 0.963 5.445 1.00 94.56 332 LEU A C 1
ATOM 2587 O O . LEU A 1 332 ? -14.811 1.023 4.330 1.00 94.56 332 LEU A O 1
ATOM 2591 N N . ASN A 1 333 ? -13.193 1.622 5.755 1.00 96.56 333 ASN A N 1
ATOM 2592 C CA . ASN A 1 333 ? -12.307 2.166 4.734 1.00 96.56 333 ASN A CA 1
ATOM 2593 C C . ASN A 1 333 ? -11.246 1.109 4.420 1.00 96.56 333 ASN A C 1
ATOM 2595 O O . ASN A 1 333 ? -10.419 0.845 5.290 1.00 96.56 333 ASN A O 1
ATOM 2599 N N . ILE A 1 334 ? -11.288 0.516 3.226 1.00 97.25 334 ILE A N 1
ATOM 2600 C CA . ILE A 1 334 ? -10.303 -0.452 2.729 1.00 97.25 334 ILE A CA 1
ATOM 2601 C C . ILE A 1 334 ? -9.524 0.212 1.595 1.00 97.25 334 ILE A C 1
ATOM 2603 O O . ILE A 1 334 ? -10.109 0.556 0.576 1.00 97.25 334 ILE A O 1
ATOM 2607 N N . ASP A 1 335 ? -8.227 0.454 1.785 1.00 95.44 335 ASP A N 1
ATOM 2608 C CA . ASP A 1 335 ? -7.345 1.107 0.798 1.00 95.44 335 ASP A CA 1
ATOM 2609 C C . ASP A 1 335 ? -7.873 2.435 0.202 1.00 95.44 335 ASP A C 1
ATOM 2611 O O . ASP A 1 335 ? -7.509 2.840 -0.904 1.00 95.44 335 ASP A O 1
ATOM 2615 N N . GLY A 1 336 ? -8.700 3.170 0.955 1.00 94.06 336 GLY A N 1
ATOM 2616 C CA . GLY A 1 336 ? -9.320 4.419 0.505 1.00 94.06 336 GLY A CA 1
ATOM 2617 C C . GLY A 1 336 ? -10.687 4.251 -0.167 1.00 94.06 336 GLY A C 1
ATOM 2618 O O . GLY A 1 336 ? -11.239 5.242 -0.646 1.00 94.06 336 GLY A O 1
ATOM 2619 N N . GLU A 1 337 ? -11.243 3.042 -0.187 1.00 95.06 337 GLU A N 1
ATOM 2620 C CA . GLU A 1 337 ? -12.594 2.724 -0.646 1.00 95.06 337 GLU A CA 1
ATOM 2621 C C . GLU A 1 337 ? -13.521 2.458 0.548 1.00 95.06 337 GLU A C 1
ATOM 2623 O O . GLU A 1 337 ? -13.133 1.831 1.532 1.00 95.06 337 GLU A O 1
ATOM 2628 N N . LEU A 1 338 ? -14.759 2.955 0.481 1.00 95.06 338 LEU A N 1
ATOM 2629 C CA . LEU A 1 338 ? -15.774 2.689 1.500 1.00 95.06 338 LEU A CA 1
ATOM 2630 C C . LEU A 1 338 ? -16.510 1.396 1.160 1.00 95.06 338 LEU A C 1
ATOM 2632 O O . LEU A 1 338 ? -17.145 1.311 0.112 1.00 95.06 338 LEU A O 1
ATOM 2636 N N . VAL A 1 339 ? -16.454 0.426 2.068 1.00 94.94 339 VAL A N 1
ATOM 2637 C CA . VAL A 1 339 ? -17.076 -0.892 1.911 1.00 94.94 339 VAL A CA 1
ATOM 2638 C C . VAL A 1 339 ? -18.040 -1.135 3.065 1.00 94.94 339 VAL A C 1
ATOM 2640 O O . VAL A 1 339 ? -17.661 -1.025 4.231 1.00 94.94 339 VAL A O 1
ATOM 2643 N N . GLU A 1 340 ? -19.290 -1.464 2.753 1.00 92.50 340 GLU A N 1
ATOM 2644 C CA . GLU A 1 340 ? -20.291 -1.838 3.753 1.00 92.50 340 GLU A CA 1
ATOM 2645 C C . GLU A 1 340 ? -20.143 -3.310 4.146 1.00 92.50 340 GLU A C 1
ATOM 2647 O O . GLU A 1 340 ? -20.069 -4.200 3.300 1.00 92.50 340 GLU A O 1
ATOM 2652 N N . ILE A 1 341 ? -20.095 -3.563 5.451 1.00 91.31 341 ILE A N 1
ATOM 2653 C CA . ILE A 1 341 ? -19.933 -4.884 6.051 1.00 91.31 341 ILE A CA 1
ATOM 2654 C C . ILE A 1 341 ? -21.147 -5.175 6.923 1.00 91.31 341 ILE A C 1
ATOM 2656 O O . ILE A 1 341 ? -21.492 -4.385 7.801 1.00 91.31 341 ILE A O 1
ATOM 2660 N N . ALA A 1 342 ? -21.753 -6.345 6.742 1.00 88.25 342 ALA A N 1
ATOM 2661 C CA . ALA A 1 342 ? -22.863 -6.798 7.568 1.00 88.25 342 ALA A CA 1
ATOM 2662 C C . ALA A 1 342 ? -22.357 -7.411 8.883 1.00 88.25 342 ALA A C 1
ATOM 2664 O O . ALA A 1 342 ? -21.843 -8.528 8.868 1.00 88.25 342 ALA A O 1
ATOM 2665 N N . ASN A 1 343 ? -22.566 -6.726 10.017 1.00 84.88 343 ASN A N 1
ATOM 2666 C CA . ASN A 1 343 ? -22.352 -7.176 11.406 1.00 84.88 343 ASN A CA 1
ATOM 2667 C C . ASN A 1 343 ? -20.911 -7.566 11.804 1.00 84.88 343 ASN A C 1
ATOM 2669 O O . ASN A 1 343 ? -20.416 -7.123 12.840 1.00 84.88 343 ASN A O 1
ATOM 2673 N N . GLU A 1 344 ? -20.211 -8.358 10.996 1.00 93.75 344 GLU A N 1
ATOM 2674 C CA . GLU A 1 344 ? -18.878 -8.882 11.267 1.00 93.75 344 GLU A CA 1
ATOM 2675 C C . GLU A 1 344 ? -18.007 -8.914 10.003 1.00 93.75 344 GLU A C 1
ATOM 2677 O O . GLU A 1 344 ? -18.453 -9.324 8.927 1.00 93.75 344 GLU A O 1
ATOM 2682 N N . VAL A 1 345 ? -16.735 -8.535 10.159 1.00 96.56 345 VAL A N 1
ATOM 2683 C CA . VAL A 1 345 ? -15.670 -8.776 9.177 1.00 96.56 345 VAL A CA 1
ATOM 2684 C C . VAL A 1 345 ? -14.587 -9.658 9.785 1.00 96.56 345 VAL A C 1
ATOM 2686 O O . VAL A 1 345 ? -14.121 -9.413 10.898 1.00 96.56 345 VAL A O 1
ATOM 2689 N N . LEU A 1 346 ? -14.157 -10.658 9.021 1.00 97.81 346 LEU A N 1
ATOM 2690 C CA . LEU A 1 346 ? -12.942 -11.428 9.232 1.00 97.81 346 LEU A CA 1
ATOM 2691 C C . LEU A 1 346 ? -11.881 -10.962 8.233 1.00 97.81 346 LEU A C 1
ATOM 2693 O O . LEU A 1 346 ? -12.067 -11.039 7.019 1.00 97.81 346 LEU A O 1
ATOM 2697 N N . ILE A 1 347 ? -10.754 -10.513 8.762 1.00 98.31 347 ILE A N 1
ATOM 2698 C CA . ILE A 1 347 ? -9.581 -10.061 8.028 1.00 98.31 347 ILE A CA 1
ATOM 2699 C C . ILE A 1 347 ? -8.492 -11.110 8.236 1.00 98.31 347 ILE A C 1
ATOM 2701 O O . ILE A 1 347 ? -8.167 -11.438 9.377 1.00 98.31 347 ILE A O 1
ATOM 2705 N N . ARG A 1 348 ? -7.935 -11.655 7.156 1.00 97.94 348 ARG A N 1
ATOM 2706 C CA . ARG A 1 348 ? -6.845 -12.645 7.206 1.00 97.94 348 ARG A CA 1
ATOM 2707 C C . ARG A 1 348 ? -5.683 -12.195 6.339 1.00 97.94 348 ARG A C 1
ATOM 2709 O O . ARG A 1 348 ? -5.907 -11.818 5.191 1.00 97.94 348 ARG A O 1
ATOM 2716 N N . VAL A 1 349 ? -4.475 -12.254 6.889 1.00 97.88 349 VAL A N 1
ATOM 2717 C CA . VAL A 1 349 ? -3.236 -11.925 6.181 1.00 97.88 349 VAL A CA 1
ATOM 2718 C C . VAL A 1 349 ? -2.795 -13.132 5.360 1.00 97.88 349 VAL A C 1
ATOM 2720 O O . VAL A 1 349 ? -2.690 -14.242 5.879 1.00 97.88 349 VAL A O 1
ATOM 2723 N N . HIS A 1 350 ? -2.522 -12.908 4.079 1.00 96.50 350 HIS A N 1
ATOM 2724 C CA . HIS A 1 350 ? -1.989 -13.900 3.151 1.00 96.50 350 HIS A CA 1
ATOM 2725 C C . HIS A 1 350 ? -0.533 -13.557 2.852 1.00 96.50 350 HIS A C 1
ATOM 2727 O O . HIS A 1 350 ? -0.280 -12.548 2.181 1.00 96.50 350 HIS A O 1
ATOM 2733 N N . PRO A 1 351 ? 0.425 -14.367 3.338 1.00 94.81 351 PRO A N 1
ATOM 2734 C CA . PRO A 1 351 ? 1.833 -14.084 3.139 1.00 94.81 351 PRO A CA 1
ATOM 2735 C C . PRO A 1 351 ? 2.196 -14.086 1.653 1.00 94.81 351 PRO A C 1
ATOM 2737 O O . PRO A 1 351 ? 1.946 -15.075 0.961 1.00 94.81 351 PRO A O 1
ATOM 2740 N N . ARG A 1 352 ? 2.840 -13.016 1.178 1.00 93.19 352 ARG A N 1
ATOM 2741 C CA . ARG A 1 352 ? 3.455 -12.916 -0.156 1.00 93.19 352 ARG A CA 1
ATOM 2742 C C . ARG A 1 352 ? 2.482 -13.217 -1.305 1.00 93.19 352 ARG A C 1
ATOM 2744 O O . ARG A 1 352 ? 2.872 -13.807 -2.313 1.00 93.19 352 ARG A O 1
ATOM 2751 N N . LEU A 1 353 ? 1.215 -12.820 -1.149 1.00 94.12 353 LEU A N 1
ATOM 2752 C CA . LEU A 1 353 ? 0.143 -13.115 -2.107 1.00 94.12 353 LEU A CA 1
ATOM 2753 C C . LEU A 1 353 ? 0.357 -12.429 -3.464 1.00 94.12 353 LEU A C 1
ATOM 2755 O O . LEU A 1 353 ? -0.016 -12.978 -4.500 1.00 94.12 353 LEU A O 1
ATOM 2759 N N . ILE A 1 354 ? 0.950 -11.232 -3.466 1.00 93.31 354 ILE A N 1
ATOM 2760 C CA . ILE A 1 354 ? 1.162 -10.429 -4.673 1.00 93.31 354 ILE A CA 1
ATOM 2761 C C . ILE A 1 354 ? 2.624 -10.002 -4.798 1.00 93.31 354 ILE A C 1
ATOM 2763 O O . ILE A 1 354 ? 3.347 -9.894 -3.815 1.00 93.31 354 ILE A O 1
ATOM 2767 N N . THR A 1 355 ? 3.083 -9.774 -6.028 1.00 88.25 355 THR A N 1
ATOM 2768 C CA . THR A 1 355 ? 4.402 -9.195 -6.309 1.00 88.25 355 THR A CA 1
ATOM 2769 C C . THR A 1 355 ? 4.221 -7.796 -6.878 1.00 88.25 355 THR A C 1
ATOM 2771 O O . THR A 1 355 ? 3.542 -7.626 -7.893 1.00 88.25 355 THR A O 1
ATOM 2774 N N . LEU A 1 356 ? 4.811 -6.802 -6.220 1.00 85.50 356 LEU A N 1
ATOM 2775 C CA . LEU A 1 356 ? 4.767 -5.397 -6.607 1.00 85.50 356 LEU A CA 1
ATOM 2776 C C . LEU A 1 356 ? 6.163 -4.907 -6.984 1.00 85.50 356 LEU A C 1
ATOM 2778 O O . LEU A 1 356 ? 7.170 -5.482 -6.587 1.00 85.50 356 LEU A O 1
ATOM 2782 N N . TYR A 1 357 ? 6.213 -3.834 -7.763 1.00 81.88 357 TYR A N 1
ATOM 2783 C CA . TYR A 1 357 ? 7.454 -3.117 -8.014 1.00 81.88 357 TYR A CA 1
ATOM 2784 C C . TYR A 1 357 ? 7.701 -2.124 -6.874 1.00 81.88 357 TYR A C 1
ATOM 2786 O O . TYR A 1 357 ? 6.821 -1.304 -6.598 1.00 81.88 357 TYR A O 1
ATOM 2794 N N . GLY A 1 358 ? 8.861 -2.188 -6.227 1.00 74.88 358 GLY A N 1
ATOM 2795 C CA . GLY A 1 358 ? 9.190 -1.357 -5.072 1.00 74.88 358 GLY A CA 1
ATOM 2796 C C . GLY A 1 358 ? 10.648 -1.489 -4.637 1.00 74.88 358 GLY A C 1
ATOM 2797 O O . GLY A 1 358 ? 11.356 -2.399 -5.060 1.00 74.88 358 GLY A O 1
ATOM 2798 N N . GLU A 1 359 ? 11.079 -0.559 -3.794 1.00 67.38 359 GLU A N 1
ATOM 2799 C CA . GLU A 1 359 ? 12.413 -0.504 -3.187 1.00 67.38 359 GLU A CA 1
ATOM 2800 C C . GLU A 1 359 ? 12.281 -0.759 -1.680 1.00 67.38 359 GLU A C 1
ATOM 2802 O O . GLU A 1 359 ? 11.219 -0.505 -1.101 1.00 67.38 359 GLU A O 1
ATOM 2807 N N . GLU A 1 360 ? 13.292 -1.357 -1.045 1.00 56.25 360 GLU A N 1
ATOM 2808 C CA . GLU A 1 360 ? 13.237 -1.594 0.400 1.00 56.25 360 GLU A CA 1
ATOM 2809 C C . GLU A 1 360 ? 13.274 -0.251 1.136 1.00 56.25 360 GLU A C 1
ATOM 2811 O O . GLU A 1 360 ? 14.030 0.655 0.792 1.00 56.25 360 GLU A O 1
ATOM 2816 N N . VAL A 1 361 ? 12.415 -0.105 2.149 1.00 51.50 361 VAL A N 1
ATOM 2817 C CA . VAL A 1 361 ? 12.202 1.172 2.852 1.00 51.50 361 VAL A CA 1
ATOM 2818 C C . VAL A 1 361 ? 13.487 1.687 3.522 1.00 51.50 361 VAL A C 1
ATOM 2820 O O . VAL A 1 361 ? 13.635 2.898 3.673 1.00 51.50 361 VAL A O 1
ATOM 2823 N N . ASP A 1 362 ? 14.434 0.801 3.847 1.00 45.00 362 ASP A N 1
ATOM 2824 C CA . ASP A 1 362 ? 15.708 1.151 4.489 1.00 45.00 362 ASP A CA 1
ATOM 2825 C C . ASP A 1 362 ? 16.726 1.812 3.531 1.00 45.00 362 ASP A C 1
ATOM 2827 O O . ASP A 1 362 ? 17.607 2.536 3.988 1.00 45.00 362 ASP A O 1
ATOM 2831 N N . GLU A 1 363 ? 16.589 1.659 2.207 1.00 39.59 363 GLU A N 1
ATOM 2832 C CA . GLU A 1 363 ? 17.448 2.341 1.214 1.00 39.59 363 GLU A CA 1
ATOM 2833 C C . GLU A 1 363 ? 16.889 3.713 0.787 1.00 39.59 363 GLU A C 1
ATOM 2835 O O . GLU A 1 363 ? 17.582 4.533 0.180 1.00 39.59 363 GLU A O 1
ATOM 2840 N N . ALA A 1 364 ? 15.647 4.022 1.178 1.00 39.44 364 ALA A N 1
ATOM 2841 C CA . ALA A 1 364 ? 14.967 5.269 0.837 1.00 39.44 364 ALA A CA 1
ATOM 2842 C C . ALA A 1 364 ? 15.333 6.461 1.744 1.00 39.44 364 ALA A C 1
ATOM 2844 O O . ALA A 1 364 ? 14.807 7.561 1.533 1.00 39.44 364 ALA A O 1
ATOM 2845 N N . GLU A 1 365 ? 16.265 6.308 2.696 1.00 34.25 365 GLU A N 1
ATOM 2846 C CA . GLU A 1 365 ? 16.889 7.423 3.431 1.00 34.25 365 GLU A CA 1
ATOM 2847 C C . GLU A 1 365 ? 17.863 8.225 2.538 1.00 34.25 365 GLU A C 1
ATOM 2849 O O . GLU A 1 365 ? 18.989 8.556 2.904 1.00 34.25 365 GLU A O 1
ATOM 2854 N N . SER A 1 366 ? 17.416 8.603 1.340 1.00 34.50 366 SER A N 1
ATOM 2855 C CA . SER A 1 366 ? 18.025 9.711 0.614 1.00 34.50 366 SER A CA 1
ATOM 2856 C C . SER A 1 366 ? 17.582 11.023 1.263 1.00 34.50 366 SER A C 1
ATOM 2858 O O . SER A 1 366 ? 16.405 11.251 1.549 1.00 34.50 366 SER A O 1
ATOM 2860 N N . THR A 1 367 ? 18.561 11.888 1.513 1.00 32.84 367 THR A N 1
ATOM 2861 C CA . THR A 1 367 ? 18.494 13.214 2.143 1.00 32.84 367 THR A CA 1
ATOM 2862 C C . THR A 1 367 ? 17.689 14.234 1.333 1.00 32.84 367 THR A C 1
ATOM 2864 O O . THR A 1 367 ? 18.159 15.322 1.008 1.00 32.84 367 THR A O 1
ATOM 2867 N N . VAL A 1 368 ? 16.434 13.930 1.023 1.00 31.48 368 VAL A N 1
ATOM 2868 C CA . VAL A 1 368 ? 15.489 14.930 0.544 1.00 31.48 368 VAL A CA 1
ATOM 2869 C C . VAL A 1 368 ? 14.693 15.390 1.750 1.00 31.48 368 VAL A C 1
ATOM 2871 O O . VAL A 1 368 ? 13.711 14.765 2.151 1.00 31.48 368 VAL A O 1
ATOM 2874 N N . SER A 1 369 ? 15.125 16.512 2.329 1.00 29.17 369 SER A N 1
ATOM 2875 C CA . SER A 1 369 ? 14.275 17.337 3.178 1.00 29.17 369 SER A CA 1
ATOM 2876 C C . SER A 1 369 ? 13.041 17.714 2.360 1.00 29.17 369 SER A C 1
ATOM 2878 O O . SER A 1 369 ? 13.018 18.649 1.561 1.00 29.17 369 SER A O 1
ATOM 2880 N N . CYS A 1 370 ? 12.004 16.894 2.490 1.00 34.91 370 CYS A N 1
ATOM 2881 C CA . CYS A 1 370 ? 10.756 17.117 1.802 1.00 34.91 370 CYS A CA 1
ATOM 2882 C C . CYS A 1 370 ? 10.073 18.301 2.480 1.00 34.91 370 CYS A C 1
ATOM 2884 O O . CYS A 1 370 ? 9.514 18.194 3.572 1.00 34.91 370 CYS A O 1
ATOM 2886 N N . SER A 1 371 ? 10.132 19.455 1.827 1.00 24.00 371 SER A N 1
ATOM 2887 C CA . SER A 1 371 ? 9.247 20.568 2.112 1.00 24.00 371 SER A CA 1
ATOM 2888 C C . SER A 1 371 ? 7.827 20.199 1.661 1.00 24.00 371 SER A C 1
ATOM 2890 O O . SER A 1 371 ? 7.407 20.483 0.540 1.00 24.00 371 SER A O 1
ATOM 2892 N N . CYS A 1 372 ? 7.091 19.626 2.620 1.00 34.56 372 CYS A N 1
ATOM 2893 C CA . CYS A 1 372 ? 5.693 19.947 2.936 1.00 34.56 372 CYS A CA 1
ATOM 2894 C C . CYS A 1 372 ? 4.556 18.982 2.512 1.00 34.56 372 CYS A C 1
ATOM 2896 O O . CYS A 1 372 ? 4.415 18.607 1.348 1.00 34.56 372 CYS A O 1
ATOM 2898 N N . ILE A 1 373 ? 3.655 18.835 3.507 1.00 35.06 373 ILE A N 1
ATOM 2899 C CA . ILE A 1 373 ? 2.181 18.646 3.538 1.00 35.06 373 ILE A CA 1
ATOM 2900 C C . ILE A 1 373 ? 1.672 17.290 3.080 1.00 35.06 373 ILE A C 1
ATOM 2902 O O . ILE A 1 373 ? 1.246 17.110 1.913 1.00 35.06 373 ILE A O 1
#

Solvent-accessible surface area (backbone atoms only — not comparable to full-atom values): 21559 Å² total; per-residue (Å²): 125,75,76,69,63,60,69,72,68,72,79,82,73,78,87,67,62,75,76,46,76,48,74,27,32,49,86,94,45,51,21,50,31,41,30,39,87,60,34,39,38,35,34,74,65,74,78,90,63,98,80,76,82,78,75,84,76,79,62,47,76,45,54,42,92,35,34,81,45,72,45,82,38,58,50,64,62,93,92,58,89,73,83,56,56,47,44,14,35,35,39,35,28,51,46,78,59,87,94,41,74,41,83,47,71,52,51,43,31,35,67,51,58,67,63,32,50,54,51,47,51,56,53,49,58,55,38,51,76,35,53,37,54,29,24,34,30,41,34,26,37,92,91,39,82,76,50,74,40,42,35,37,22,33,45,50,62,15,51,22,49,57,50,25,64,78,38,66,91,45,56,74,68,61,21,51,52,50,15,48,54,54,39,59,75,66,64,65,55,45,48,31,40,43,32,37,30,68,37,77,82,77,69,91,81,67,96,64,96,71,77,90,69,83,71,76,85,70,66,49,74,48,75,51,46,27,30,29,39,36,41,22,20,39,28,62,68,40,75,66,17,76,61,15,83,32,65,85,37,49,45,58,73,36,36,22,34,38,41,42,28,39,64,72,56,70,69,58,50,50,54,44,62,59,25,40,63,46,97,65,67,55,65,78,45,99,50,42,47,76,43,59,21,29,31,40,34,45,30,60,63,51,87,66,48,80,70,92,75,75,75,92,59,91,83,82,91,76,90,78,86,89,88,76,93,65,71,32,49,47,59,33,22,44,73,87,41,84,43,82,37,61,33,33,40,42,37,38,47,37,55,47,69,44,76,45,78,52,76,66,76,85,75,63,79,61,92,67,84,74,87,77,106